Protein AF-A0A2U3CDK4-F1 (afdb_monomer)

Radius of gyration: 34.86 Å; Cα contacts (8 Å, |Δi|>4): 257; chains: 1; bounding box: 78×77×112 Å

Structure (mmCIF, N/CA/C/O backbone):
data_AF-A0A2U3CDK4-F1
#
_entry.id   AF-A0A2U3CDK4-F1
#
loop_
_atom_site.group_PDB
_atom_site.id
_atom_site.type_symbol
_atom_site.label_atom_id
_atom_site.label_alt_id
_atom_site.label_comp_id
_atom_site.label_asym_id
_atom_site.label_entity_id
_atom_site.label_seq_id
_atom_site.pdbx_PDB_ins_code
_atom_site.Cartn_x
_atom_site.Cartn_y
_atom_site.Cartn_z
_atom_site.occupancy
_atom_site.B_iso_or_equiv
_atom_site.auth_seq_id
_atom_site.auth_comp_id
_atom_site.auth_asym_id
_atom_site.auth_atom_id
_atom_site.pdbx_PDB_model_num
ATOM 1 N N . MET A 1 1 ? -1.915 15.946 -4.122 1.00 74.75 1 MET A N 1
ATOM 2 C CA . MET A 1 1 ? -2.437 15.180 -5.262 1.00 74.75 1 MET A CA 1
ATOM 3 C C . MET A 1 1 ? -2.079 15.939 -6.510 1.00 74.75 1 MET A C 1
ATOM 5 O O . MET A 1 1 ? -2.440 17.106 -6.627 1.00 74.75 1 MET A O 1
ATOM 9 N N . VAL A 1 2 ? -1.297 15.310 -7.376 1.00 84.56 2 VAL A N 1
ATOM 10 C CA . VAL A 1 2 ? -0.935 15.884 -8.671 1.00 84.56 2 VAL A CA 1
ATOM 11 C C . VA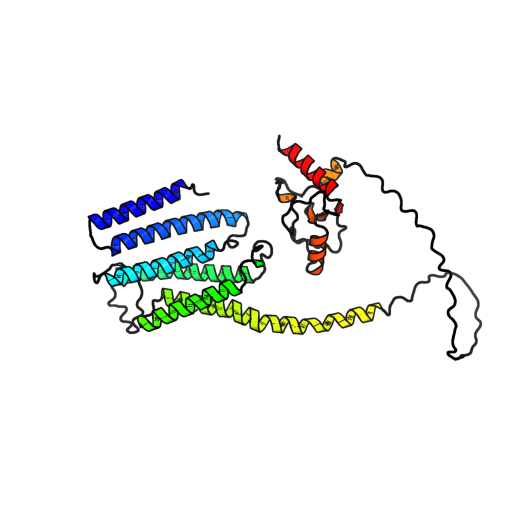L A 1 2 ? -2.186 15.866 -9.550 1.00 84.56 2 VAL A C 1
ATOM 13 O O . VAL A 1 2 ? -2.844 14.834 -9.678 1.00 84.56 2 VAL A O 1
ATOM 16 N N . GLY A 1 3 ? -2.560 17.017 -10.113 1.00 90.50 3 GLY A N 1
ATOM 17 C CA . GLY A 1 3 ? -3.742 17.116 -10.967 1.00 90.50 3 GLY A CA 1
ATOM 18 C C . GLY A 1 3 ? -3.599 16.251 -12.221 1.00 90.50 3 GLY A C 1
ATOM 19 O O . GLY A 1 3 ? -2.512 16.157 -12.789 1.00 90.50 3 GLY A O 1
ATOM 20 N N . ARG A 1 4 ? -4.706 15.659 -12.689 1.00 88.12 4 ARG A N 1
ATOM 21 C CA . ARG A 1 4 ? -4.753 14.833 -13.914 1.00 88.12 4 ARG A CA 1
ATOM 22 C C . ARG A 1 4 ? -4.106 15.531 -15.121 1.00 88.12 4 ARG A C 1
ATOM 24 O O . ARG A 1 4 ? -3.456 14.878 -15.929 1.00 88.12 4 ARG A O 1
ATOM 31 N N . ASN A 1 5 ? -4.222 16.856 -15.185 1.00 91.31 5 ASN A N 1
ATOM 32 C CA . ASN A 1 5 ? -3.676 17.691 -16.254 1.00 91.31 5 ASN A CA 1
ATOM 33 C C . ASN A 1 5 ? -2.143 17.629 -16.347 1.00 91.31 5 ASN A C 1
ATOM 35 O O . ASN A 1 5 ? -1.610 17.704 -17.446 1.00 91.31 5 ASN A O 1
ATOM 39 N N . VAL A 1 6 ? -1.432 17.438 -15.229 1.00 90.62 6 VAL A N 1
ATOM 40 C CA . VAL A 1 6 ? 0.040 17.344 -15.233 1.00 90.62 6 VAL A CA 1
ATOM 41 C C . VAL A 1 6 ? 0.495 16.075 -15.952 1.00 90.62 6 VAL A C 1
ATOM 43 O O . VAL A 1 6 ? 1.377 16.138 -16.799 1.00 90.62 6 VAL A O 1
ATOM 46 N N . TYR A 1 7 ? -0.148 14.936 -15.679 1.00 89.12 7 TYR A N 1
ATOM 47 C CA . TYR A 1 7 ? 0.165 13.670 -16.351 1.00 89.12 7 TYR A CA 1
ATOM 48 C C . TYR A 1 7 ? -0.100 13.744 -17.859 1.00 89.12 7 TYR A C 1
ATOM 50 O O . TYR A 1 7 ? 0.723 13.291 -18.649 1.00 89.12 7 TYR A O 1
ATOM 58 N N . ILE A 1 8 ? -1.226 14.353 -18.248 1.00 88.56 8 ILE A N 1
ATOM 59 C CA . ILE A 1 8 ? -1.586 14.556 -19.657 1.00 88.56 8 ILE A CA 1
ATOM 60 C C . ILE A 1 8 ? -0.567 15.472 -20.342 1.00 88.56 8 ILE A C 1
ATOM 62 O O . ILE A 1 8 ? -0.132 15.166 -21.446 1.00 88.56 8 ILE A O 1
ATOM 66 N N . SER A 1 9 ? -0.148 16.554 -19.680 1.00 92.19 9 SER A N 1
ATOM 67 C CA . SER A 1 9 ? 0.847 17.479 -20.225 1.00 92.19 9 SER A CA 1
ATOM 68 C C . SER A 1 9 ? 2.185 16.788 -20.470 1.00 92.19 9 SER A C 1
ATOM 70 O O . SER A 1 9 ? 2.708 16.889 -21.570 1.00 92.19 9 SER A O 1
ATOM 72 N N . VAL A 1 10 ? 2.718 16.054 -19.484 1.00 89.88 10 VAL A N 1
ATOM 73 C CA . VAL A 1 10 ? 3.998 15.336 -19.633 1.00 89.88 10 VAL A CA 1
ATOM 74 C C . VAL A 1 10 ? 3.918 14.317 -20.769 1.00 89.88 10 VAL A C 1
ATOM 76 O O . VAL A 1 10 ? 4.829 14.240 -21.587 1.00 89.88 10 VAL A O 1
ATOM 79 N N . PHE A 1 11 ? 2.808 13.580 -20.858 1.00 92.56 11 PHE A N 1
ATOM 80 C CA . PHE A 1 11 ? 2.589 12.599 -21.917 1.00 92.56 11 PHE A CA 1
ATOM 81 C C . PHE A 1 11 ? 2.544 13.232 -23.313 1.00 92.56 11 PHE A C 1
ATOM 83 O O . PHE A 1 11 ? 3.245 12.777 -24.213 1.00 92.56 11 PHE A O 1
ATOM 90 N N . LEU A 1 12 ? 1.756 14.299 -23.489 1.00 92.06 12 LEU A N 1
ATOM 91 C CA . LEU A 1 12 ? 1.644 15.004 -24.767 1.00 92.06 12 LEU A CA 1
ATOM 92 C C . LEU A 1 12 ? 2.977 15.623 -25.187 1.00 92.06 12 LEU A C 1
ATOM 94 O O . LEU A 1 12 ? 3.366 15.487 -26.341 1.00 92.06 12 LEU A O 1
ATOM 98 N N . THR A 1 13 ? 3.697 16.258 -24.258 1.00 92.25 13 THR A N 1
ATOM 99 C CA . THR A 1 13 ? 5.024 16.820 -24.530 1.00 92.25 13 THR A CA 1
ATOM 100 C C . THR A 1 13 ? 5.989 15.742 -25.019 1.00 92.25 13 THR A C 1
ATOM 102 O O . THR A 1 13 ? 6.647 15.929 -26.038 1.00 92.25 13 THR A O 1
ATOM 105 N N . GLY A 1 14 ? 6.030 14.592 -24.347 1.00 90.94 14 GLY A N 1
ATOM 106 C CA . GLY A 1 14 ? 6.869 13.470 -24.754 1.00 90.94 14 GLY A CA 1
ATOM 107 C C . GLY A 1 14 ? 6.523 12.886 -26.123 1.00 90.94 14 GLY A C 1
ATOM 108 O O . GLY A 1 14 ? 7.419 12.642 -26.926 1.00 90.94 14 GLY A O 1
ATOM 109 N N . LEU A 1 15 ? 5.228 12.726 -26.422 1.00 91.44 15 LEU A N 1
ATOM 110 C CA . LEU A 1 15 ? 4.767 12.282 -27.742 1.00 91.44 15 LEU A CA 1
ATOM 111 C C . LEU A 1 15 ? 5.144 13.266 -28.850 1.00 91.44 15 LEU A C 1
ATOM 113 O O . LEU A 1 15 ? 5.572 12.840 -29.918 1.00 91.44 15 LEU A O 1
ATOM 117 N N . VAL A 1 16 ? 5.006 14.571 -28.601 1.00 94.19 16 VAL A N 1
ATOM 118 C CA . VAL A 1 16 ? 5.399 15.605 -29.567 1.00 94.19 16 VAL A CA 1
ATOM 119 C C . VAL A 1 16 ? 6.900 15.535 -29.835 1.00 94.19 16 VAL A C 1
ATOM 121 O O . VAL A 1 16 ? 7.297 15.540 -30.995 1.00 94.19 16 VAL A O 1
ATOM 124 N N . PHE A 1 17 ? 7.737 15.401 -28.802 1.00 92.62 17 PHE A N 1
ATOM 125 C CA . PHE A 1 17 ? 9.183 15.255 -28.993 1.00 92.62 17 PHE A CA 1
ATOM 126 C C . PHE A 1 17 ? 9.557 13.981 -29.751 1.00 92.62 17 PHE A C 1
ATOM 128 O O . PHE A 1 17 ? 10.386 14.055 -30.651 1.00 92.62 17 PHE A O 1
ATOM 135 N N . ALA A 1 18 ? 8.928 12.847 -29.439 1.00 90.31 18 ALA A N 1
ATOM 136 C CA . ALA A 1 18 ? 9.154 11.593 -30.155 1.00 90.31 18 ALA A CA 1
ATOM 137 C C . ALA A 1 18 ? 8.700 11.656 -31.625 1.00 90.31 18 ALA A C 1
ATOM 139 O O . ALA A 1 18 ? 9.311 11.066 -32.508 1.00 90.31 18 ALA A O 1
ATOM 140 N N . PHE A 1 19 ? 7.626 12.388 -31.917 1.00 91.88 19 PHE A N 1
ATOM 141 C CA . PHE A 1 19 ? 7.187 12.596 -33.294 1.00 91.88 19 PHE A CA 1
ATOM 142 C C . PHE A 1 19 ? 8.135 13.530 -34.057 1.00 91.88 19 PHE A C 1
ATOM 144 O O . PHE A 1 19 ? 8.509 13.249 -35.193 1.00 91.88 19 PHE A O 1
ATOM 151 N N . LEU A 1 20 ? 8.566 14.625 -33.424 1.00 92.44 20 LEU A N 1
ATOM 152 C CA . LEU A 1 20 ? 9.527 15.556 -34.014 1.00 92.44 20 LEU A CA 1
ATOM 153 C C . LEU A 1 20 ? 10.889 14.898 -34.249 1.00 92.44 20 LEU A C 1
ATOM 155 O O . LEU A 1 20 ? 11.500 15.157 -35.284 1.00 92.44 20 LEU A O 1
ATOM 159 N N . SER A 1 21 ? 11.349 14.024 -33.345 1.00 89.06 21 SER A N 1
ATOM 160 C CA . SER A 1 21 ? 12.588 13.272 -33.561 1.00 89.06 21 SER A CA 1
ATOM 161 C C . SER A 1 21 ? 12.503 12.409 -34.808 1.00 89.06 21 SER A C 1
ATOM 163 O O . SER A 1 21 ? 13.449 12.425 -35.581 1.00 89.06 21 SER A O 1
ATOM 165 N N . GLN A 1 22 ? 11.357 11.766 -35.059 1.00 91.19 22 GLN A N 1
ATOM 166 C CA . GLN A 1 22 ? 11.139 10.950 -36.255 1.00 91.19 22 GLN A CA 1
ATOM 167 C C . GLN A 1 22 ? 11.191 11.763 -37.559 1.00 91.19 22 GLN A C 1
ATOM 169 O O . GLN A 1 22 ? 11.601 11.244 -38.593 1.00 91.19 22 GLN A O 1
ATOM 174 N N . ILE A 1 23 ? 10.763 13.030 -37.528 1.00 92.75 23 ILE A N 1
ATOM 175 C CA . ILE A 1 23 ? 10.828 13.926 -38.694 1.00 92.75 23 ILE A CA 1
ATOM 176 C C . ILE A 1 23 ? 12.271 14.361 -38.967 1.00 92.75 23 ILE A C 1
ATOM 178 O O . ILE A 1 23 ? 12.683 14.430 -40.121 1.00 92.75 23 ILE A O 1
ATOM 182 N N . VAL A 1 24 ? 13.024 14.688 -37.912 1.00 92.31 24 VAL A N 1
ATOM 183 C CA . VAL A 1 24 ? 14.399 15.201 -38.026 1.00 92.31 24 VAL A CA 1
ATOM 184 C C . VAL A 1 24 ? 15.388 14.083 -38.348 1.00 92.31 24 VAL A C 1
ATOM 186 O O . VAL A 1 24 ? 16.280 14.267 -39.171 1.00 92.31 24 VAL A O 1
ATOM 189 N N . ASN A 1 25 ? 15.232 12.931 -37.701 1.00 86.38 25 ASN A N 1
ATOM 190 C CA . ASN A 1 25 ? 16.040 11.744 -37.910 1.00 86.38 25 ASN A CA 1
ATOM 191 C C . ASN A 1 25 ? 15.098 10.527 -37.979 1.00 86.38 25 ASN A C 1
ATOM 193 O O . ASN A 1 25 ? 14.557 10.126 -36.949 1.00 86.38 25 ASN A O 1
ATOM 197 N N . PRO A 1 26 ? 14.891 9.920 -39.162 1.00 84.88 26 PRO A N 1
ATOM 198 C CA . PRO A 1 26 ? 13.925 8.834 -39.347 1.00 84.88 26 PRO A CA 1
ATOM 199 C C . PRO A 1 26 ? 14.290 7.526 -38.622 1.00 84.88 26 PRO A C 1
ATOM 201 O O . PRO A 1 26 ? 13.566 6.538 -38.752 1.00 84.88 26 PRO A O 1
ATOM 204 N N . GLN A 1 27 ? 15.371 7.503 -37.840 1.00 81.81 27 GLN A N 1
ATOM 205 C CA . GLN A 1 27 ? 15.712 6.400 -36.948 1.00 81.81 27 GLN A CA 1
ATOM 206 C C . GLN A 1 27 ? 14.644 6.216 -35.862 1.00 81.81 27 GLN A C 1
ATOM 208 O O . GLN A 1 27 ? 14.391 7.097 -35.036 1.00 81.81 27 GLN A O 1
ATOM 213 N N . SER A 1 28 ? 14.034 5.029 -35.850 1.00 79.56 28 SER A N 1
ATOM 214 C CA . SER A 1 28 ? 12.937 4.692 -34.940 1.00 79.56 28 SER A CA 1
ATOM 215 C C . SER A 1 28 ? 13.380 4.658 -33.469 1.00 79.56 28 SER A C 1
ATOM 217 O O . SER A 1 28 ? 12.603 4.974 -32.562 1.00 79.56 28 SER A O 1
ATOM 219 N N . SER A 1 29 ? 14.658 4.360 -33.232 1.00 78.19 29 SER A N 1
ATOM 220 C CA . SER A 1 29 ? 15.264 4.199 -31.911 1.00 78.19 29 SER A CA 1
ATOM 221 C C . SER A 1 29 ? 15.168 5.448 -31.033 1.00 78.19 29 SER A C 1
ATOM 223 O O . SER A 1 29 ? 14.757 5.356 -29.873 1.00 78.19 29 SER A O 1
ATOM 225 N N . LEU A 1 30 ? 15.486 6.635 -31.562 1.00 79.44 30 LEU A N 1
AT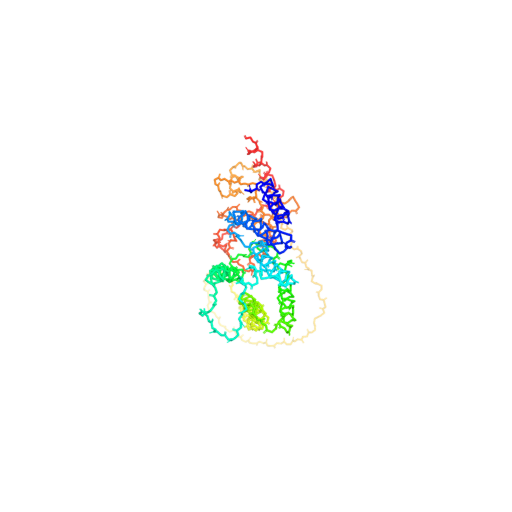OM 226 C CA . LEU A 1 30 ? 15.443 7.891 -30.806 1.00 79.44 30 LEU A CA 1
ATOM 227 C C . LEU A 1 30 ? 14.012 8.212 -30.352 1.00 79.44 30 LEU A C 1
ATOM 229 O O . LEU A 1 30 ? 13.780 8.578 -29.197 1.00 79.44 30 LEU A O 1
ATOM 233 N N . SER A 1 31 ? 13.044 8.005 -31.240 1.00 84.19 31 SER A N 1
ATOM 234 C CA . SER A 1 31 ? 11.623 8.219 -30.972 1.00 84.19 31 SER A CA 1
ATOM 235 C C . SER A 1 31 ? 11.106 7.263 -29.888 1.00 84.19 31 SER A C 1
ATOM 237 O O . SER A 1 31 ? 10.453 7.699 -28.937 1.00 84.19 31 SER A O 1
ATOM 239 N N . ILE A 1 32 ? 11.466 5.974 -29.958 1.00 78.50 32 ILE A N 1
ATOM 240 C CA . ILE A 1 32 ? 11.125 4.973 -28.930 1.00 78.50 32 ILE A CA 1
ATOM 241 C C . ILE A 1 32 ? 11.764 5.340 -27.580 1.00 78.50 32 ILE A C 1
ATOM 243 O O . ILE A 1 32 ? 11.101 5.286 -26.541 1.00 78.50 32 ILE A O 1
ATOM 247 N N . THR A 1 33 ? 13.016 5.803 -27.588 1.00 79.50 33 THR A N 1
ATOM 248 C CA . THR A 1 33 ? 13.741 6.252 -26.386 1.00 79.50 33 THR A CA 1
ATOM 249 C C . THR A 1 33 ? 13.026 7.408 -25.686 1.00 79.50 33 THR A C 1
ATOM 251 O O . THR A 1 33 ? 12.843 7.397 -24.466 1.00 79.50 33 THR A O 1
ATOM 254 N N . LEU A 1 34 ? 12.582 8.406 -26.453 1.00 84.69 34 LEU A N 1
ATOM 255 C CA . LEU A 1 34 ? 11.850 9.559 -25.928 1.00 84.69 34 LEU A CA 1
ATOM 256 C C . LEU A 1 34 ? 10.490 9.154 -25.346 1.00 84.69 34 LEU A C 1
ATOM 258 O O . LEU A 1 34 ? 10.108 9.641 -24.276 1.00 84.69 34 LEU A O 1
ATOM 262 N N . ILE A 1 35 ? 9.783 8.219 -25.988 1.00 82.50 35 ILE A N 1
ATOM 263 C CA . ILE A 1 35 ? 8.536 7.646 -25.456 1.00 82.50 35 ILE A CA 1
ATOM 264 C C . ILE A 1 35 ? 8.801 6.933 -24.126 1.00 82.50 35 ILE A C 1
ATOM 266 O O . ILE A 1 35 ? 8.071 7.152 -23.154 1.00 82.50 35 ILE A O 1
ATOM 270 N N . TYR A 1 36 ? 9.865 6.133 -24.047 1.00 83.50 36 TYR A N 1
ATOM 271 C CA . TYR A 1 36 ? 10.254 5.444 -22.821 1.00 83.50 36 TYR A CA 1
ATOM 272 C C . TYR A 1 36 ? 10.549 6.427 -21.680 1.00 83.50 36 TYR A C 1
ATOM 274 O O . TYR A 1 36 ? 9.931 6.327 -20.619 1.00 83.50 36 TYR A O 1
ATOM 282 N N . PHE A 1 37 ? 11.405 7.433 -21.889 1.00 84.12 37 PHE A N 1
ATOM 283 C CA . PHE A 1 37 ? 11.708 8.426 -20.849 1.00 84.12 37 PHE A CA 1
ATOM 284 C C . PHE A 1 37 ? 10.475 9.211 -20.399 1.00 84.12 37 PHE A C 1
ATOM 286 O O . PHE A 1 37 ? 10.321 9.504 -19.210 1.00 84.12 37 PHE A O 1
ATOM 293 N N . THR A 1 38 ? 9.557 9.494 -21.321 1.00 85.94 38 THR A N 1
ATOM 294 C CA . THR A 1 38 ? 8.267 10.114 -20.999 1.00 85.94 38 THR A CA 1
ATOM 295 C C . THR A 1 38 ? 7.451 9.227 -20.063 1.00 85.94 38 THR A C 1
ATOM 297 O O . THR A 1 38 ? 6.918 9.697 -19.053 1.00 85.94 38 THR A O 1
ATOM 300 N N . PHE A 1 39 ? 7.384 7.927 -20.354 1.00 82.44 39 PHE A N 1
ATOM 301 C CA . PHE A 1 39 ? 6.697 6.960 -19.507 1.00 82.44 39 PHE A CA 1
ATOM 302 C C . PHE A 1 39 ? 7.356 6.846 -18.126 1.00 82.44 39 PHE A C 1
ATOM 304 O O . PHE A 1 39 ? 6.662 6.896 -17.109 1.00 82.44 39 PHE A O 1
ATOM 311 N N . VAL A 1 40 ? 8.691 6.798 -18.065 1.00 82.38 40 VAL A N 1
ATOM 312 C CA . VAL A 1 40 ? 9.456 6.807 -16.807 1.00 82.38 40 VAL A CA 1
ATOM 313 C C . VAL A 1 40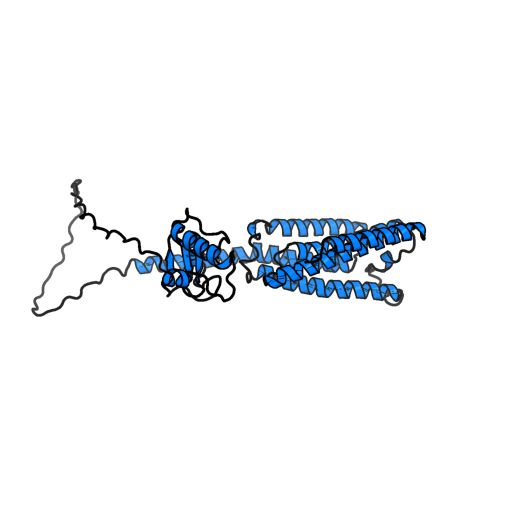 ? 9.145 8.054 -15.979 1.00 82.38 40 VAL A C 1
ATOM 315 O O . VAL A 1 40 ? 8.868 7.939 -14.785 1.00 82.38 40 VAL A O 1
ATOM 318 N N . ALA A 1 41 ? 9.117 9.240 -16.591 1.00 84.19 41 ALA A N 1
ATOM 319 C CA . ALA A 1 41 ? 8.792 10.484 -15.897 1.00 84.19 41 ALA A CA 1
ATOM 320 C C . ALA A 1 41 ? 7.376 10.452 -15.292 1.00 84.19 41 ALA A C 1
ATOM 322 O O . ALA A 1 41 ? 7.191 10.785 -14.119 1.00 84.19 41 ALA A O 1
ATOM 323 N N . ILE A 1 42 ? 6.381 9.986 -16.053 1.00 85.94 42 ILE A N 1
ATOM 324 C CA . ILE A 1 42 ? 4.996 9.813 -15.582 1.00 85.94 42 ILE A CA 1
ATOM 325 C C . ILE A 1 42 ? 4.936 8.849 -14.394 1.00 85.94 42 ILE A C 1
ATOM 327 O O . ILE A 1 42 ? 4.295 9.142 -13.377 1.00 85.94 42 ILE A O 1
ATOM 331 N N . LEU A 1 43 ? 5.622 7.712 -14.504 1.00 81.94 43 LEU A N 1
ATOM 332 C CA . LEU A 1 43 ? 5.689 6.703 -13.456 1.00 81.94 43 LEU A CA 1
ATOM 333 C C . LEU A 1 43 ? 6.367 7.232 -12.184 1.00 81.94 43 LEU A C 1
ATOM 335 O O . LEU A 1 43 ? 5.872 6.984 -11.084 1.00 81.94 43 LEU A O 1
ATOM 339 N N . LEU A 1 44 ? 7.440 8.015 -12.309 1.00 81.69 44 LEU A N 1
ATOM 340 C CA . LEU A 1 44 ? 8.109 8.658 -11.176 1.00 81.69 44 LEU A CA 1
ATOM 341 C C . LEU A 1 44 ? 7.214 9.700 -10.496 1.00 81.69 44 LEU A C 1
ATOM 343 O O . LEU A 1 44 ? 7.116 9.710 -9.268 1.00 81.69 44 LEU A O 1
ATOM 347 N N . ILE A 1 45 ? 6.500 10.532 -11.262 1.00 85.38 45 ILE A N 1
ATOM 348 C CA . ILE A 1 45 ? 5.520 11.481 -10.707 1.00 85.38 45 ILE A CA 1
ATOM 349 C C . ILE A 1 45 ? 4.442 10.721 -9.924 1.00 85.38 45 ILE A C 1
ATOM 351 O O . ILE A 1 45 ? 4.114 11.097 -8.794 1.00 85.38 45 ILE A O 1
ATOM 355 N N . LYS A 1 46 ? 3.928 9.619 -10.487 1.00 83.00 46 LYS A N 1
ATOM 356 C CA . LYS A 1 46 ? 2.925 8.776 -9.828 1.00 83.00 46 LYS A CA 1
ATOM 357 C C . LYS A 1 46 ? 3.467 8.145 -8.544 1.00 83.00 46 LYS A C 1
ATOM 359 O O . LYS A 1 46 ? 2.769 8.147 -7.530 1.00 83.00 46 LYS A O 1
ATOM 364 N N . LEU A 1 47 ? 4.706 7.657 -8.567 1.00 80.31 47 LEU A N 1
ATOM 365 C CA . LEU A 1 47 ? 5.396 7.100 -7.403 1.00 80.31 47 LEU A CA 1
ATOM 366 C C . LEU A 1 47 ? 5.532 8.140 -6.282 1.00 80.31 47 LEU A C 1
ATOM 368 O O . LEU A 1 47 ? 5.261 7.835 -5.121 1.00 80.31 47 LEU A O 1
ATOM 372 N N . VAL A 1 48 ? 5.901 9.380 -6.618 1.00 83.69 48 VAL A N 1
ATOM 373 C CA . VAL A 1 48 ? 6.020 10.483 -5.653 1.00 83.69 48 VAL A CA 1
ATOM 374 C C . VAL A 1 48 ? 4.660 10.874 -5.068 1.00 83.69 48 VAL A C 1
ATOM 376 O O . VAL A 1 48 ? 4.569 11.110 -3.8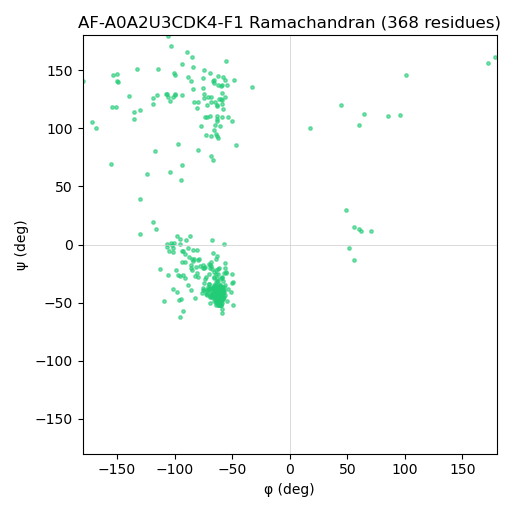61 1.00 83.69 48 VAL A O 1
ATOM 379 N N . ASP A 1 49 ? 3.596 10.936 -5.874 1.00 82.75 49 ASP A N 1
ATOM 380 C CA . ASP A 1 49 ? 2.253 11.284 -5.382 1.00 82.75 49 ASP A CA 1
ATOM 381 C C . ASP A 1 49 ? 1.697 10.193 -4.453 1.00 82.75 49 ASP A C 1
ATOM 383 O O . ASP A 1 49 ? 1.209 10.496 -3.362 1.00 82.75 49 ASP A O 1
ATOM 387 N N . GLU A 1 50 ? 1.867 8.918 -4.819 1.00 78.69 50 GLU A N 1
ATOM 388 C CA . GLU A 1 50 ? 1.537 7.784 -3.946 1.00 78.69 50 GLU A CA 1
ATOM 389 C C . GLU A 1 50 ? 2.379 7.804 -2.667 1.00 78.69 50 GLU A C 1
ATOM 391 O O . GLU A 1 50 ? 1.857 7.584 -1.572 1.00 78.69 50 GLU A O 1
ATOM 396 N N . TRP A 1 51 ? 3.677 8.120 -2.756 1.00 77.62 51 TRP A N 1
ATOM 397 C CA . TRP A 1 51 ? 4.531 8.221 -1.572 1.00 77.62 51 TRP A CA 1
ATOM 398 C C . TRP A 1 51 ? 4.017 9.299 -0.626 1.00 77.62 51 TRP A C 1
ATOM 400 O O . TRP A 1 51 ? 3.862 9.045 0.569 1.00 77.62 51 TRP A O 1
ATOM 410 N N . ARG A 1 52 ? 3.691 10.485 -1.145 1.00 82.56 52 ARG A N 1
ATOM 411 C CA . ARG A 1 52 ? 3.110 11.574 -0.349 1.00 82.56 52 ARG A CA 1
ATOM 412 C C . ARG A 1 52 ? 1.794 11.152 0.298 1.00 82.56 52 ARG A C 1
ATOM 414 O O . ARG A 1 52 ? 1.621 11.385 1.495 1.00 82.56 52 ARG A O 1
ATOM 421 N N . TYR A 1 53 ? 0.910 10.500 -0.458 1.00 76.81 53 TYR A N 1
ATOM 422 C CA . TYR A 1 53 ? -0.365 9.999 0.049 1.00 76.81 53 TYR A CA 1
ATOM 423 C C . TYR A 1 53 ? -0.151 9.022 1.208 1.00 76.81 53 TYR A C 1
ATOM 425 O O . TYR A 1 53 ? -0.612 9.259 2.324 1.00 76.81 53 TYR A O 1
ATOM 433 N N . TYR A 1 54 ? 0.634 7.969 0.999 1.00 72.19 54 TYR A N 1
ATOM 434 C CA . TYR A 1 54 ? 0.813 6.918 1.993 1.00 72.19 54 TYR A CA 1
ATOM 435 C C . TYR A 1 54 ? 1.758 7.274 3.149 1.00 72.19 54 TYR A C 1
ATOM 437 O O . TYR A 1 54 ? 1.682 6.658 4.218 1.00 72.19 54 TYR A O 1
ATOM 445 N N . ARG A 1 55 ? 2.614 8.292 2.991 1.00 72.06 55 ARG A N 1
ATOM 446 C CA . ARG A 1 55 ? 3.415 8.852 4.090 1.00 72.06 55 ARG A CA 1
ATOM 447 C C . ARG A 1 55 ? 2.520 9.371 5.214 1.00 72.06 55 ARG A C 1
ATOM 449 O O . ARG A 1 55 ? 2.855 9.165 6.376 1.00 72.06 55 ARG A O 1
ATOM 456 N N . SER A 1 56 ? 1.367 9.958 4.887 1.00 68.19 56 SER A N 1
ATOM 457 C CA . SER A 1 56 ? 0.402 10.444 5.888 1.00 68.19 56 SER A CA 1
ATOM 458 C C . SER A 1 56 ? -0.199 9.324 6.752 1.00 68.19 56 SER A C 1
ATOM 460 O O . SER A 1 56 ? -0.553 9.544 7.907 1.00 68.19 56 SER A O 1
ATOM 462 N N . TYR A 1 57 ? -0.227 8.097 6.230 1.00 60.03 57 TYR A N 1
ATOM 463 C CA . TYR A 1 57 ? -0.752 6.920 6.918 1.00 60.03 57 TYR A CA 1
ATOM 464 C C . TYR A 1 57 ? 0.334 6.103 7.640 1.00 60.03 57 TYR A C 1
ATOM 466 O O . TYR A 1 57 ? 0.036 5.025 8.154 1.00 60.03 57 TYR A O 1
ATOM 474 N N . ASN A 1 58 ? 1.596 6.570 7.665 1.00 60.50 58 ASN A N 1
ATOM 475 C CA . ASN A 1 58 ? 2.767 5.765 8.058 1.00 60.50 58 ASN A CA 1
ATOM 476 C C . ASN A 1 58 ? 2.802 4.400 7.346 1.00 60.50 58 ASN A C 1
ATOM 478 O O . ASN A 1 58 ? 3.302 3.403 7.869 1.00 60.50 58 ASN A O 1
ATOM 482 N N . ALA A 1 59 ? 2.248 4.376 6.136 1.00 59.06 59 ALA A N 1
ATOM 483 C CA . ALA A 1 59 ? 1.971 3.190 5.356 1.00 59.06 59 ALA A CA 1
ATOM 484 C C . ALA A 1 59 ? 2.508 3.301 3.921 1.00 59.06 59 ALA A C 1
ATOM 486 O O . ALA A 1 59 ? 1.811 2.820 3.027 1.00 59.06 59 ALA A O 1
ATOM 487 N N . PRO A 1 60 ? 3.703 3.891 3.658 1.00 51.06 60 PRO A N 1
ATOM 488 C CA . PRO A 1 60 ? 4.220 4.167 2.306 1.00 51.06 60 PRO A CA 1
ATOM 489 C C . PRO A 1 60 ? 4.340 2.935 1.397 1.00 51.06 60 PRO A C 1
ATOM 491 O O . PRO A 1 60 ? 4.799 3.056 0.279 1.00 51.06 60 PRO A O 1
ATOM 494 N N . LEU A 1 61 ? 3.964 1.749 1.876 1.00 55.12 61 LEU A N 1
ATOM 495 C CA . LEU A 1 61 ? 4.188 0.447 1.264 1.00 55.12 61 LEU A CA 1
ATOM 496 C C . LEU A 1 61 ? 2.933 -0.413 1.184 1.00 55.12 61 LEU A C 1
ATOM 498 O O . LEU A 1 61 ? 3.031 -1.590 0.864 1.00 55.12 61 LEU A O 1
ATOM 502 N N . ALA A 1 62 ? 1.760 0.145 1.486 1.00 53.94 62 ALA A N 1
ATOM 503 C CA . ALA A 1 62 ? 0.501 -0.586 1.368 1.00 53.94 62 ALA A CA 1
ATOM 504 C C . ALA A 1 62 ? 0.140 -0.915 -0.091 1.00 53.94 62 ALA A C 1
ATOM 506 O O . ALA A 1 62 ? -0.656 -1.819 -0.340 1.00 53.94 62 ALA A O 1
ATOM 507 N N . SER A 1 63 ? 0.708 -0.171 -1.044 1.00 62.97 63 SER A N 1
ATOM 508 C CA . SER A 1 63 ? 0.356 -0.257 -2.454 1.00 62.97 63 SER A CA 1
ATOM 509 C C . SER A 1 63 ? 1.357 -1.096 -3.240 1.00 62.97 63 SER A C 1
ATOM 511 O O . SER A 1 63 ? 2.560 -0.834 -3.209 1.00 62.97 63 SER A O 1
ATOM 513 N N . ALA A 1 64 ? 0.844 -2.057 -4.012 1.00 60.34 64 ALA A N 1
ATOM 514 C CA . ALA A 1 64 ? 1.621 -2.831 -4.982 1.00 60.34 64 ALA A CA 1
ATOM 515 C C . ALA A 1 64 ? 2.347 -1.934 -6.007 1.00 60.34 64 ALA A C 1
ATOM 517 O O . ALA A 1 64 ? 3.359 -2.343 -6.568 1.00 60.34 64 ALA A O 1
ATOM 518 N N . ILE A 1 65 ? 1.880 -0.690 -6.173 1.00 64.75 65 ILE A N 1
ATOM 519 C CA . ILE A 1 65 ? 2.444 0.329 -7.064 1.00 64.75 65 ILE A CA 1
ATOM 520 C C . ILE A 1 65 ? 3.927 0.611 -6.762 1.00 64.75 65 ILE A C 1
ATOM 522 O O . ILE A 1 65 ? 4.704 0.808 -7.690 1.00 64.75 65 ILE A O 1
ATOM 526 N N . PHE A 1 66 ? 4.355 0.565 -5.494 1.00 64.69 66 PHE A N 1
ATOM 527 C CA . PHE A 1 66 ? 5.764 0.800 -5.131 1.00 64.69 66 PHE A CA 1
ATOM 528 C C . PHE A 1 66 ? 6.714 -0.307 -5.590 1.00 64.69 66 PHE A C 1
ATOM 530 O O . PHE A 1 66 ? 7.917 -0.078 -5.671 1.00 64.69 66 PHE A O 1
ATOM 537 N 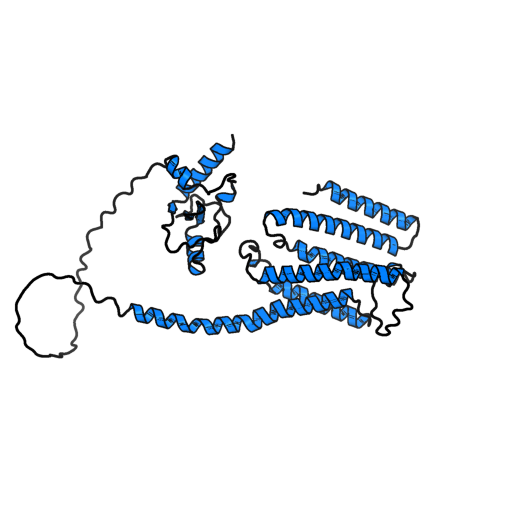N . ILE A 1 67 ? 6.183 -1.498 -5.868 1.00 64.94 67 ILE A N 1
ATOM 538 C CA . ILE A 1 67 ? 6.950 -2.643 -6.367 1.00 64.94 67 ILE A CA 1
ATOM 539 C C . ILE A 1 67 ? 6.810 -2.732 -7.889 1.00 64.94 67 ILE A C 1
ATOM 541 O O . ILE A 1 67 ? 7.794 -2.977 -8.581 1.00 64.94 67 ILE A O 1
ATOM 545 N N . SER A 1 68 ? 5.606 -2.503 -8.422 1.00 65.62 68 SER A N 1
ATOM 546 C CA . SER A 1 68 ? 5.338 -2.663 -9.851 1.00 65.62 68 SER A CA 1
ATOM 547 C C . SER A 1 68 ? 5.900 -1.532 -10.709 1.00 65.62 68 SER A C 1
ATOM 549 O O . SER A 1 68 ? 6.381 -1.813 -11.798 1.00 65.62 68 SER A O 1
ATOM 551 N N . ILE A 1 69 ? 5.879 -0.274 -10.247 1.00 72.44 69 ILE A N 1
ATOM 552 C CA . ILE A 1 69 ? 6.386 0.859 -11.040 1.00 72.44 69 ILE A CA 1
ATOM 553 C C . ILE A 1 69 ? 7.872 0.694 -11.400 1.00 72.44 69 ILE A C 1
ATOM 555 O O . ILE A 1 69 ? 8.202 0.778 -12.579 1.00 72.44 69 ILE A O 1
ATOM 559 N N . PRO A 1 70 ? 8.776 0.432 -10.445 1.00 67.25 70 PRO A N 1
ATOM 560 C CA . PRO A 1 70 ? 10.189 0.260 -10.763 1.00 67.25 70 PRO A CA 1
ATOM 561 C C . PRO A 1 70 ? 10.461 -0.958 -11.648 1.00 67.25 70 PRO A C 1
ATOM 563 O O . PRO A 1 70 ? 11.307 -0.889 -12.531 1.00 67.25 70 PRO A O 1
ATOM 566 N N . ALA A 1 71 ? 9.718 -2.052 -11.450 1.00 65.94 71 ALA A N 1
ATOM 567 C CA . ALA A 1 71 ? 9.806 -3.220 -12.320 1.00 65.94 71 ALA A CA 1
ATOM 568 C C . ALA A 1 71 ? 9.375 -2.882 -13.757 1.00 65.94 71 ALA A C 1
ATOM 570 O O . ALA A 1 71 ? 10.048 -3.277 -14.700 1.00 65.94 71 ALA A O 1
ATOM 571 N N . LEU A 1 72 ? 8.303 -2.099 -13.932 1.00 69.50 72 LEU A N 1
ATOM 572 C CA . LEU A 1 72 ? 7.870 -1.609 -15.245 1.00 69.50 72 LEU A CA 1
ATOM 573 C C . LEU A 1 72 ? 8.905 -0.682 -15.894 1.00 69.50 72 LEU A C 1
ATOM 575 O O . LEU A 1 72 ? 9.097 -0.766 -17.101 1.00 69.50 72 LEU A O 1
ATOM 579 N N . ILE A 1 73 ? 9.580 0.168 -15.111 1.00 74.31 73 ILE A N 1
ATOM 580 C CA . ILE A 1 73 ? 10.689 1.002 -15.603 1.00 74.31 73 ILE A CA 1
ATOM 581 C C . ILE A 1 73 ? 11.827 0.105 -16.099 1.00 74.31 73 ILE A C 1
ATOM 583 O O . ILE A 1 73 ? 12.265 0.266 -17.229 1.00 74.31 73 ILE A O 1
ATOM 587 N N . ALA A 1 74 ? 12.254 -0.878 -15.302 1.00 68.44 74 ALA A N 1
ATOM 588 C CA . ALA A 1 74 ? 13.330 -1.791 -15.684 1.00 68.44 74 ALA A CA 1
ATOM 589 C C . ALA A 1 74 ? 12.991 -2.600 -16.950 1.00 68.44 74 ALA A C 1
ATOM 591 O O . ALA A 1 74 ? 13.767 -2.598 -17.899 1.00 68.44 74 ALA A O 1
ATOM 592 N N . ILE A 1 75 ? 11.804 -3.220 -16.998 1.00 66.50 75 ILE A N 1
ATOM 593 C CA . ILE A 1 75 ? 11.330 -3.995 -18.158 1.00 66.50 75 ILE A CA 1
ATOM 594 C C . ILE A 1 75 ? 11.221 -3.107 -19.400 1.00 66.50 75 ILE A C 1
ATOM 596 O O . ILE A 1 75 ? 11.657 -3.501 -20.478 1.00 66.50 75 ILE A O 1
ATOM 600 N N . GLY A 1 76 ? 10.653 -1.905 -19.254 1.00 69.75 76 GLY A N 1
ATOM 601 C CA . GLY A 1 76 ? 10.547 -0.940 -20.345 1.00 69.75 76 GLY A CA 1
ATOM 602 C C . GLY A 1 76 ? 11.916 -0.506 -20.862 1.00 69.75 76 GLY A C 1
ATOM 603 O O . GLY A 1 76 ? 12.089 -0.389 -22.070 1.00 69.75 76 GLY A O 1
ATOM 604 N N . GLY A 1 77 ? 12.892 -0.334 -19.967 1.00 70.06 77 GLY A N 1
ATOM 605 C CA . GLY A 1 77 ? 14.272 -0.013 -20.317 1.00 70.06 77 GLY A CA 1
ATOM 606 C C . GLY A 1 77 ? 14.909 -1.110 -21.161 1.00 70.06 77 GLY A C 1
ATOM 607 O O . GLY A 1 77 ? 15.394 -0.815 -22.246 1.00 70.06 77 GLY A O 1
ATOM 608 N N . SER A 1 78 ? 14.819 -2.369 -20.724 1.00 62.81 78 SER A N 1
ATOM 609 C CA . SER A 1 78 ? 15.358 -3.516 -21.470 1.00 62.81 78 SER A CA 1
ATOM 610 C C . SER A 1 78 ? 14.661 -3.732 -22.822 1.00 62.81 78 SER A C 1
ATOM 612 O O . SER A 1 78 ? 15.323 -3.997 -23.818 1.00 62.81 78 SER A O 1
ATOM 614 N N . LEU A 1 79 ? 13.335 -3.560 -22.910 1.00 63.06 79 LEU A N 1
ATOM 615 C CA . LEU A 1 79 ? 12.606 -3.614 -24.191 1.00 63.06 79 LEU A CA 1
ATOM 616 C C . LEU A 1 79 ? 13.025 -2.489 -25.145 1.00 63.06 79 LEU A C 1
ATOM 618 O O . LEU A 1 79 ? 13.158 -2.699 -26.349 1.00 63.06 79 LEU A O 1
ATOM 622 N N . THR A 1 80 ? 13.239 -1.292 -24.605 1.00 67.50 80 THR A N 1
ATOM 623 C CA . THR A 1 80 ? 13.703 -0.137 -25.382 1.00 67.50 80 THR A CA 1
ATOM 624 C C . THR A 1 80 ? 15.135 -0.353 -25.878 1.00 67.50 80 THR A C 1
ATOM 626 O O . THR A 1 80 ? 15.442 -0.017 -27.016 1.00 67.50 80 THR A O 1
ATOM 629 N N . ALA A 1 81 ? 15.988 -0.987 -25.071 1.00 63.31 81 ALA A N 1
ATOM 630 C CA . ALA A 1 81 ? 17.324 -1.417 -25.476 1.00 63.31 81 ALA A CA 1
ATOM 631 C C . ALA A 1 81 ? 17.267 -2.419 -26.632 1.00 63.31 81 ALA A C 1
ATOM 633 O O . ALA A 1 81 ? 17.868 -2.192 -27.674 1.00 63.31 81 ALA A O 1
ATOM 634 N N . PHE A 1 82 ? 16.476 -3.483 -26.466 1.00 62.16 82 PHE A N 1
ATOM 635 C CA . PHE A 1 82 ? 16.313 -4.546 -27.453 1.00 62.16 82 PHE A CA 1
ATOM 636 C C . PHE A 1 82 ? 15.765 -4.028 -28.787 1.00 62.16 82 PHE A C 1
ATOM 638 O O . PHE A 1 82 ? 16.251 -4.373 -29.854 1.00 62.16 82 PHE A O 1
ATOM 645 N N . THR A 1 83 ? 14.761 -3.153 -28.754 1.00 63.44 83 THR A N 1
ATOM 646 C CA . THR A 1 83 ? 14.230 -2.555 -29.992 1.00 63.44 83 THR A CA 1
ATOM 647 C C . THR A 1 83 ? 15.248 -1.661 -30.693 1.00 63.44 83 THR A C 1
ATOM 649 O O . THR A 1 83 ? 15.227 -1.576 -31.916 1.00 63.44 83 THR A O 1
ATOM 652 N N . ALA A 1 84 ? 16.173 -1.051 -29.949 1.00 63.06 84 ALA A N 1
ATOM 653 C CA . ALA A 1 84 ? 17.262 -0.275 -30.524 1.00 63.06 84 ALA A CA 1
ATOM 654 C C . ALA A 1 84 ? 18.369 -1.142 -31.155 1.00 63.06 84 ALA A C 1
ATOM 656 O O . ALA A 1 84 ? 19.117 -0.618 -31.981 1.00 63.06 84 ALA A O 1
ATOM 657 N N . THR A 1 85 ? 18.486 -2.432 -30.805 1.00 59.00 85 THR A N 1
ATOM 658 C CA . THR A 1 85 ? 19.489 -3.340 -31.397 1.00 59.00 85 THR A CA 1
ATOM 659 C C . THR A 1 85 ? 19.076 -3.861 -32.773 1.00 59.00 85 THR A C 1
ATOM 661 O O . THR A 1 85 ? 19.931 -4.124 -33.608 1.00 59.00 85 THR A O 1
ATOM 664 N N . LEU A 1 86 ? 17.770 -3.952 -33.041 1.00 66.38 86 LEU A N 1
ATOM 665 C CA . LEU A 1 86 ? 17.227 -4.441 -34.314 1.00 66.38 86 LEU A CA 1
ATOM 666 C C . LEU A 1 86 ? 17.484 -3.508 -35.507 1.00 66.38 86 LEU A C 1
ATOM 668 O O . LEU A 1 86 ? 17.362 -3.951 -36.644 1.00 66.38 86 LEU A O 1
ATOM 672 N N . ASP A 1 87 ? 17.805 -2.236 -35.261 1.00 63.78 87 ASP A N 1
ATOM 673 C CA . ASP A 1 87 ? 17.927 -1.217 -36.314 1.00 63.78 87 ASP A CA 1
ATOM 674 C C . ASP A 1 87 ? 19.352 -1.105 -36.909 1.00 63.78 87 ASP A C 1
ATOM 676 O O . ASP A 1 87 ? 19.570 -0.228 -37.739 1.00 63.78 87 ASP A O 1
ATOM 680 N N . ASP A 1 88 ? 20.319 -1.956 -36.512 1.00 60.91 88 ASP A N 1
ATOM 681 C CA . ASP A 1 88 ? 21.733 -2.038 -36.985 1.00 60.91 88 ASP A CA 1
ATOM 682 C C . ASP A 1 88 ? 22.553 -0.723 -36.984 1.00 60.91 88 ASP A C 1
ATOM 684 O O . ASP A 1 88 ? 23.748 -0.699 -37.280 1.00 60.91 88 ASP A O 1
ATOM 688 N N . THR A 1 89 ? 21.946 0.401 -36.617 1.00 57.06 89 THR A N 1
ATOM 689 C CA . THR A 1 89 ? 22.602 1.694 -36.447 1.00 57.06 89 THR A CA 1
ATOM 690 C C . THR A 1 89 ? 23.215 1.764 -35.058 1.00 57.06 89 THR A C 1
ATOM 692 O O . THR A 1 89 ? 22.522 1.438 -34.094 1.00 57.06 89 THR A O 1
ATOM 695 N N . GLU A 1 90 ? 24.468 2.227 -34.957 1.00 57.72 90 GLU A N 1
ATOM 696 C CA . GLU A 1 90 ? 25.201 2.531 -33.717 1.00 57.72 90 GLU A CA 1
ATOM 697 C C . GLU A 1 90 ? 24.334 3.344 -32.744 1.00 57.72 90 GLU A C 1
ATOM 699 O O . GLU A 1 90 ? 24.305 4.576 -32.743 1.00 57.72 90 GLU A O 1
ATOM 704 N N . ASN A 1 91 ? 23.540 2.640 -31.943 1.00 52.34 91 ASN A N 1
ATOM 705 C CA . ASN A 1 91 ? 22.492 3.260 -31.163 1.00 52.34 91 ASN A CA 1
ATOM 706 C C . ASN A 1 91 ? 23.025 3.583 -29.778 1.00 52.34 91 ASN A C 1
ATOM 708 O O . ASN A 1 91 ? 23.515 2.723 -29.047 1.00 52.34 91 ASN A O 1
ATOM 712 N N . ILE A 1 92 ? 22.825 4.841 -29.395 1.00 51.31 92 ILE A N 1
ATOM 713 C CA . ILE A 1 92 ? 23.205 5.439 -28.113 1.00 51.31 92 ILE A CA 1
ATOM 714 C C . ILE A 1 92 ? 22.754 4.574 -26.922 1.00 51.31 92 ILE A C 1
ATOM 716 O O . ILE A 1 92 ? 23.454 4.521 -25.916 1.00 51.31 92 ILE A O 1
ATOM 720 N N . LEU A 1 93 ? 21.628 3.859 -27.046 1.00 43.78 93 LEU A N 1
ATOM 721 C CA . LEU A 1 93 ? 21.108 2.943 -26.029 1.00 43.78 93 LEU A CA 1
ATOM 722 C C . LEU A 1 93 ? 21.878 1.627 -25.912 1.00 43.78 93 LEU A C 1
ATOM 724 O O . LEU A 1 93 ? 22.087 1.195 -24.784 1.00 43.78 93 LEU A O 1
ATOM 728 N N . HIS A 1 94 ? 22.334 1.009 -27.006 1.00 47.12 94 HIS A N 1
ATOM 729 C CA . HIS A 1 94 ? 23.058 -0.273 -26.944 1.00 47.12 94 HIS A CA 1
ATOM 730 C C . HIS A 1 94 ? 24.321 -0.158 -26.084 1.00 47.12 94 HIS A C 1
ATOM 732 O O . HIS A 1 94 ? 24.729 -1.096 -25.408 1.00 47.12 94 HIS A O 1
ATOM 738 N N . ALA A 1 95 ? 24.892 1.040 -26.042 1.00 48.78 95 ALA A N 1
ATOM 739 C CA . ALA A 1 95 ? 26.072 1.335 -25.262 1.00 48.78 95 ALA A CA 1
ATOM 740 C C . ALA A 1 95 ? 25.769 1.938 -23.865 1.00 48.78 95 ALA A C 1
ATOM 742 O O . ALA A 1 95 ? 26.674 2.160 -23.063 1.00 48.78 95 ALA A O 1
ATOM 743 N N . THR A 1 96 ? 24.489 2.128 -23.508 1.00 44.97 96 THR A N 1
ATOM 744 C CA . THR A 1 96 ? 24.054 2.367 -22.112 1.00 44.97 96 THR A CA 1
ATOM 745 C C . THR A 1 96 ? 23.774 1.100 -21.310 1.00 44.97 96 THR A C 1
ATOM 747 O O . THR A 1 96 ? 23.580 1.190 -20.096 1.00 44.97 96 THR A O 1
ATOM 750 N N . PHE A 1 97 ? 23.721 -0.065 -21.960 1.00 44.88 97 PHE A N 1
ATOM 751 C CA . PHE A 1 97 ? 23.537 -1.339 -21.280 1.00 44.88 97 PHE A CA 1
ATOM 752 C C . PHE A 1 97 ? 24.888 -2.033 -21.168 1.00 44.88 97 PHE A C 1
ATOM 754 O O . PHE A 1 97 ? 25.632 -2.167 -22.135 1.00 44.88 97 PHE A O 1
ATOM 761 N N . ILE A 1 98 ? 25.231 -2.420 -19.941 1.00 45.38 98 ILE A N 1
ATOM 762 C CA . ILE A 1 98 ? 26.439 -3.185 -19.653 1.00 45.38 98 ILE A CA 1
ATOM 763 C C . ILE A 1 98 ? 26.234 -4.563 -20.265 1.00 45.38 98 ILE A C 1
ATOM 765 O O . ILE A 1 98 ? 25.692 -5.431 -19.590 1.00 45.38 98 ILE A O 1
ATOM 769 N N . GLU A 1 99 ? 26.682 -4.802 -21.491 1.00 44.72 99 GLU A N 1
ATOM 770 C CA . GLU A 1 99 ? 27.127 -6.151 -21.805 1.00 44.72 99 GLU A CA 1
ATOM 771 C C . GLU A 1 99 ? 28.328 -6.414 -20.899 1.00 44.72 99 GLU A C 1
ATOM 773 O O . GLU A 1 99 ? 29.393 -5.812 -21.040 1.00 44.72 99 GLU A O 1
ATOM 778 N N . LEU A 1 100 ? 28.145 -7.274 -19.896 1.00 43.62 100 LEU A N 1
ATOM 779 C CA . LEU A 1 100 ? 29.274 -7.948 -19.271 1.00 43.62 100 LEU A CA 1
ATOM 780 C C . LEU A 1 100 ? 29.820 -8.913 -20.320 1.00 43.62 100 LEU A C 1
ATOM 782 O O . LEU A 1 100 ? 29.573 -10.117 -20.263 1.00 43.62 100 LEU A O 1
ATOM 786 N N . ASP A 1 101 ? 30.541 -8.373 -21.298 1.00 42.66 101 ASP A N 1
ATOM 787 C CA . ASP A 1 101 ? 31.526 -9.180 -21.978 1.00 42.66 101 ASP A CA 1
ATOM 788 C C . ASP A 1 101 ? 32.558 -9.554 -20.907 1.00 42.66 101 ASP A C 1
ATOM 790 O O . ASP A 1 101 ? 33.133 -8.701 -20.223 1.00 42.66 101 ASP A O 1
ATOM 794 N N . LEU A 1 102 ? 32.731 -10.854 -20.671 1.00 46.81 102 LEU A N 1
ATOM 795 C CA . LEU A 1 102 ? 33.659 -11.368 -19.659 1.00 46.81 102 LEU A CA 1
ATOM 796 C C . LEU A 1 102 ? 35.118 -10.986 -19.983 1.00 46.81 102 LEU A C 1
ATOM 798 O O . LEU A 1 102 ? 35.991 -11.112 -19.122 1.00 46.81 102 LEU A O 1
ATOM 802 N N . ASN A 1 103 ? 35.372 -10.456 -21.184 1.00 41.78 103 ASN A N 1
ATOM 803 C CA . ASN A 1 103 ? 36.586 -9.736 -21.546 1.00 41.78 103 ASN A CA 1
ATOM 804 C C . ASN A 1 103 ? 36.554 -8.281 -21.042 1.00 41.78 103 ASN A C 1
ATOM 806 O O . ASN A 1 103 ? 36.287 -7.330 -21.772 1.00 41.78 103 ASN A O 1
ATOM 810 N N . LEU A 1 104 ? 36.884 -8.104 -19.762 1.00 44.59 104 LEU A N 1
ATOM 811 C CA . LEU A 1 104 ? 37.017 -6.813 -19.077 1.00 44.59 104 LEU A CA 1
ATOM 812 C C . LEU A 1 104 ? 38.197 -5.966 -19.603 1.00 44.59 104 LEU A C 1
ATOM 814 O O . LEU A 1 104 ? 39.180 -5.758 -18.896 1.00 44.59 104 LEU A O 1
ATOM 818 N N . ASN A 1 105 ? 38.089 -5.393 -20.801 1.00 47.41 105 ASN A N 1
ATOM 819 C CA . ASN A 1 105 ? 38.909 -4.244 -21.207 1.00 47.41 105 ASN A CA 1
ATOM 820 C C . ASN A 1 105 ? 38.157 -2.934 -20.923 1.00 47.41 105 ASN A C 1
ATOM 822 O O . ASN A 1 105 ? 37.772 -2.183 -21.815 1.00 47.41 105 ASN A O 1
ATOM 826 N N . LEU A 1 106 ? 37.984 -2.640 -19.630 1.00 50.28 106 LEU A N 1
ATOM 827 C CA . LEU A 1 106 ? 37.304 -1.448 -19.094 1.00 50.28 106 LEU A CA 1
ATOM 828 C C . LEU A 1 106 ? 37.870 -0.098 -19.583 1.00 50.28 106 LEU A C 1
ATOM 830 O O . LEU A 1 106 ? 37.207 0.923 -19.433 1.00 50.28 106 LEU A O 1
ATOM 834 N N . PHE A 1 107 ? 39.075 -0.076 -20.156 1.00 48.84 107 PHE A N 1
ATOM 835 C CA . PHE A 1 107 ? 39.758 1.148 -20.590 1.00 48.84 107 PHE A CA 1
ATOM 836 C C . PHE A 1 107 ? 39.476 1.568 -22.040 1.00 48.84 107 PHE A C 1
ATOM 838 O O . PHE A 1 107 ? 39.890 2.656 -22.426 1.00 48.84 107 PHE A O 1
ATOM 845 N N . GLN A 1 108 ? 38.790 0.744 -22.839 1.00 51.56 108 GLN A N 1
ATOM 846 C CA . GLN A 1 108 ? 38.405 1.099 -24.216 1.00 51.56 108 GLN A CA 1
ATOM 847 C C . GLN A 1 108 ? 36.941 1.537 -24.348 1.00 51.56 108 GLN A C 1
ATOM 849 O O . GLN A 1 108 ? 36.511 1.919 -25.432 1.00 51.56 108 GLN A O 1
ATOM 854 N N . LEU A 1 109 ? 36.176 1.502 -23.256 1.00 52.56 109 LEU A N 1
ATOM 855 C CA . LEU A 1 109 ? 34.795 1.964 -23.250 1.00 52.56 109 LEU A CA 1
ATOM 856 C C . LEU A 1 109 ? 34.737 3.489 -23.275 1.00 52.56 109 LEU A C 1
ATOM 858 O O . LEU A 1 109 ? 35.366 4.169 -22.462 1.00 52.56 109 LEU A O 1
ATOM 862 N N . ASP A 1 110 ? 33.936 4.011 -24.197 1.00 52.50 110 ASP A N 1
ATOM 863 C CA . ASP A 1 110 ? 33.732 5.441 -24.356 1.00 52.50 110 ASP A CA 1
ATOM 864 C C . ASP A 1 110 ? 33.188 6.073 -23.062 1.00 52.50 110 ASP A C 1
ATOM 866 O O . ASP A 1 110 ? 32.314 5.529 -22.375 1.00 52.50 110 ASP A O 1
ATOM 870 N N . SER A 1 111 ? 33.719 7.242 -22.705 1.00 46.38 111 SER A N 1
ATOM 871 C CA . SER A 1 111 ? 33.481 7.897 -21.404 1.00 46.38 111 SER A CA 1
ATOM 872 C C . SER A 1 111 ? 31.999 8.191 -21.117 1.00 46.38 111 SER A C 1
ATOM 874 O O . SER A 1 111 ? 31.557 8.177 -19.963 1.00 46.38 111 SER A O 1
ATOM 876 N N . PHE A 1 112 ? 31.210 8.385 -22.173 1.00 44.62 112 PHE A N 1
ATOM 877 C CA . PHE A 1 112 ? 29.764 8.574 -22.118 1.00 44.62 112 PHE A CA 1
ATOM 878 C C . PHE A 1 112 ? 29.018 7.316 -21.636 1.00 44.62 112 PHE A C 1
ATOM 880 O O . PHE A 1 112 ? 28.082 7.402 -20.836 1.00 44.62 112 PHE A O 1
ATOM 887 N N . TYR A 1 113 ? 29.482 6.137 -22.044 1.00 49.28 113 TYR A N 1
ATOM 888 C CA . TYR A 1 113 ? 28.902 4.847 -21.670 1.00 49.28 113 TYR A CA 1
ATOM 889 C C . TYR A 1 113 ? 29.192 4.506 -20.218 1.00 49.28 113 TYR A C 1
ATOM 891 O O . TYR A 1 113 ? 28.304 4.075 -19.483 1.00 49.28 113 TYR A O 1
ATOM 899 N N . LEU A 1 114 ? 30.403 4.812 -19.753 1.00 50.59 114 LEU A N 1
ATOM 900 C CA . LEU A 1 114 ? 30.756 4.670 -18.346 1.00 50.59 114 LEU A CA 1
ATOM 901 C C . LEU A 1 114 ? 29.850 5.534 -17.451 1.00 50.59 114 LEU A C 1
ATOM 903 O O . LEU A 1 114 ? 29.431 5.076 -16.390 1.00 50.59 114 LEU A O 1
ATOM 907 N N . PHE A 1 115 ? 29.477 6.740 -17.899 1.00 48.00 115 PHE A N 1
ATOM 908 C CA . PHE A 1 115 ? 28.595 7.645 -17.158 1.00 48.00 115 PHE A CA 1
ATOM 909 C C . PHE A 1 115 ? 27.150 7.134 -17.064 1.00 48.00 115 PHE A C 1
ATOM 911 O O . PHE A 1 115 ? 26.562 7.158 -15.983 1.00 48.00 115 PHE A O 1
ATOM 918 N N . LEU A 1 116 ? 26.580 6.625 -18.161 1.00 49.81 116 LEU A N 1
ATOM 919 C CA . LEU A 1 116 ? 25.218 6.068 -18.178 1.00 49.81 116 LEU A CA 1
ATOM 920 C C . LEU A 1 116 ? 25.125 4.743 -17.412 1.00 49.81 116 LEU A C 1
ATOM 922 O O . LEU A 1 116 ? 24.149 4.508 -16.695 1.00 49.81 116 LEU A O 1
ATOM 926 N N . ASN A 1 117 ? 26.191 3.947 -17.450 1.00 51.53 117 ASN A N 1
ATOM 927 C CA . ASN A 1 117 ? 26.340 2.745 -16.638 1.00 51.53 117 ASN A CA 1
ATOM 928 C C . ASN A 1 117 ? 26.419 3.076 -15.148 1.00 51.53 117 ASN A C 1
ATOM 930 O O . ASN A 1 117 ? 25.692 2.488 -14.344 1.00 51.53 117 ASN A O 1
ATOM 934 N N . LEU A 1 118 ? 27.235 4.067 -14.773 1.00 52.91 118 LEU A N 1
ATOM 935 C CA . LEU A 1 118 ? 27.300 4.552 -13.397 1.00 52.91 118 LEU A CA 1
ATOM 936 C C . LEU A 1 118 ? 25.946 5.107 -12.955 1.00 52.91 118 LEU A C 1
ATOM 938 O O . LEU A 1 118 ? 25.523 4.845 -11.837 1.00 52.91 118 LEU A O 1
ATOM 942 N N . PHE A 1 119 ? 25.244 5.823 -13.835 1.00 50.66 119 PHE A N 1
ATOM 943 C CA . PHE A 1 119 ? 23.916 6.362 -13.571 1.00 50.66 119 PHE A CA 1
ATOM 944 C C . PHE A 1 119 ? 22.910 5.235 -13.294 1.00 50.66 119 PHE A C 1
ATOM 946 O O . PHE A 1 119 ? 22.286 5.224 -12.236 1.00 50.66 119 PHE A O 1
ATOM 953 N N . SER A 1 120 ? 22.808 4.225 -14.163 1.00 54.59 120 SER A N 1
ATOM 954 C CA . SER A 1 120 ? 21.932 3.065 -13.944 1.00 54.59 120 SER A CA 1
ATOM 955 C C . SER A 1 120 ? 22.237 2.357 -12.618 1.00 54.59 120 SER A C 1
ATOM 957 O O . SER A 1 120 ? 21.325 2.074 -11.841 1.00 54.59 120 SER A O 1
ATOM 959 N N . LEU A 1 121 ? 23.518 2.164 -12.289 1.00 56.50 121 LEU A N 1
ATOM 960 C CA . LEU A 1 121 ? 23.962 1.542 -11.038 1.00 56.50 121 LEU A CA 1
ATOM 961 C C . LEU A 1 121 ? 23.649 2.413 -9.808 1.00 56.50 121 LEU A C 1
ATOM 963 O O . LEU A 1 121 ? 23.132 1.906 -8.811 1.00 56.50 121 LEU A O 1
ATOM 967 N N . ILE A 1 122 ? 23.894 3.725 -9.895 1.00 59.28 122 ILE A N 1
ATOM 968 C CA . ILE A 1 122 ? 23.603 4.722 -8.853 1.00 59.28 122 ILE A CA 1
ATOM 969 C C . ILE A 1 122 ? 22.103 4.818 -8.587 1.00 59.28 122 ILE A C 1
ATOM 971 O O . ILE A 1 122 ? 21.723 5.075 -7.451 1.00 59.28 122 ILE A O 1
ATOM 975 N N . PHE A 1 123 ? 21.240 4.593 -9.578 1.00 55.44 123 PHE A N 1
ATOM 976 C CA . PHE A 1 123 ? 19.791 4.594 -9.370 1.00 55.44 123 PHE A CA 1
ATOM 977 C C . PHE A 1 123 ? 19.249 3.213 -8.968 1.00 55.44 123 PHE A C 1
ATOM 979 O O . PHE A 1 123 ? 18.364 3.134 -8.112 1.00 55.44 123 PHE A O 1
ATOM 986 N N . CYS A 1 124 ? 19.816 2.121 -9.488 1.00 60.72 124 CYS A N 1
ATOM 987 C CA . CYS A 1 124 ? 19.404 0.756 -9.159 1.00 60.72 124 CYS A CA 1
ATOM 988 C C . CYS A 1 124 ? 19.813 0.337 -7.740 1.00 60.72 124 CYS A C 1
ATOM 990 O O . CYS A 1 124 ? 19.012 -0.278 -7.039 1.00 60.72 124 CYS A O 1
ATOM 992 N N . LEU A 1 125 ? 21.020 0.667 -7.266 1.00 60.03 125 LEU A N 1
ATOM 993 C CA . LEU A 1 125 ? 21.494 0.228 -5.944 1.00 60.03 125 LEU A CA 1
ATOM 994 C C . LEU A 1 125 ? 20.670 0.793 -4.777 1.00 60.03 125 LEU A C 1
ATOM 996 O O . LEU A 1 125 ? 20.191 0.002 -3.959 1.00 60.03 125 LEU A O 1
ATOM 1000 N N . PRO A 1 126 ? 20.441 2.118 -4.672 1.00 62.91 126 PRO A N 1
ATOM 1001 C CA . PRO A 1 126 ? 19.563 2.682 -3.655 1.00 62.91 126 PRO A CA 1
ATOM 1002 C C . PRO A 1 126 ? 18.150 2.140 -3.798 1.00 62.91 126 PRO A C 1
ATOM 1004 O O . PRO A 1 126 ? 17.495 1.899 -2.790 1.00 62.91 126 PRO A O 1
ATOM 1007 N N . PHE A 1 127 ? 17.696 1.892 -5.029 1.00 64.88 127 PHE A N 1
ATOM 1008 C CA . PHE A 1 127 ? 16.396 1.294 -5.277 1.00 64.88 127 PHE A CA 1
ATOM 1009 C C . PHE A 1 127 ? 16.287 -0.120 -4.687 1.00 64.88 127 PHE A C 1
ATOM 1011 O O . PHE A 1 127 ? 15.379 -0.369 -3.894 1.00 64.88 127 PHE A O 1
ATOM 1018 N N . PHE A 1 128 ? 17.223 -1.025 -4.982 1.00 63.59 128 PHE A N 1
ATOM 1019 C CA . PHE A 1 128 ? 17.240 -2.379 -4.420 1.00 63.59 128 PHE A CA 1
ATOM 1020 C C . PHE A 1 128 ? 17.476 -2.381 -2.907 1.00 63.59 128 PHE A C 1
ATOM 1022 O O . PHE A 1 128 ? 16.858 -3.171 -2.192 1.00 63.59 128 PHE A O 1
ATOM 1029 N N . ALA A 1 129 ? 18.313 -1.476 -2.391 1.00 66.75 129 ALA A N 1
ATOM 1030 C CA . ALA A 1 129 ? 18.531 -1.312 -0.956 1.00 66.75 129 ALA A CA 1
ATOM 1031 C C . ALA A 1 129 ? 17.247 -0.860 -0.247 1.00 66.75 129 ALA A C 1
ATOM 1033 O O . ALA A 1 129 ? 16.856 -1.443 0.769 1.00 66.75 129 ALA A O 1
ATOM 1034 N N . ILE A 1 130 ? 16.550 0.131 -0.814 1.00 62.44 130 ILE A N 1
ATOM 1035 C CA . ILE A 1 130 ? 15.235 0.566 -0.354 1.00 62.44 130 ILE A CA 1
ATOM 1036 C C . ILE A 1 130 ? 14.290 -0.633 -0.430 1.00 62.44 130 ILE A C 1
ATOM 1038 O O . ILE A 1 130 ? 13.832 -1.078 0.614 1.00 62.44 130 ILE A O 1
ATOM 1042 N N . LEU A 1 131 ? 14.085 -1.248 -1.595 1.00 63.62 131 LEU A N 1
ATOM 1043 C CA . LEU A 1 131 ? 13.199 -2.398 -1.788 1.00 63.62 131 LEU A CA 1
ATOM 1044 C C . LEU A 1 131 ? 13.472 -3.542 -0.791 1.00 63.62 131 LEU A C 1
ATOM 1046 O O . LEU A 1 131 ? 12.529 -4.074 -0.208 1.00 63.62 131 LEU A O 1
ATOM 1050 N N . GLY A 1 132 ? 14.736 -3.856 -0.499 1.00 65.62 132 GLY A N 1
ATOM 1051 C CA . GLY A 1 132 ? 15.137 -4.821 0.527 1.00 65.62 132 GLY A CA 1
ATOM 1052 C C . GLY A 1 132 ? 14.730 -4.409 1.949 1.00 65.62 132 GLY A C 1
ATOM 1053 O O . GLY A 1 132 ? 14.153 -5.213 2.688 1.00 65.62 132 GLY A O 1
ATOM 1054 N N . ILE A 1 133 ? 14.946 -3.145 2.335 1.00 64.62 133 ILE A N 1
ATOM 1055 C CA . ILE A 1 133 ? 14.453 -2.584 3.609 1.00 64.62 133 ILE A CA 1
ATOM 1056 C C . ILE A 1 133 ? 12.918 -2.657 3.670 1.00 64.62 133 ILE A C 1
ATOM 1058 O O . ILE A 1 133 ? 12.349 -2.988 4.717 1.00 64.62 133 ILE A O 1
ATOM 1062 N N . LEU A 1 134 ? 12.241 -2.369 2.556 1.00 60.16 134 LEU A N 1
ATOM 1063 C CA . LEU A 1 134 ? 10.782 -2.354 2.458 1.00 60.16 134 LEU A CA 1
ATOM 1064 C C . LEU A 1 134 ? 10.192 -3.765 2.574 1.00 60.16 134 LEU A C 1
ATOM 1066 O O . LEU A 1 134 ? 9.269 -3.972 3.361 1.00 60.16 134 LEU A O 1
ATOM 1070 N N . ILE A 1 135 ? 10.763 -4.750 1.878 1.00 62.22 135 ILE A N 1
ATOM 1071 C CA . ILE A 1 135 ? 10.401 -6.169 1.988 1.00 62.22 135 ILE A CA 1
ATOM 1072 C C . ILE A 1 135 ? 10.628 -6.660 3.416 1.00 62.22 135 ILE A C 1
ATOM 1074 O O . ILE A 1 135 ? 9.727 -7.244 4.023 1.00 62.22 135 ILE A O 1
ATOM 1078 N N . ARG A 1 136 ? 11.776 -6.340 4.021 1.00 64.31 136 ARG A N 1
ATOM 1079 C CA . ARG A 1 136 ? 12.056 -6.689 5.419 1.00 64.31 136 ARG A CA 1
ATOM 1080 C C . ARG A 1 136 ? 10.995 -6.128 6.373 1.00 64.31 136 ARG A C 1
ATOM 1082 O O . ARG A 1 136 ? 10.553 -6.848 7.266 1.00 64.31 136 ARG A O 1
ATOM 1089 N N . ARG A 1 137 ? 10.536 -4.886 6.167 1.00 59.84 137 ARG A N 1
ATOM 1090 C CA . ARG A 1 137 ? 9.437 -4.269 6.942 1.00 59.84 137 ARG A CA 1
ATOM 1091 C C . ARG A 1 137 ? 8.059 -4.875 6.643 1.00 59.84 137 ARG A C 1
ATOM 1093 O O . ARG A 1 137 ? 7.230 -4.973 7.547 1.00 59.84 137 ARG A O 1
ATOM 1100 N N . TYR A 1 138 ? 7.798 -5.301 5.407 1.00 59.31 138 TYR A N 1
ATOM 1101 C CA . TYR A 1 138 ? 6.569 -6.015 5.040 1.00 59.31 138 TYR A CA 1
ATOM 1102 C C . TYR A 1 138 ? 6.474 -7.366 5.767 1.00 59.31 138 TYR A C 1
ATOM 1104 O O . TYR A 1 138 ? 5.418 -7.747 6.290 1.00 59.31 138 TYR A O 1
ATOM 1112 N N . TYR A 1 139 ? 7.589 -8.097 5.836 1.00 58.72 139 TYR A N 1
ATOM 1113 C CA . TYR A 1 139 ? 7.651 -9.420 6.455 1.00 58.72 139 TYR A CA 1
ATOM 1114 C C . TYR A 1 139 ? 7.856 -9.393 7.972 1.00 58.72 139 TYR A C 1
ATOM 1116 O O . TYR A 1 139 ? 7.426 -10.337 8.634 1.00 58.72 139 TYR A O 1
ATOM 1124 N N . SER A 1 140 ? 8.390 -8.311 8.551 1.00 61.81 140 SER A N 1
ATOM 1125 C CA . SER A 1 140 ? 8.576 -8.178 10.006 1.00 61.81 140 SER A CA 1
ATOM 1126 C C . SER A 1 140 ? 7.267 -8.176 10.805 1.00 61.81 140 SER A C 1
ATOM 1128 O O . SER A 1 140 ? 7.294 -8.305 12.026 1.00 61.81 140 SER A O 1
ATOM 1130 N N . GLY A 1 141 ? 6.111 -8.028 10.146 1.00 56.47 141 GLY A N 1
ATOM 1131 C CA . GLY A 1 141 ? 4.804 -8.050 10.810 1.00 56.47 141 GLY A CA 1
ATOM 1132 C C . GLY A 1 141 ? 4.536 -6.817 11.674 1.00 56.47 141 GLY A C 1
ATOM 1133 O O . GLY A 1 141 ? 3.559 -6.800 12.413 1.00 56.47 141 GLY A O 1
ATOM 1134 N N . THR A 1 142 ? 5.370 -5.780 11.557 1.00 55.03 142 THR A N 1
ATOM 1135 C CA . THR A 1 142 ? 5.268 -4.523 12.315 1.00 55.03 142 THR A CA 1
ATOM 1136 C C . THR A 1 142 ? 4.047 -3.689 11.901 1.00 55.03 142 THR A C 1
ATOM 1138 O O . THR A 1 142 ? 3.591 -2.845 12.665 1.00 55.03 142 THR A O 1
ATOM 1141 N N . TYR A 1 143 ? 3.463 -3.967 10.728 1.00 55.22 143 TYR A N 1
ATOM 1142 C CA . TYR A 1 143 ? 2.297 -3.262 10.182 1.00 55.22 143 TYR A CA 1
ATOM 1143 C C . TYR A 1 143 ? 1.134 -4.218 9.852 1.00 55.22 143 TYR A C 1
ATOM 1145 O O . TYR A 1 143 ? 0.721 -4.310 8.695 1.00 55.22 143 TYR A O 1
ATOM 1153 N N . PRO A 1 144 ? 0.575 -4.949 10.835 1.00 54.66 144 PRO A N 1
ATOM 1154 C CA . PRO A 1 144 ? -0.470 -5.946 10.577 1.00 54.66 144 PRO A CA 1
ATOM 1155 C C . PRO A 1 144 ? -1.769 -5.326 10.027 1.00 54.66 144 PRO A C 1
ATOM 1157 O O . PRO A 1 144 ? -2.535 -6.006 9.355 1.00 54.66 144 PRO A O 1
ATOM 1160 N N . ASN A 1 145 ? -1.975 -4.028 10.267 1.00 47.72 145 ASN A N 1
ATOM 1161 C CA . ASN A 1 145 ? -3.226 -3.308 10.028 1.00 47.72 145 ASN A CA 1
ATOM 1162 C C . ASN A 1 145 ? -3.319 -2.610 8.659 1.00 47.72 145 ASN A C 1
ATOM 1164 O O . ASN A 1 145 ? -4.399 -2.207 8.246 1.00 47.72 145 ASN A O 1
ATOM 1168 N N . ILE A 1 146 ? -2.198 -2.443 7.956 1.00 47.66 146 ILE A N 1
ATOM 1169 C CA . ILE A 1 146 ? -2.138 -1.729 6.667 1.00 47.66 146 ILE A CA 1
ATOM 1170 C C . ILE A 1 146 ? -2.304 -2.697 5.488 1.00 47.66 146 ILE A C 1
ATOM 1172 O O . ILE A 1 146 ? -2.821 -2.339 4.433 1.00 47.66 146 ILE A O 1
ATOM 1176 N N . PHE A 1 147 ? -1.941 -3.962 5.680 1.00 49.91 147 PHE A N 1
ATOM 1177 C CA . PHE A 1 147 ? -2.051 -4.995 4.658 1.00 49.91 147 PHE A CA 1
ATOM 1178 C C . PHE A 1 147 ? -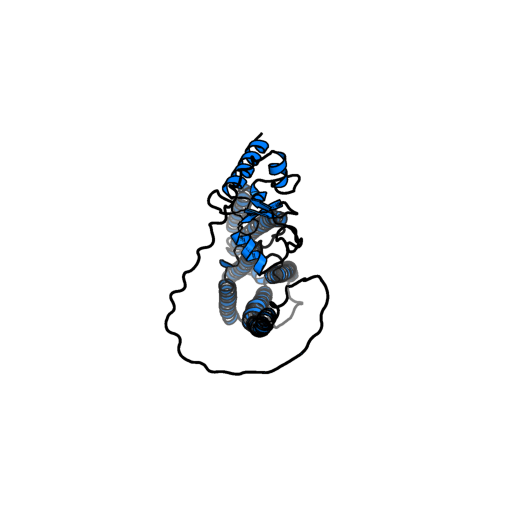3.358 -5.774 4.799 1.00 49.91 147 PHE A C 1
ATOM 1180 O O . PHE A 1 147 ? -3.349 -6.995 4.887 1.00 49.91 147 PHE A O 1
ATOM 1187 N N . ILE A 1 148 ? -4.503 -5.087 4.783 1.00 44.66 148 ILE A N 1
ATOM 1188 C CA . ILE A 1 148 ? -5.831 -5.735 4.728 1.00 44.66 148 ILE A CA 1
ATOM 1189 C C . ILE A 1 148 ? -5.937 -6.641 3.478 1.00 44.66 148 ILE A C 1
ATOM 1191 O O . ILE A 1 148 ? -6.614 -7.667 3.485 1.00 44.66 148 ILE A O 1
ATOM 1195 N N . PHE A 1 149 ? -5.143 -6.353 2.440 1.00 41.06 149 PHE A N 1
ATOM 1196 C CA . PHE A 1 149 ? -4.984 -7.182 1.245 1.00 41.06 149 PHE A CA 1
ATOM 1197 C C . PHE A 1 149 ? -3.918 -8.294 1.339 1.00 41.06 149 PHE A C 1
ATOM 1199 O O . PHE A 1 149 ? -3.718 -8.995 0.350 1.00 41.06 149 PHE A O 1
ATOM 1206 N N . ARG A 1 150 ? -3.292 -8.564 2.503 1.00 46.97 150 ARG A N 1
ATOM 1207 C CA . ARG A 1 150 ? -2.413 -9.752 2.686 1.00 46.97 150 ARG A CA 1
ATOM 1208 C C . ARG A 1 150 ? -3.120 -11.064 2.342 1.00 46.97 150 ARG A C 1
ATOM 1210 O O . ARG A 1 150 ? -2.463 -12.058 2.068 1.00 46.97 150 ARG A O 1
ATOM 1217 N N . ARG A 1 151 ? -4.455 -11.066 2.408 1.00 46.78 151 ARG A N 1
ATOM 1218 C CA . ARG A 1 151 ? -5.308 -12.208 2.073 1.00 46.78 151 ARG A CA 1
ATOM 1219 C C . ARG A 1 151 ? -5.644 -12.305 0.580 1.00 46.78 151 ARG A C 1
ATOM 1221 O O . ARG A 1 151 ? -6.088 -13.359 0.152 1.00 46.78 151 ARG A O 1
ATOM 1228 N N . ARG A 1 152 ? -5.472 -11.219 -0.185 1.00 42.56 152 ARG A N 1
ATOM 1229 C CA . ARG A 1 152 ? -5.860 -11.115 -1.606 1.00 42.56 152 ARG A CA 1
ATOM 1230 C C . ARG A 1 152 ? -4.682 -11.163 -2.573 1.00 42.56 152 ARG A C 1
ATOM 1232 O O . ARG A 1 152 ? -4.881 -11.587 -3.699 1.00 42.56 152 ARG A O 1
ATOM 1239 N N . PHE A 1 153 ? -3.488 -10.761 -2.141 1.00 45.53 153 PHE A N 1
ATOM 1240 C CA . PHE A 1 153 ? -2.243 -11.139 -2.808 1.00 45.53 153 PHE A CA 1
ATOM 1241 C C . PHE A 1 153 ? -1.677 -12.344 -2.055 1.00 45.53 153 PHE A C 1
ATOM 1243 O O . PHE A 1 153 ? -0.932 -12.150 -1.087 1.00 45.53 153 PHE A O 1
ATOM 1250 N N . PRO A 1 154 ? -2.090 -13.579 -2.398 1.00 54.84 154 PRO A N 1
ATOM 1251 C CA . PRO A 1 154 ? -1.495 -14.752 -1.786 1.00 54.84 154 PRO A CA 1
ATOM 1252 C C . PRO A 1 154 ? 0.010 -14.703 -2.059 1.00 54.84 154 PRO A C 1
ATOM 1254 O O . PRO A 1 154 ? 0.454 -14.264 -3.121 1.00 54.84 154 PRO A O 1
ATOM 1257 N N . SER A 1 155 ? 0.817 -15.150 -1.097 1.00 58.22 155 SER A N 1
ATOM 1258 C CA . SER A 1 155 ? 2.262 -15.325 -1.301 1.00 58.22 155 SER A CA 1
ATOM 1259 C C . SER A 1 155 ? 2.574 -16.118 -2.574 1.00 58.22 155 SER A C 1
ATOM 1261 O O . SER A 1 155 ? 3.622 -15.920 -3.173 1.00 58.22 155 SER A O 1
ATOM 1263 N N . GLU A 1 156 ? 1.631 -16.953 -3.006 1.00 58.69 156 GLU A N 1
ATOM 1264 C CA . GLU A 1 156 ? 1.634 -17.701 -4.259 1.00 58.69 156 GLU A CA 1
ATOM 1265 C C . GLU A 1 156 ? 1.746 -16.796 -5.492 1.00 58.69 156 GLU A C 1
ATOM 1267 O O . GLU A 1 156 ? 2.546 -17.097 -6.364 1.00 58.69 156 GLU A O 1
ATOM 1272 N N . SER A 1 157 ? 1.067 -15.645 -5.556 1.00 56.09 157 SER A N 1
ATOM 1273 C CA . SER A 1 157 ? 1.180 -14.727 -6.702 1.00 56.09 157 SER A CA 1
ATOM 1274 C C . SER A 1 157 ? 2.574 -14.108 -6.816 1.00 56.09 157 SER A C 1
ATOM 1276 O O . SER A 1 157 ? 3.079 -13.933 -7.918 1.00 56.09 157 SER A O 1
ATOM 1278 N N . ILE A 1 158 ? 3.220 -13.803 -5.685 1.00 61.28 158 ILE A N 1
ATOM 1279 C CA . ILE A 1 158 ? 4.605 -13.303 -5.666 1.00 61.28 158 ILE A CA 1
ATOM 1280 C C . ILE A 1 158 ? 5.572 -14.415 -6.086 1.00 61.28 158 ILE A C 1
ATOM 1282 O O . ILE A 1 158 ? 6.545 -14.145 -6.783 1.00 61.28 158 ILE A O 1
ATOM 1286 N N . ILE A 1 159 ? 5.309 -15.660 -5.682 1.00 62.59 159 ILE A N 1
ATOM 1287 C CA . ILE A 1 159 ? 6.104 -16.826 -6.088 1.00 62.59 159 ILE A CA 1
ATOM 1288 C C . ILE A 1 159 ? 5.963 -17.066 -7.592 1.00 62.59 159 ILE A C 1
ATOM 1290 O O . ILE A 1 159 ? 6.977 -17.172 -8.269 1.00 62.59 159 ILE A O 1
ATOM 1294 N N . VAL A 1 160 ? 4.735 -17.083 -8.117 1.00 64.94 160 VAL A N 1
ATOM 1295 C CA . VAL A 1 160 ? 4.459 -17.254 -9.549 1.00 64.94 160 VAL A CA 1
ATOM 1296 C C . VAL A 1 160 ? 5.097 -16.129 -10.356 1.00 64.94 160 VAL A C 1
ATOM 1298 O O . VAL A 1 160 ? 5.748 -16.417 -11.350 1.00 64.94 160 VAL A O 1
ATOM 1301 N N . LEU A 1 161 ? 5.003 -14.874 -9.900 1.00 63.41 161 LEU A N 1
ATOM 1302 C CA . LEU A 1 161 ? 5.639 -13.740 -10.570 1.00 63.41 161 LEU A CA 1
ATOM 1303 C C . LEU A 1 161 ? 7.166 -13.902 -10.623 1.00 63.41 161 LEU A C 1
ATOM 1305 O O . LEU A 1 161 ? 7.740 -13.838 -11.705 1.00 63.41 161 LEU A O 1
ATOM 1309 N N . ASN A 1 162 ? 7.820 -14.175 -9.488 1.00 63.84 162 ASN A N 1
ATOM 1310 C CA . ASN A 1 162 ? 9.275 -14.380 -9.454 1.00 63.84 162 ASN A CA 1
ATOM 1311 C C . ASN A 1 162 ? 9.709 -15.602 -10.279 1.00 63.84 162 ASN A C 1
ATOM 1313 O O . ASN A 1 162 ? 10.725 -15.541 -10.963 1.00 63.84 162 ASN A O 1
ATOM 1317 N N . ALA A 1 163 ? 8.938 -16.693 -10.253 1.00 67.00 163 ALA A N 1
ATOM 1318 C CA . ALA A 1 163 ? 9.211 -17.891 -11.041 1.00 67.00 163 ALA A CA 1
ATOM 1319 C C . ALA A 1 163 ? 9.050 -17.631 -12.546 1.00 67.00 163 ALA A C 1
ATOM 1321 O O . ALA A 1 163 ? 9.931 -17.993 -13.318 1.00 67.00 163 ALA A O 1
ATOM 1322 N N . SER A 1 164 ? 7.978 -16.948 -12.963 1.00 64.31 164 SER A N 1
ATOM 1323 C CA . SER A 1 164 ? 7.795 -16.541 -14.361 1.00 64.31 164 SER A CA 1
ATOM 1324 C C . SER A 1 164 ? 8.922 -15.627 -14.828 1.00 64.31 164 SER A C 1
ATOM 1326 O O . SER A 1 164 ? 9.406 -15.781 -15.942 1.00 64.31 164 SER A O 1
ATOM 1328 N N . PHE A 1 165 ? 9.401 -14.741 -13.952 1.00 63.22 165 PHE A N 1
ATOM 1329 C CA . PHE A 1 165 ? 10.511 -13.855 -14.266 1.00 63.22 165 PHE A CA 1
ATOM 1330 C C . PHE A 1 165 ? 11.819 -14.622 -14.428 1.00 63.22 165 PHE A C 1
ATOM 1332 O O . PHE A 1 165 ? 12.522 -14.401 -15.403 1.00 63.22 165 PHE A O 1
ATOM 1339 N N . LEU A 1 166 ? 12.117 -15.562 -13.524 1.00 68.81 166 LEU A N 1
ATOM 1340 C CA . LEU A 1 166 ? 13.270 -16.453 -13.653 1.00 68.81 166 LEU A CA 1
ATOM 1341 C C . LEU A 1 166 ? 13.220 -17.236 -14.966 1.00 68.81 166 LEU A C 1
ATOM 1343 O O . LEU A 1 166 ? 14.225 -17.293 -15.662 1.00 68.81 166 LEU A O 1
ATOM 1347 N N . VAL A 1 167 ? 12.065 -17.789 -15.344 1.00 68.94 167 VAL A N 1
ATOM 1348 C CA . VAL A 1 167 ? 11.915 -18.533 -16.605 1.00 68.94 167 VAL A CA 1
ATOM 1349 C C . VAL A 1 167 ? 12.143 -17.628 -17.816 1.00 68.94 167 VAL A C 1
ATOM 1351 O O . VAL A 1 167 ? 12.968 -17.965 -18.659 1.00 68.94 167 VAL A O 1
ATOM 1354 N N . ILE A 1 168 ? 11.480 -16.467 -17.880 1.00 63.66 168 ILE A N 1
ATOM 1355 C CA . ILE A 1 168 ? 11.655 -15.492 -18.972 1.00 63.66 168 ILE A CA 1
ATOM 1356 C C . ILE A 1 168 ? 13.121 -15.062 -19.068 1.00 63.66 168 ILE A C 1
ATOM 1358 O O . ILE A 1 168 ? 13.697 -15.071 -20.151 1.00 63.66 168 ILE A O 1
ATOM 1362 N N . PHE A 1 169 ? 13.741 -14.759 -17.930 1.00 66.94 169 PHE A N 1
ATOM 1363 C CA . PHE A 1 169 ? 15.147 -14.391 -17.852 1.00 66.94 169 PHE A CA 1
ATOM 1364 C C . PHE A 1 169 ? 16.067 -15.497 -18.367 1.00 66.94 169 PHE A C 1
ATOM 1366 O O . PHE A 1 169 ? 16.997 -15.225 -19.114 1.00 66.94 169 PHE A O 1
ATOM 1373 N N . THR A 1 170 ? 15.811 -16.750 -17.983 1.00 67.50 170 THR A N 1
ATOM 1374 C CA . THR A 1 170 ? 16.638 -17.891 -18.400 1.00 67.50 170 THR A CA 1
ATOM 1375 C C . THR A 1 170 ? 16.528 -18.117 -19.907 1.00 67.50 170 THR A C 1
ATOM 1377 O O . THR A 1 170 ? 17.531 -18.401 -20.550 1.00 67.50 170 THR A O 1
ATOM 1380 N N . ILE A 1 171 ? 15.330 -17.946 -20.479 1.00 66.50 171 ILE A N 1
ATOM 1381 C CA . ILE A 1 171 ? 15.102 -18.044 -21.927 1.00 66.50 171 ILE A CA 1
ATOM 1382 C C . ILE A 1 171 ? 15.867 -16.940 -22.667 1.00 66.50 171 ILE A C 1
ATOM 1384 O O . ILE A 1 171 ? 16.603 -17.245 -23.598 1.00 66.50 171 ILE A O 1
ATOM 1388 N N . PHE A 1 172 ? 15.750 -15.684 -22.222 1.00 60.25 172 PHE A N 1
ATOM 1389 C CA . PHE A 1 172 ? 16.481 -14.557 -22.816 1.00 60.25 172 PHE A CA 1
ATOM 1390 C C . PHE A 1 172 ? 18.003 -14.709 -22.689 1.00 60.25 172 PHE A C 1
ATOM 1392 O O . PHE A 1 172 ? 18.737 -14.418 -23.629 1.00 60.25 172 PHE A O 1
ATOM 1399 N N . TRP A 1 173 ? 18.485 -15.205 -21.547 1.00 67.62 173 TRP A N 1
ATOM 1400 C CA . TRP A 1 173 ? 19.910 -15.438 -21.323 1.00 67.62 173 TRP A CA 1
ATOM 1401 C C . TRP A 1 173 ? 20.470 -16.524 -22.251 1.00 67.62 173 TRP A C 1
ATOM 1403 O O . TRP A 1 173 ? 21.531 -16.338 -22.848 1.00 67.62 173 TRP A O 1
ATOM 1413 N N . LEU A 1 174 ? 19.761 -17.647 -22.402 1.00 67.56 174 LEU A N 1
ATOM 1414 C CA . LEU A 1 174 ? 20.203 -18.740 -23.274 1.00 67.56 174 LEU A CA 1
ATOM 1415 C C . LEU A 1 174 ? 20.370 -18.301 -24.735 1.00 67.56 174 LEU A C 1
ATOM 1417 O O . LEU A 1 174 ? 21.210 -18.867 -25.433 1.00 67.56 174 LEU A O 1
ATOM 1421 N N . ASP A 1 175 ? 19.605 -17.300 -25.168 1.00 62.25 175 ASP A N 1
ATOM 1422 C CA . ASP A 1 175 ? 19.637 -16.770 -26.530 1.00 62.25 175 ASP A CA 1
ATOM 1423 C C . ASP A 1 175 ? 20.777 -15.754 -26.742 1.00 62.25 175 ASP A C 1
ATOM 1425 O O . ASP A 1 175 ? 21.546 -15.865 -27.693 1.00 62.25 175 ASP A O 1
ATOM 1429 N N . GLN A 1 176 ? 20.953 -14.804 -25.817 1.00 62.72 176 GLN A N 1
ATOM 1430 C CA . GLN A 1 176 ? 21.862 -13.660 -26.002 1.00 62.72 176 GLN A CA 1
ATOM 1431 C C . GLN A 1 176 ? 23.325 -13.939 -25.610 1.00 62.72 176 GLN A C 1
ATOM 1433 O O . GLN A 1 176 ? 24.220 -13.226 -26.052 1.00 62.72 176 GLN A O 1
ATOM 1438 N N . LYS A 1 177 ? 23.607 -14.964 -24.788 1.00 65.88 177 LYS A N 1
ATOM 1439 C CA . LYS A 1 177 ? 24.938 -15.284 -24.203 1.00 65.88 177 LYS A CA 1
ATOM 1440 C C . LYS A 1 177 ? 25.625 -14.164 -23.398 1.00 65.88 177 LYS A C 1
ATOM 1442 O O . LYS A 1 177 ? 26.557 -14.474 -22.657 1.00 65.88 177 LYS A O 1
ATOM 1447 N N . THR A 1 178 ? 25.166 -12.919 -23.464 1.00 57.72 178 THR A N 1
ATOM 1448 C CA . THR A 1 178 ? 25.576 -11.799 -22.614 1.00 57.72 178 THR A CA 1
ATOM 1449 C C . THR A 1 178 ? 24.531 -11.577 -21.514 1.00 57.72 178 THR A C 1
ATOM 1451 O O . THR A 1 178 ? 23.346 -11.880 -21.674 1.00 57.72 178 THR A O 1
ATOM 1454 N N . ILE A 1 179 ? 24.971 -11.129 -20.333 1.00 60.31 179 ILE A N 1
ATOM 1455 C CA . ILE A 1 179 ? 24.075 -10.811 -19.210 1.00 60.31 179 ILE A CA 1
ATOM 1456 C C . ILE A 1 179 ? 24.244 -9.340 -18.872 1.00 60.31 179 ILE A C 1
ATOM 1458 O O . ILE A 1 179 ? 25.328 -8.918 -18.468 1.00 60.31 179 ILE A O 1
ATOM 1462 N N . GLU A 1 180 ? 23.159 -8.573 -18.950 1.00 60.19 180 GLU A N 1
ATOM 1463 C CA . GLU A 1 180 ? 23.191 -7.197 -18.466 1.00 60.19 180 GLU A CA 1
ATOM 1464 C C . GLU A 1 180 ? 23.380 -7.147 -16.941 1.00 60.19 180 GLU A C 1
ATOM 1466 O O . GLU A 1 180 ? 22.777 -7.917 -16.188 1.00 60.19 180 GLU A O 1
ATOM 1471 N N . LEU A 1 181 ? 24.176 -6.206 -16.431 1.00 56.12 181 LEU A N 1
ATOM 1472 C CA . LEU A 1 181 ? 24.396 -6.085 -14.982 1.00 56.12 181 LEU A CA 1
ATOM 1473 C C . LEU A 1 181 ? 23.095 -5.771 -14.208 1.00 56.12 181 LEU A C 1
ATOM 1475 O O . LEU A 1 181 ? 22.885 -6.275 -13.104 1.00 56.12 181 LEU A O 1
ATOM 1479 N N . SER A 1 182 ? 22.202 -4.962 -14.786 1.00 56.62 182 SER A N 1
ATOM 1480 C CA . SER A 1 182 ? 20.853 -4.682 -14.260 1.00 56.62 182 SER A CA 1
ATOM 1481 C C . SER A 1 182 ? 20.037 -5.969 -14.123 1.00 56.62 182 SER A C 1
ATOM 1483 O O . SER A 1 182 ? 19.462 -6.245 -13.067 1.00 56.62 182 SER A O 1
ATOM 1485 N N . SER A 1 183 ? 20.063 -6.779 -15.177 1.00 64.00 183 SER A N 1
ATOM 1486 C CA . SER A 1 183 ? 19.476 -8.108 -15.275 1.00 64.00 183 SER A CA 1
ATOM 1487 C C . SER A 1 183 ? 20.051 -9.050 -14.209 1.00 64.00 183 SER A C 1
ATOM 1489 O O . SER A 1 183 ? 19.293 -9.714 -13.500 1.00 64.00 183 SER A O 1
ATOM 1491 N N . LEU A 1 184 ? 21.365 -9.021 -13.978 1.00 66.88 184 LEU A N 1
ATOM 1492 C CA . LEU A 1 184 ? 22.027 -9.790 -12.924 1.00 66.88 184 LEU A CA 1
ATOM 1493 C C . LEU A 1 184 ? 21.605 -9.349 -11.514 1.00 66.88 184 LEU A C 1
ATOM 1495 O O . LEU A 1 184 ? 21.275 -10.196 -10.684 1.00 66.88 184 LEU A O 1
ATOM 1499 N N . PHE A 1 185 ? 21.549 -8.046 -11.224 1.00 62.16 185 PHE A N 1
ATOM 1500 C CA . PHE A 1 185 ? 21.048 -7.552 -9.935 1.00 62.16 185 PHE A CA 1
ATOM 1501 C C . PHE A 1 185 ? 19.580 -7.918 -9.710 1.00 62.16 185 PHE A C 1
ATOM 1503 O O . PHE A 1 185 ? 19.200 -8.282 -8.595 1.00 62.16 185 PHE A O 1
ATOM 1510 N N . PHE A 1 186 ? 18.761 -7.867 -10.760 1.00 64.81 186 PHE A N 1
ATOM 1511 C CA . PHE A 1 186 ? 17.353 -8.239 -10.692 1.00 64.81 186 PHE A CA 1
ATOM 1512 C C . PHE A 1 186 ? 17.169 -9.745 -10.476 1.00 64.81 186 PHE A C 1
ATOM 1514 O O . PHE A 1 186 ? 16.341 -10.151 -9.658 1.00 64.81 186 PHE A O 1
ATOM 1521 N N . LEU A 1 187 ? 17.982 -10.576 -11.134 1.00 71.06 187 LEU A N 1
ATOM 1522 C CA . LEU A 1 187 ? 18.058 -12.017 -10.900 1.00 71.06 187 LEU A CA 1
ATOM 1523 C C . LEU A 1 187 ? 18.441 -12.302 -9.445 1.00 71.06 187 LEU A C 1
ATOM 1525 O O . LEU A 1 187 ? 17.752 -13.047 -8.754 1.00 71.06 187 LEU A O 1
ATOM 1529 N N . LEU A 1 188 ? 19.503 -11.666 -8.951 1.00 68.75 188 LEU A N 1
ATOM 1530 C CA . LEU A 1 188 ? 20.020 -11.863 -7.597 1.00 68.75 188 LEU A CA 1
ATOM 1531 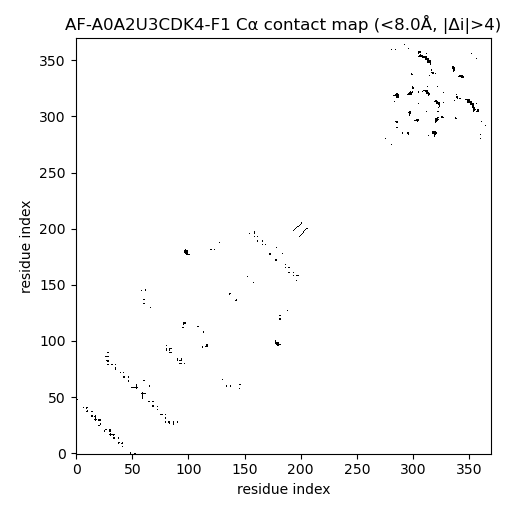C C . LEU A 1 188 ? 18.989 -11.418 -6.549 1.00 68.75 188 LEU A C 1
ATOM 1533 O O . LEU A 1 188 ? 18.742 -12.119 -5.567 1.00 68.75 188 LEU A O 1
ATOM 1537 N N . PHE A 1 189 ? 18.298 -10.307 -6.801 1.00 68.25 189 PHE A N 1
ATOM 1538 C CA . PHE A 1 189 ? 17.169 -9.852 -5.999 1.00 68.25 189 PHE A CA 1
ATOM 1539 C C . PHE A 1 189 ? 15.983 -10.833 -6.039 1.00 68.25 189 PHE A C 1
ATOM 1541 O O . PHE A 1 189 ? 15.402 -11.131 -4.991 1.00 68.25 189 PHE A O 1
ATOM 1548 N N . SER A 1 190 ? 15.642 -11.370 -7.213 1.00 69.25 190 SER A N 1
ATOM 1549 C CA . SER A 1 190 ? 14.571 -12.363 -7.395 1.00 69.25 190 SER A CA 1
ATOM 1550 C C . SER A 1 190 ? 14.896 -13.669 -6.666 1.00 69.25 190 SER A C 1
ATOM 1552 O O . SER A 1 190 ? 14.046 -14.216 -5.966 1.00 69.25 190 SER A O 1
ATOM 1554 N N . ILE A 1 191 ? 16.151 -14.126 -6.721 1.00 70.44 191 ILE A N 1
ATOM 1555 C CA . ILE A 1 191 ? 16.649 -15.288 -5.972 1.00 70.44 191 ILE A CA 1
ATOM 1556 C C . ILE A 1 191 ? 16.580 -15.023 -4.464 1.00 70.44 191 ILE A C 1
ATOM 1558 O O . ILE A 1 191 ? 16.053 -15.849 -3.720 1.00 70.44 191 ILE A O 1
ATOM 1562 N N . LEU A 1 192 ? 17.062 -13.869 -3.990 1.00 68.06 192 LEU A N 1
ATOM 1563 C CA . LEU A 1 192 ? 17.034 -13.519 -2.566 1.00 68.06 192 LEU A CA 1
ATOM 1564 C C . LEU A 1 192 ? 15.604 -13.417 -2.032 1.00 68.06 192 LEU A C 1
ATOM 1566 O O . LEU A 1 192 ? 15.310 -13.921 -0.946 1.00 68.06 192 LEU A O 1
ATOM 1570 N N . THR A 1 193 ? 14.700 -12.792 -2.784 1.00 65.56 193 THR A N 1
ATOM 1571 C CA . THR A 1 193 ? 13.289 -12.688 -2.399 1.00 65.56 193 THR A CA 1
ATOM 1572 C C . THR A 1 193 ? 12.578 -14.031 -2.476 1.00 65.56 193 THR A C 1
ATOM 1574 O O . THR A 1 193 ? 11.800 -14.339 -1.571 1.00 65.56 193 THR A O 1
ATOM 1577 N N . PHE A 1 194 ? 12.875 -14.869 -3.471 1.00 68.31 194 PHE A N 1
ATOM 1578 C CA . PHE A 1 194 ? 12.400 -16.249 -3.519 1.00 68.31 194 PHE A CA 1
ATOM 1579 C C . PHE A 1 194 ? 12.880 -17.032 -2.291 1.00 68.31 194 PHE A C 1
ATOM 1581 O O . PHE A 1 194 ? 12.064 -17.604 -1.575 1.00 68.31 194 PHE A O 1
ATOM 1588 N N . PHE A 1 195 ? 14.169 -16.979 -1.953 1.00 66.31 195 PHE A N 1
ATOM 1589 C CA . PHE A 1 195 ? 14.736 -17.680 -0.798 1.00 66.31 195 PHE A CA 1
ATOM 1590 C C . PHE A 1 195 ? 14.122 -17.200 0.532 1.00 66.31 195 PHE A C 1
ATOM 1592 O O . PHE A 1 195 ? 13.711 -18.008 1.370 1.00 66.31 195 PHE A O 1
ATOM 1599 N N . GLN A 1 196 ? 13.988 -15.883 0.718 1.00 63.03 196 GLN A N 1
ATOM 1600 C CA . GLN A 1 196 ? 13.376 -15.289 1.913 1.00 63.03 196 GLN A CA 1
ATOM 1601 C C . GLN A 1 196 ? 11.882 -15.616 2.049 1.00 63.03 196 GLN A C 1
ATOM 1603 O O . GLN A 1 196 ? 11.392 -15.825 3.162 1.00 63.03 196 GLN A O 1
ATOM 1608 N N . ASN A 1 197 ? 11.144 -15.667 0.941 1.00 63.22 197 ASN A N 1
ATOM 1609 C CA . ASN A 1 197 ? 9.693 -15.851 0.972 1.00 63.22 197 ASN A CA 1
ATOM 1610 C C . ASN A 1 197 ? 9.272 -17.317 0.902 1.00 63.22 197 ASN A C 1
ATOM 1612 O O . ASN A 1 197 ? 8.230 -17.669 1.453 1.00 63.22 197 ASN A O 1
ATOM 1616 N N . TYR A 1 198 ? 10.073 -18.161 0.256 1.00 67.38 198 TYR A N 1
ATOM 1617 C CA . TYR A 1 198 ? 9.804 -19.578 0.073 1.00 67.38 198 TYR A CA 1
ATOM 1618 C C . TYR A 1 198 ? 10.501 -20.409 1.149 1.00 67.38 198 TYR A C 1
ATOM 1620 O O . TYR A 1 198 ? 9.831 -20.992 1.993 1.00 67.38 198 TYR A O 1
ATOM 1628 N N . ILE A 1 199 ? 11.833 -20.400 1.232 1.00 63.97 199 ILE A N 1
ATOM 1629 C CA . ILE A 1 199 ? 12.555 -21.297 2.152 1.00 63.97 199 ILE A CA 1
ATOM 1630 C C . ILE A 1 199 ? 12.315 -20.897 3.606 1.00 63.97 199 ILE A C 1
ATOM 1632 O O . ILE A 1 199 ? 11.874 -21.695 4.434 1.00 63.97 199 ILE A O 1
ATOM 1636 N N . LEU A 1 200 ? 12.500 -19.621 3.925 1.00 59.31 200 LEU A N 1
ATOM 1637 C CA . LEU A 1 200 ? 12.312 -19.131 5.289 1.00 59.31 200 LEU A CA 1
ATOM 1638 C C . LEU A 1 200 ? 10.865 -19.274 5.780 1.00 59.31 200 LEU A C 1
ATOM 1640 O O . LEU A 1 200 ? 10.644 -19.454 6.974 1.00 59.31 200 LEU A O 1
ATOM 1644 N N . LYS A 1 201 ? 9.877 -19.225 4.883 1.00 58.09 201 LYS A N 1
ATOM 1645 C CA . LYS A 1 201 ? 8.454 -19.182 5.245 1.00 58.09 201 LYS A CA 1
ATOM 1646 C C . LYS A 1 201 ? 7.736 -20.526 5.110 1.00 58.09 201 LYS A C 1
ATOM 1648 O O . LYS A 1 201 ? 6.912 -20.837 5.963 1.00 58.09 201 LYS A O 1
ATOM 1653 N N . PHE A 1 202 ? 8.054 -21.317 4.089 1.00 59.19 202 PHE A N 1
ATOM 1654 C CA . PHE A 1 202 ? 7.482 -22.646 3.861 1.00 59.19 202 PHE A CA 1
ATOM 1655 C C . PHE A 1 202 ? 8.340 -23.782 4.413 1.00 59.19 202 PHE A C 1
ATOM 1657 O O . PHE A 1 202 ? 7.771 -24.799 4.777 1.00 59.19 202 PHE A O 1
ATOM 1664 N N . VAL A 1 203 ? 9.663 -23.634 4.540 1.00 59.78 203 VAL A N 1
ATOM 1665 C CA . VAL A 1 203 ? 10.512 -24.702 5.106 1.00 59.78 203 VAL A CA 1
ATOM 1666 C C . VAL A 1 203 ? 10.720 -24.491 6.608 1.00 59.78 203 VAL A C 1
ATOM 1668 O O . VAL A 1 203 ? 10.496 -25.402 7.399 1.00 59.78 203 VAL A O 1
ATOM 1671 N N . ILE A 1 204 ? 11.061 -23.273 7.048 1.00 55.09 204 ILE A N 1
ATOM 1672 C CA . ILE A 1 204 ? 11.458 -23.032 8.453 1.00 55.09 204 ILE A CA 1
ATOM 1673 C C . ILE A 1 204 ? 10.261 -22.778 9.396 1.00 55.09 204 ILE A C 1
ATOM 1675 O O . ILE A 1 204 ? 10.250 -23.242 10.540 1.00 55.09 204 ILE A O 1
ATOM 1679 N N . ILE A 1 205 ? 9.227 -22.043 8.965 1.00 50.56 205 ILE A N 1
ATOM 1680 C CA . ILE A 1 205 ? 8.083 -21.705 9.841 1.00 50.56 205 ILE A CA 1
ATOM 1681 C C . ILE A 1 205 ? 7.175 -22.901 10.191 1.00 50.56 205 ILE A C 1
ATOM 1683 O O . ILE A 1 205 ? 6.745 -22.937 11.352 1.00 50.56 205 ILE A O 1
ATOM 1687 N N . PRO A 1 206 ? 6.870 -23.881 9.310 1.00 47.78 206 PRO A N 1
ATOM 1688 C CA . PRO A 1 206 ? 6.094 -25.042 9.749 1.00 47.78 206 PRO A CA 1
ATOM 1689 C C . PRO A 1 206 ? 6.824 -25.849 10.828 1.00 47.78 206 PRO A C 1
ATOM 1691 O O . PRO A 1 206 ? 6.184 -26.246 11.801 1.00 47.78 206 PRO A O 1
ATOM 1694 N N . PHE A 1 207 ? 8.158 -25.952 10.772 1.00 49.53 207 PHE A N 1
ATOM 1695 C CA . PHE A 1 207 ? 8.946 -26.594 11.832 1.00 49.53 207 PHE A CA 1
ATOM 1696 C C . PHE A 1 207 ? 8.796 -25.901 13.198 1.00 49.53 207 PHE A C 1
ATOM 1698 O O . PHE A 1 207 ? 8.683 -26.567 14.224 1.00 49.53 207 PHE A O 1
ATOM 1705 N N . ARG A 1 208 ? 8.684 -24.565 13.243 1.00 42.94 208 ARG A N 1
ATOM 1706 C CA . ARG A 1 208 ? 8.467 -23.831 14.508 1.00 42.94 208 ARG A CA 1
ATOM 1707 C C . ARG A 1 208 ? 7.046 -23.920 15.068 1.00 42.94 208 ARG A C 1
ATOM 1709 O O . ARG A 1 208 ? 6.861 -23.644 16.256 1.00 42.94 208 ARG A O 1
ATOM 1716 N N . ARG A 1 209 ? 6.035 -24.259 14.258 1.00 42.78 209 ARG A N 1
ATOM 1717 C CA . ARG A 1 209 ? 4.654 -24.424 14.751 1.00 42.78 209 ARG A CA 1
ATOM 1718 C C . ARG A 1 209 ? 4.409 -25.795 15.372 1.00 42.78 209 ARG A C 1
ATOM 1720 O O . ARG A 1 209 ? 3.602 -25.868 16.291 1.00 42.78 209 ARG A O 1
ATOM 1727 N N . VAL A 1 210 ? 5.139 -26.829 14.958 1.00 47.97 210 VAL A N 1
ATOM 1728 C CA . VAL A 1 210 ? 4.991 -28.178 15.530 1.00 47.97 210 VAL A CA 1
ATOM 1729 C C . VAL A 1 210 ? 5.597 -28.274 16.941 1.00 47.97 210 VAL A C 1
ATOM 1731 O O . VAL A 1 210 ? 5.049 -28.963 17.794 1.00 47.97 210 VAL A O 1
ATOM 1734 N N . SER A 1 211 ? 6.631 -27.491 17.272 1.00 44.25 211 SER A N 1
ATOM 1735 C CA . SER A 1 211 ? 7.252 -27.536 18.612 1.00 44.25 211 SER A CA 1
ATOM 1736 C C . SER A 1 211 ? 6.521 -26.747 19.712 1.00 44.25 211 SER A C 1
ATOM 1738 O O . SER A 1 211 ? 6.939 -26.790 20.867 1.00 44.25 211 SER A O 1
ATOM 1740 N N . ARG A 1 212 ? 5.444 -26.005 19.406 1.00 43.38 212 ARG A N 1
ATOM 1741 C CA . ARG A 1 212 ? 4.681 -25.225 20.411 1.00 43.38 212 ARG A CA 1
ATOM 1742 C C . ARG A 1 212 ? 3.357 -25.855 20.837 1.00 43.38 212 ARG A C 1
ATOM 1744 O O . ARG A 1 212 ? 2.672 -25.294 21.690 1.00 43.38 212 ARG A O 1
ATOM 1751 N N . THR A 1 213 ? 3.015 -27.026 20.312 1.00 44.34 213 THR A N 1
ATOM 1752 C CA . THR A 1 213 ? 1.771 -27.725 20.667 1.00 44.34 213 THR A CA 1
ATOM 1753 C C . THR A 1 213 ? 1.890 -28.573 21.942 1.00 44.34 213 THR A C 1
ATOM 1755 O O . THR A 1 213 ? 0.882 -29.058 22.431 1.00 44.34 213 THR A O 1
ATOM 1758 N N . SER A 1 214 ? 3.076 -28.700 22.550 1.00 46.22 214 SER A N 1
ATOM 1759 C CA . SER A 1 214 ? 3.302 -29.628 23.676 1.00 46.22 214 SER A CA 1
ATOM 1760 C C . SER A 1 214 ? 3.116 -29.046 25.091 1.00 46.22 214 SER A C 1
ATOM 1762 O O . SER A 1 214 ? 3.196 -29.797 26.058 1.00 46.22 214 SER A O 1
ATOM 1764 N N . THR A 1 215 ? 2.874 -27.743 25.279 1.00 48.31 215 THR A N 1
ATOM 1765 C CA . THR A 1 215 ? 2.756 -27.154 26.639 1.00 48.31 215 THR A CA 1
ATOM 1766 C C . THR A 1 215 ? 1.338 -26.775 27.062 1.00 48.31 215 THR A C 1
ATOM 1768 O O . THR A 1 215 ? 1.140 -26.355 28.203 1.00 48.31 215 THR A O 1
ATOM 1771 N N . ARG A 1 216 ? 0.327 -26.950 26.198 1.00 47.19 216 ARG A N 1
ATOM 1772 C CA . ARG A 1 216 ? -1.067 -26.611 26.538 1.00 47.19 216 ARG A CA 1
ATOM 1773 C C . ARG A 1 216 ? -1.783 -27.687 27.367 1.00 47.19 216 ARG A C 1
ATOM 1775 O O . ARG A 1 216 ? -2.716 -27.339 28.086 1.00 47.19 216 ARG A O 1
ATOM 1782 N N . ASP A 1 217 ? -1.284 -28.923 27.376 1.00 47.16 217 ASP A N 1
ATOM 1783 C CA . ASP A 1 217 ? -1.911 -30.024 28.126 1.00 47.16 217 ASP A CA 1
ATOM 1784 C C . ASP A 1 217 ? -1.494 -30.113 29.603 1.00 47.16 217 ASP A C 1
ATOM 1786 O O . ASP A 1 217 ? -2.191 -30.727 30.404 1.00 47.16 217 ASP A O 1
ATOM 1790 N N . PHE A 1 218 ? -0.449 -29.400 30.038 1.00 49.53 218 PHE A N 1
ATOM 1791 C CA . PHE A 1 218 ? -0.049 -29.411 31.455 1.00 49.53 218 PHE A CA 1
ATOM 1792 C C . PHE A 1 218 ? -0.819 -28.424 32.353 1.00 49.53 218 PHE A C 1
ATOM 1794 O O . PHE A 1 218 ? -0.769 -28.544 33.580 1.00 49.53 218 PHE A O 1
ATOM 1801 N N . GLN A 1 219 ? -1.554 -27.450 31.797 1.00 49.56 219 GLN A N 1
ATOM 1802 C CA . GLN A 1 219 ? -2.302 -26.470 32.607 1.00 49.56 219 GLN A CA 1
ATOM 1803 C C . GLN A 1 219 ? -3.794 -26.780 32.777 1.00 49.56 219 GLN A C 1
ATOM 1805 O O . GLN A 1 219 ? -4.381 -26.329 33.765 1.00 49.56 219 GLN A O 1
ATOM 1810 N N . SER A 1 220 ? -4.411 -27.572 31.897 1.00 47.50 220 SER A N 1
ATOM 1811 C CA . SER A 1 220 ? -5.804 -28.011 32.080 1.00 47.50 220 SER A CA 1
ATOM 1812 C C . SER A 1 220 ? -5.935 -29.063 33.189 1.00 47.50 220 SER A C 1
ATOM 1814 O O . SER A 1 220 ? -6.944 -29.077 33.892 1.00 47.50 220 SER A O 1
ATOM 1816 N N . GLN A 1 221 ? -4.890 -29.855 33.454 1.00 46.62 221 GLN A N 1
ATOM 1817 C CA . GLN A 1 221 ? -4.929 -30.889 34.493 1.00 46.62 221 GLN A CA 1
ATOM 1818 C C . GLN A 1 221 ? -4.696 -30.352 35.920 1.00 46.62 221 GLN A C 1
ATOM 1820 O O . GLN A 1 221 ? -5.206 -30.914 36.886 1.00 46.62 221 GLN A O 1
ATOM 1825 N N . ARG A 1 222 ? -4.013 -29.207 36.093 1.00 46.12 222 ARG A N 1
ATOM 1826 C CA . ARG A 1 222 ? -3.803 -28.604 37.430 1.00 46.12 222 ARG A CA 1
ATOM 1827 C C . ARG A 1 222 ? -5.000 -27.823 37.975 1.00 46.12 222 ARG A C 1
ATOM 1829 O O . ARG A 1 222 ? -5.019 -27.517 39.167 1.00 46.12 222 ARG A O 1
ATOM 1836 N N . ARG A 1 223 ? -6.003 -27.499 37.150 1.00 46.59 223 ARG A N 1
ATOM 1837 C CA . ARG A 1 223 ? -7.192 -26.754 37.610 1.00 46.59 223 ARG A CA 1
ATOM 1838 C C . ARG A 1 223 ? -8.343 -27.641 38.081 1.00 46.59 223 ARG A C 1
ATOM 1840 O O . ARG A 1 223 ? -9.199 -27.140 38.801 1.00 46.59 223 ARG A O 1
ATOM 1847 N N . ALA A 1 224 ? -8.318 -28.936 37.770 1.00 49.09 224 ALA A N 1
ATOM 1848 C CA . ALA A 1 224 ? -9.308 -29.896 38.261 1.00 49.09 224 ALA A CA 1
ATOM 1849 C C . ALA A 1 224 ? -9.059 -30.360 39.713 1.00 49.09 224 ALA A C 1
ATOM 1851 O O . ALA A 1 224 ? -9.947 -30.937 40.323 1.00 49.09 224 ALA A O 1
ATOM 1852 N N . VAL A 1 225 ? -7.887 -30.076 40.300 1.00 51.69 225 VAL A N 1
ATOM 1853 C CA . VAL A 1 225 ? -7.509 -30.588 41.639 1.00 51.69 225 VAL A CA 1
ATOM 1854 C C . VAL A 1 225 ? -7.647 -29.534 42.753 1.00 51.69 225 VAL A C 1
ATOM 1856 O O . VAL A 1 225 ? -7.393 -29.820 43.917 1.00 51.69 225 VAL A O 1
ATOM 1859 N N . ARG A 1 226 ? -8.069 -28.294 42.452 1.00 46.84 226 ARG A N 1
ATOM 1860 C CA . ARG A 1 226 ? -8.084 -27.201 43.452 1.00 46.84 226 ARG A CA 1
ATOM 1861 C C . ARG A 1 226 ? -9.453 -26.588 43.760 1.00 46.84 226 ARG A C 1
ATOM 1863 O O . ARG A 1 226 ? -9.497 -25.502 44.331 1.00 46.84 226 ARG A O 1
ATOM 1870 N N . SER A 1 227 ? -10.555 -27.278 43.452 1.00 47.09 227 SER A N 1
ATOM 1871 C CA . SER A 1 227 ? -11.901 -26.919 43.935 1.00 47.09 227 SER A CA 1
ATOM 1872 C C . SER A 1 227 ? -12.361 -27.839 45.071 1.00 47.09 227 SER A C 1
ATOM 1874 O O . SER A 1 227 ? -13.348 -28.558 44.962 1.00 47.09 227 SER A O 1
ATOM 1876 N N . SER A 1 228 ? -11.633 -27.823 46.181 1.00 52.66 228 SER A N 1
ATOM 1877 C CA . SER A 1 228 ? -12.100 -28.411 47.439 1.00 52.66 228 SER A CA 1
ATOM 1878 C C . SER A 1 228 ? -11.401 -27.729 48.609 1.00 52.66 228 SER A C 1
ATOM 1880 O O . SER A 1 228 ? -10.528 -28.308 49.250 1.00 52.66 228 SER A O 1
ATOM 1882 N N . ARG A 1 229 ? -11.739 -26.458 48.857 1.00 43.19 229 ARG A N 1
ATOM 1883 C CA . ARG A 1 229 ? -11.685 -25.879 50.208 1.00 43.19 229 ARG A CA 1
ATOM 1884 C C . ARG A 1 229 ? -12.394 -24.531 50.257 1.00 43.19 229 ARG A C 1
ATOM 1886 O O . ARG A 1 229 ? -11.850 -23.493 49.893 1.00 43.19 229 ARG A O 1
ATOM 1893 N N . THR A 1 230 ? -13.619 -24.572 50.753 1.00 49.50 230 THR A N 1
ATOM 1894 C CA . THR A 1 230 ? -14.296 -23.439 51.373 1.00 49.50 230 THR A CA 1
ATOM 1895 C C . THR A 1 230 ? -14.950 -23.990 52.627 1.00 49.50 230 THR A C 1
ATOM 1897 O O . THR A 1 230 ? -15.821 -24.840 52.512 1.00 49.50 230 THR A O 1
ATOM 1900 N N . SER A 1 231 ? -14.500 -23.543 53.796 1.00 48.78 231 SER A N 1
ATOM 1901 C CA . SER A 1 231 ? -15.356 -23.350 54.972 1.00 48.78 231 SER A CA 1
ATOM 1902 C C . SER A 1 231 ? -14.540 -22.644 56.051 1.00 48.78 231 SER A C 1
ATOM 1904 O O . SER A 1 231 ? -13.644 -23.215 56.672 1.00 48.78 231 SER A O 1
ATOM 1906 N N . VAL A 1 232 ? -14.848 -21.362 56.211 1.00 52.12 232 VAL A N 1
ATOM 1907 C CA . VAL A 1 232 ? -14.711 -20.639 57.470 1.00 52.12 232 VAL A CA 1
ATOM 1908 C C . VAL A 1 232 ? -15.767 -21.230 58.400 1.00 52.12 232 VAL A C 1
ATOM 1910 O O . VAL A 1 232 ? -16.936 -21.203 58.041 1.00 52.12 232 VAL A O 1
ATOM 1913 N N . GLU A 1 233 ? -15.370 -21.746 59.558 1.00 46.97 233 GLU A N 1
ATOM 1914 C CA . GLU A 1 233 ? -16.294 -22.023 60.659 1.00 46.97 233 GLU A CA 1
ATOM 1915 C C . GLU A 1 233 ? -15.602 -21.627 61.964 1.00 46.97 233 GLU A C 1
ATOM 1917 O O . GLU A 1 233 ? -14.453 -21.982 62.237 1.00 46.97 233 GLU A O 1
ATOM 1922 N N . THR A 1 234 ? -16.310 -20.821 62.738 1.00 49.53 234 THR A N 1
ATOM 1923 C CA . THR A 1 234 ? -15.905 -20.270 64.027 1.00 49.53 234 THR A CA 1
ATOM 1924 C C . THR A 1 234 ? -16.549 -21.106 65.132 1.00 49.53 234 THR A C 1
ATOM 1926 O O . THR A 1 234 ? -17.717 -21.448 65.013 1.00 49.53 234 THR A O 1
ATOM 1929 N N . ARG A 1 235 ? -15.825 -21.262 66.251 1.00 48.84 235 ARG A N 1
ATOM 1930 C CA . ARG A 1 235 ? -16.253 -21.664 67.617 1.00 48.84 235 ARG A CA 1
ATOM 1931 C C . ARG A 1 235 ? -16.135 -23.143 68.047 1.00 48.84 235 ARG A C 1
ATOM 1933 O O . ARG A 1 235 ? -16.928 -23.996 67.695 1.00 48.84 235 ARG A O 1
ATOM 1940 N N . ARG A 1 236 ? -15.197 -23.303 68.995 1.00 48.56 236 ARG A N 1
ATOM 1941 C CA . ARG A 1 236 ? -15.326 -23.828 70.376 1.00 48.56 236 ARG A CA 1
ATOM 1942 C C . ARG A 1 236 ? -15.739 -25.301 70.605 1.00 48.56 236 ARG A C 1
ATOM 1944 O O . ARG A 1 236 ? -16.898 -25.665 70.503 1.00 48.56 236 ARG A O 1
ATOM 1951 N N . SER A 1 237 ? -14.745 -26.034 71.130 1.00 49.38 237 SER A N 1
ATOM 1952 C CA . SER A 1 237 ? -14.785 -27.058 72.198 1.00 49.38 237 SER A CA 1
ATOM 1953 C C . SER A 1 237 ? -15.635 -28.321 72.021 1.00 49.38 237 SER A C 1
ATOM 1955 O O . SER A 1 237 ? -16.815 -28.309 72.347 1.00 49.38 237 SER A O 1
ATOM 1957 N N . THR A 1 238 ? -14.982 -29.449 71.712 1.00 44.56 238 THR A N 1
ATOM 1958 C CA . THR A 1 238 ? -14.858 -30.656 72.575 1.00 44.56 238 THR A CA 1
ATOM 1959 C C . THR A 1 238 ? -14.017 -31.727 71.855 1.00 44.56 238 THR A C 1
ATOM 1961 O O . THR A 1 238 ? -14.151 -31.864 70.640 1.00 44.56 238 THR A O 1
ATOM 1964 N N . PRO A 1 239 ? -13.132 -32.477 72.541 1.00 57.66 239 PRO A N 1
ATOM 1965 C CA . PRO A 1 239 ? -12.403 -33.585 71.934 1.00 57.66 239 PRO A CA 1
ATOM 1966 C C . PRO A 1 239 ? -13.054 -34.931 72.283 1.00 57.66 239 PRO A C 1
ATOM 1968 O O . PRO A 1 239 ? -13.216 -35.244 73.459 1.00 57.66 239 PRO A O 1
ATOM 1971 N N . GLN A 1 240 ? -13.342 -35.766 71.281 1.00 45.66 240 GLN A N 1
ATOM 1972 C CA . GLN A 1 240 ? -13.409 -37.217 71.484 1.00 45.66 240 GLN A CA 1
ATOM 1973 C C . GLN A 1 240 ? -13.096 -37.997 70.191 1.00 45.66 240 GLN A C 1
ATOM 1975 O O . GLN A 1 240 ? -13.407 -37.508 69.103 1.00 45.66 240 GLN A O 1
ATOM 1980 N N . PRO A 1 241 ? -12.445 -39.176 70.289 1.00 65.00 241 PRO A N 1
ATOM 1981 C CA . PRO A 1 241 ? -11.912 -39.916 69.151 1.00 65.00 241 PRO A CA 1
ATOM 1982 C C . PRO A 1 241 ? -12.757 -41.157 68.803 1.00 65.00 241 PRO A C 1
ATOM 1984 O O . PRO A 1 241 ? -13.675 -41.517 69.539 1.00 65.00 241 PRO A O 1
ATOM 1987 N N . SER A 1 242 ? -12.305 -41.863 67.753 1.00 43.53 242 SER A N 1
ATOM 1988 C CA . SER A 1 242 ? -12.691 -43.216 67.288 1.00 43.53 242 SER A CA 1
ATOM 1989 C C . SER A 1 242 ? -13.666 -43.232 66.100 1.00 43.53 242 SER A C 1
ATOM 1991 O O . SER A 1 242 ? -14.570 -42.416 66.040 1.00 43.53 242 SER A O 1
ATOM 1993 N N . ARG A 1 243 ? -13.639 -44.162 65.138 1.00 46.88 243 ARG A N 1
ATOM 1994 C CA . ARG A 1 243 ? -12.720 -45.213 64.650 1.00 46.88 243 ARG A CA 1
ATOM 1995 C C . ARG A 1 243 ? -13.496 -45.883 63.484 1.00 46.88 243 ARG A C 1
ATOM 1997 O O . ARG A 1 243 ? -14.718 -45.835 63.466 1.00 46.88 243 ARG A O 1
ATOM 2004 N N . VAL A 1 244 ? -12.780 -46.602 62.621 1.00 43.38 244 VAL A N 1
ATOM 2005 C CA . VAL A 1 244 ? -13.241 -47.727 61.771 1.00 43.38 244 VAL A CA 1
ATOM 2006 C C . VAL A 1 244 ? -13.884 -47.433 60.402 1.00 43.38 244 VAL A C 1
ATOM 2008 O O . VAL A 1 244 ? -15.016 -46.993 60.249 1.00 43.38 244 VAL A O 1
ATOM 2011 N N . THR A 1 245 ? -13.084 -47.822 59.413 1.00 55.03 245 THR A N 1
ATOM 2012 C CA . THR A 1 245 ? -13.319 -48.328 58.058 1.00 55.03 245 THR A CA 1
ATOM 2013 C C . THR A 1 245 ? -14.581 -49.178 57.860 1.00 55.03 245 THR A C 1
ATOM 2015 O O . THR A 1 245 ? -14.753 -50.171 58.557 1.00 55.03 245 THR A O 1
ATOM 2018 N N . GLN A 1 246 ? -15.345 -48.951 56.785 1.00 43.06 246 GLN A N 1
ATOM 2019 C CA . GLN A 1 246 ? -16.002 -50.075 56.108 1.00 43.06 246 GLN A CA 1
ATOM 2020 C C . GLN A 1 246 ? -16.206 -49.820 54.611 1.00 43.06 246 GLN A C 1
ATOM 2022 O O . GLN A 1 246 ? -16.873 -48.884 54.179 1.00 43.06 246 GLN A O 1
ATOM 2027 N N . VAL A 1 247 ? -15.559 -50.685 53.837 1.00 58.44 247 VAL A N 1
ATOM 2028 C CA . VAL A 1 247 ? -15.774 -50.941 52.416 1.00 58.44 247 VAL A CA 1
ATOM 2029 C C . VAL A 1 247 ? -17.066 -51.745 52.303 1.00 58.44 247 VAL A C 1
ATOM 2031 O O . VAL A 1 247 ? -17.140 -52.802 52.924 1.00 58.44 247 VAL A O 1
ATOM 2034 N N . GLN A 1 248 ? -18.047 -51.306 51.506 1.00 45.91 248 GLN A N 1
ATOM 2035 C CA . GLN A 1 248 ? -19.058 -52.240 51.009 1.00 45.91 248 GLN A CA 1
ATOM 2036 C C . GLN A 1 248 ? -19.723 -51.835 49.683 1.00 45.91 248 GLN A C 1
ATOM 2038 O O . GLN A 1 248 ? -20.338 -50.783 49.540 1.00 45.91 248 GLN A O 1
ATOM 2043 N N . GLU A 1 249 ? -19.492 -52.733 48.727 1.00 43.28 249 GLU A N 1
ATOM 2044 C CA . GLU A 1 249 ? -20.347 -53.297 47.681 1.00 43.28 249 GLU A CA 1
ATOM 2045 C C . GLU A 1 249 ? -21.283 -52.430 46.829 1.00 43.28 249 GLU A C 1
ATOM 2047 O O . GLU A 1 249 ? -22.275 -51.827 47.229 1.00 43.28 249 GLU A O 1
ATOM 2052 N N . ARG A 1 250 ? -20.964 -52.535 45.541 1.00 54.72 250 ARG A N 1
ATOM 2053 C CA . ARG A 1 250 ? -21.682 -52.097 44.359 1.00 54.72 250 ARG A CA 1
ATOM 2054 C C . ARG A 1 250 ? -22.824 -53.082 44.083 1.00 54.72 250 ARG A C 1
ATOM 2056 O O . ARG A 1 250 ? -22.585 -54.132 43.501 1.00 54.72 250 ARG A O 1
ATOM 2063 N N . ALA A 1 251 ? -24.054 -52.720 44.440 1.00 49.97 251 ALA A N 1
ATOM 2064 C CA . ALA A 1 251 ? -25.253 -53.430 43.996 1.00 49.97 251 ALA A CA 1
ATOM 2065 C C . ALA A 1 251 ? -26.290 -52.451 43.420 1.00 49.97 251 ALA A C 1
ATOM 2067 O O . ALA A 1 251 ? -26.781 -51.548 44.096 1.00 49.97 251 ALA A O 1
ATOM 2068 N N . SER A 1 252 ? -26.537 -52.631 42.120 1.00 54.88 252 SER A N 1
ATOM 2069 C CA . SER A 1 252 ? -27.787 -52.402 41.379 1.00 54.88 252 SER A CA 1
ATOM 2070 C C . SER A 1 252 ? -28.853 -51.518 42.045 1.00 54.88 252 SER A C 1
ATOM 2072 O O . SER A 1 252 ? -29.665 -51.992 42.837 1.00 54.88 252 SER A O 1
ATOM 2074 N N . ARG A 1 253 ? -28.919 -50.245 41.625 1.00 45.28 253 ARG A N 1
ATOM 2075 C CA . ARG A 1 253 ? -30.080 -49.369 41.847 1.00 45.28 253 ARG A CA 1
ATOM 2076 C C . ARG A 1 253 ? -30.868 -49.170 40.555 1.00 45.28 253 ARG A C 1
ATOM 2078 O O . ARG A 1 253 ? -30.322 -48.781 39.526 1.00 45.28 253 ARG A O 1
ATOM 2085 N N . SER A 1 254 ? -32.162 -49.439 40.671 1.00 53.06 254 SER A N 1
ATOM 2086 C CA . SER A 1 254 ? -33.247 -49.097 39.756 1.00 53.06 254 SER A CA 1
ATOM 2087 C C . SER A 1 254 ? -33.306 -47.586 39.456 1.00 53.06 254 SER A C 1
ATOM 2089 O O . SER A 1 254 ? -32.794 -46.779 40.239 1.00 53.06 254 SER A O 1
ATOM 2091 N N . PRO A 1 255 ? -33.924 -47.169 38.332 1.00 54.03 255 PRO A N 1
ATOM 2092 C CA . PRO A 1 255 ? -33.986 -45.767 37.934 1.00 54.03 255 PRO A CA 1
ATOM 2093 C C . PRO A 1 255 ? -34.955 -45.006 38.846 1.00 54.03 255 PRO A C 1
ATOM 2095 O O . PRO A 1 255 ? -36.165 -44.964 38.631 1.00 54.03 255 PRO A O 1
ATOM 2098 N N . GLN A 1 256 ? -34.409 -44.399 39.893 1.00 46.44 256 GLN A N 1
ATOM 2099 C CA . GLN A 1 256 ? -35.137 -43.500 40.773 1.00 46.44 256 GLN A CA 1
ATOM 2100 C C . GLN A 1 256 ? -35.360 -42.177 40.024 1.00 46.44 256 GLN A C 1
ATOM 2102 O O . GLN A 1 256 ? -34.412 -41.435 39.767 1.00 46.44 256 GLN A O 1
ATOM 2107 N N . ARG A 1 257 ? -36.615 -41.902 39.637 1.00 50.50 257 ARG A N 1
ATOM 2108 C CA . ARG A 1 257 ? -37.067 -40.602 39.110 1.00 50.50 257 ARG A CA 1
ATOM 2109 C C . ARG A 1 257 ? -36.613 -39.498 40.065 1.00 50.50 257 ARG A C 1
ATOM 2111 O O . ARG A 1 257 ? -37.171 -39.339 41.149 1.00 50.50 257 ARG A O 1
ATOM 2118 N N . SER A 1 258 ? -35.602 -38.738 39.663 1.00 48.28 258 SER A N 1
ATOM 2119 C CA . SER A 1 258 ? -35.208 -37.520 40.351 1.00 48.28 258 SER A CA 1
ATOM 2120 C C . SER A 1 258 ? -36.271 -36.456 40.089 1.00 48.28 258 SER A C 1
ATOM 2122 O O . SER A 1 258 ? -36.419 -35.949 38.978 1.00 48.28 258 SER A O 1
ATOM 2124 N N . ASN A 1 259 ? -37.030 -36.112 41.130 1.00 50.81 259 ASN A N 1
ATOM 2125 C CA . ASN A 1 259 ? -37.755 -34.848 41.183 1.00 50.81 259 ASN A CA 1
ATOM 2126 C C . ASN A 1 259 ? -36.711 -33.727 41.165 1.00 50.81 259 ASN A C 1
ATOM 2128 O O . ASN A 1 259 ? -36.152 -33.357 42.197 1.00 50.81 259 ASN A O 1
ATOM 2132 N N . VAL A 1 260 ? -36.408 -33.225 39.969 1.00 53.09 260 VAL A N 1
ATOM 2133 C CA . VAL A 1 260 ? -35.627 -32.006 39.782 1.00 53.09 260 VAL A CA 1
ATOM 2134 C C . VAL A 1 260 ? -36.469 -30.862 40.340 1.00 53.09 260 VAL A C 1
ATOM 2136 O O . VAL A 1 260 ? -37.393 -30.382 39.688 1.00 53.09 260 VAL A O 1
ATOM 2139 N N . GLN A 1 261 ? -36.177 -30.446 41.574 1.00 53.31 261 GLN A N 1
ATOM 2140 C CA . GLN A 1 261 ? -36.655 -29.174 42.104 1.00 53.31 261 GLN A CA 1
ATOM 2141 C C . GLN A 1 261 ? -36.090 -28.062 41.217 1.00 53.31 261 GLN A C 1
ATOM 2143 O O . GLN A 1 261 ? -34.912 -27.713 41.284 1.00 53.31 261 GLN A O 1
ATOM 2148 N N . VAL A 1 262 ? -36.945 -27.545 40.337 1.00 59.16 262 VAL A N 1
ATOM 2149 C CA . VAL A 1 262 ? -36.676 -26.362 39.525 1.00 59.16 262 VAL A CA 1
ATOM 2150 C C . VAL A 1 262 ? -36.505 -25.192 40.490 1.00 59.16 262 VAL A C 1
ATOM 2152 O O . VAL A 1 262 ? -37.453 -24.790 41.163 1.00 59.16 262 VAL A O 1
ATOM 2155 N N . ALA A 1 263 ? -35.277 -24.681 40.597 1.00 62.78 263 ALA A N 1
ATOM 2156 C CA . ALA A 1 263 ? -34.988 -23.493 41.387 1.00 62.78 263 ALA A CA 1
ATOM 2157 C C . ALA A 1 263 ? -35.896 -22.333 40.927 1.00 62.78 263 ALA A C 1
ATOM 2159 O O . ALA A 1 263 ? -36.084 -22.157 39.717 1.00 62.78 263 ALA A O 1
ATOM 2160 N N . PRO A 1 264 ? -36.467 -21.546 41.857 1.00 64.31 264 PRO A N 1
ATOM 2161 C CA . PRO A 1 264 ? -37.368 -20.457 41.510 1.00 64.31 264 PRO A CA 1
ATOM 2162 C C . PRO A 1 264 ? -36.677 -19.474 40.551 1.00 64.31 264 PRO A C 1
ATOM 2164 O O . PRO A 1 264 ? -35.477 -19.212 40.700 1.00 64.31 264 PRO A O 1
ATOM 2167 N N . PRO A 1 265 ? -37.399 -18.932 39.553 1.00 54.81 265 PRO A N 1
ATOM 2168 C CA . PRO A 1 265 ? -36.819 -18.040 38.562 1.00 54.81 265 PRO A CA 1
ATOM 2169 C C . PRO A 1 265 ? -36.194 -16.834 39.264 1.00 54.81 265 PRO A C 1
ATOM 2171 O O . PRO A 1 265 ? -36.878 -16.046 39.915 1.00 54.81 265 PRO A O 1
ATOM 2174 N N . ILE A 1 266 ? -34.872 -16.698 39.135 1.00 58.03 266 ILE A N 1
ATOM 2175 C CA . ILE A 1 266 ? -34.126 -15.547 39.640 1.00 58.03 266 ILE A CA 1
ATOM 2176 C C . ILE A 1 266 ? -34.710 -14.309 38.959 1.00 58.03 266 ILE A C 1
ATOM 2178 O O . ILE A 1 266 ? -34.544 -14.113 37.752 1.00 58.03 266 ILE A O 1
ATOM 2182 N N . HIS A 1 267 ? -35.414 -13.486 39.737 1.00 48.81 267 HIS A N 1
ATOM 2183 C CA . HIS A 1 267 ? -36.013 -12.236 39.289 1.00 48.81 267 HIS A CA 1
ATOM 2184 C C . HIS A 1 267 ? -34.887 -11.294 38.836 1.00 48.81 267 HIS A C 1
ATOM 2186 O O . HIS A 1 267 ? -34.291 -10.569 39.632 1.00 48.81 267 HIS A O 1
ATOM 2192 N N . MET A 1 268 ? -34.536 -11.333 37.546 1.00 48.53 268 MET A N 1
ATOM 2193 C CA . MET A 1 268 ? -33.546 -10.414 36.997 1.00 48.53 268 MET A CA 1
ATOM 2194 C C . MET A 1 268 ? -34.115 -8.993 37.086 1.00 48.53 268 MET A C 1
ATOM 2196 O O . MET A 1 268 ? -35.198 -8.741 36.546 1.00 48.53 268 MET A O 1
ATOM 2200 N N . PRO A 1 269 ? -33.426 -8.051 37.756 1.00 61.00 269 PRO A N 1
ATOM 2201 C CA . PRO A 1 269 ? -33.920 -6.690 37.883 1.00 61.00 269 PRO A CA 1
ATOM 2202 C C . PRO A 1 269 ? -34.109 -6.097 36.485 1.00 61.00 269 PRO A C 1
ATOM 2204 O O . PRO A 1 269 ? -33.179 -6.085 35.671 1.00 61.00 269 PRO A O 1
ATOM 2207 N N . LYS A 1 270 ? -35.327 -5.616 36.193 1.00 64.06 270 LYS A N 1
ATOM 2208 C CA . LYS A 1 270 ? -35.648 -4.922 34.939 1.00 64.06 270 LYS A CA 1
ATOM 2209 C C . LYS A 1 270 ? -34.653 -3.777 34.762 1.00 64.06 270 LYS A C 1
ATOM 2211 O O . LYS A 1 270 ? -34.670 -2.794 35.499 1.00 64.06 270 LYS A O 1
ATOM 2216 N N . ARG A 1 271 ? -33.753 -3.928 33.789 1.00 65.50 271 ARG A N 1
ATOM 2217 C CA . ARG A 1 271 ? -32.669 -2.983 33.511 1.00 65.50 271 ARG A CA 1
ATOM 2218 C C . ARG A 1 271 ? -33.287 -1.657 33.065 1.00 65.50 271 ARG A C 1
ATOM 2220 O O . ARG A 1 271 ? -33.750 -1.533 31.933 1.00 65.50 271 ARG A O 1
ATOM 2227 N N . THR A 1 272 ? -33.328 -0.673 33.958 1.00 70.50 272 THR A N 1
ATOM 2228 C CA . THR A 1 272 ? -33.829 0.667 33.645 1.00 70.50 272 THR A CA 1
ATOM 2229 C C . THR A 1 272 ? -32.983 1.268 32.524 1.00 70.50 272 THR A C 1
ATOM 2231 O O . THR A 1 272 ? -31.751 1.316 32.594 1.00 70.50 272 THR A O 1
ATOM 2234 N N . LYS A 1 273 ? -33.646 1.686 31.440 1.00 75.88 273 LYS A N 1
ATOM 2235 C CA . LYS A 1 273 ? -33.005 2.346 30.298 1.00 75.88 273 LYS A CA 1
ATOM 2236 C C . LYS A 1 273 ? -32.426 3.680 30.783 1.00 75.88 273 LYS A C 1
ATOM 2238 O O . LYS A 1 273 ? -33.144 4.674 30.859 1.00 75.88 273 LYS A O 1
ATOM 2243 N N . ARG A 1 274 ? -31.139 3.712 31.147 1.00 78.25 274 ARG A N 1
ATOM 2244 C CA . ARG A 1 274 ? -30.437 4.966 31.462 1.00 78.25 274 ARG A CA 1
ATOM 2245 C C . ARG A 1 274 ? -30.491 5.874 30.232 1.00 78.25 274 ARG A C 1
ATOM 2247 O O . ARG A 1 274 ? -30.019 5.486 29.164 1.00 78.25 274 ARG A O 1
ATOM 2254 N N . LYS A 1 275 ? -31.071 7.068 30.381 1.00 86.06 275 LYS A N 1
ATOM 2255 C CA . LYS A 1 275 ? -31.024 8.113 29.348 1.00 86.06 275 LYS A CA 1
ATOM 2256 C C . LYS A 1 275 ? -29.555 8.475 29.084 1.00 86.06 275 LYS A C 1
ATOM 2258 O O . LYS A 1 275 ? -28.779 8.598 30.032 1.00 86.06 275 LYS A O 1
ATOM 2263 N N . LEU A 1 276 ? -29.165 8.621 27.814 1.00 86.69 276 LEU A N 1
ATOM 2264 C CA . LEU A 1 276 ? -27.826 9.100 27.463 1.00 86.69 276 LEU A CA 1
ATOM 2265 C C . LEU A 1 276 ? -27.713 10.575 27.859 1.00 86.69 276 LEU A C 1
ATOM 2267 O O . LEU A 1 276 ? -28.356 11.429 27.255 1.00 86.69 276 LEU A O 1
ATOM 2271 N N . THR A 1 277 ? -26.908 10.870 28.877 1.00 89.69 277 THR A N 1
ATOM 2272 C CA . THR A 1 277 ? -26.579 12.247 29.258 1.00 89.69 277 THR A CA 1
ATOM 2273 C C . THR A 1 277 ? -25.424 12.780 28.394 1.00 89.69 277 THR A C 1
ATOM 2275 O O . THR A 1 277 ? -24.582 11.989 27.958 1.00 89.69 277 THR A O 1
ATOM 2278 N N . PRO A 1 278 ? -25.318 14.104 28.163 1.00 87.75 278 PRO A N 1
ATOM 2279 C CA . PRO A 1 278 ? -24.201 14.700 27.417 1.00 87.75 278 PRO A CA 1
ATOM 2280 C C . PRO A 1 278 ? -22.817 14.322 27.966 1.00 87.75 278 PRO A C 1
ATOM 2282 O O . PRO A 1 278 ? -21.905 14.025 27.197 1.00 87.75 278 PRO A O 1
ATOM 2285 N N . ALA A 1 279 ? -22.675 14.240 29.293 1.00 89.25 279 ALA A N 1
ATOM 2286 C CA . ALA A 1 279 ? -21.442 13.799 29.946 1.00 89.25 279 ALA A CA 1
ATOM 2287 C C . ALA A 1 279 ? -21.090 12.337 29.611 1.00 89.25 279 ALA A C 1
ATOM 2289 O O . ALA A 1 279 ? -19.932 12.011 29.346 1.00 89.25 279 ALA A O 1
ATOM 2290 N N . LEU A 1 280 ? -22.096 11.454 29.561 1.00 89.56 280 LEU A N 1
ATOM 2291 C CA . LEU A 1 280 ? -21.893 10.065 29.156 1.00 89.56 280 LEU A CA 1
ATOM 2292 C C . LEU A 1 280 ? -21.468 9.987 27.685 1.00 89.56 280 LEU A C 1
ATOM 2294 O O . LEU A 1 280 ? -20.542 9.248 27.368 1.00 89.56 280 LEU A O 1
ATOM 2298 N N . ILE A 1 281 ? -22.088 10.778 26.807 1.00 90.25 281 ILE A N 1
ATOM 2299 C CA . ILE A 1 281 ? -21.718 10.855 25.386 1.00 90.25 281 ILE A CA 1
ATOM 2300 C C . ILE A 1 281 ? -20.252 11.280 25.236 1.00 90.25 281 ILE A C 1
ATOM 2302 O O . ILE A 1 281 ? -19.491 10.597 24.548 1.00 90.25 281 ILE A O 1
ATOM 2306 N N . ALA A 1 282 ? -19.823 12.331 25.942 1.00 89.94 282 ALA A N 1
ATOM 2307 C CA . ALA A 1 282 ? -18.430 12.776 25.930 1.00 89.94 282 ALA A CA 1
ATOM 2308 C C . ALA A 1 282 ? -17.466 11.661 26.382 1.00 89.94 282 ALA A C 1
ATOM 2310 O O . ALA A 1 282 ? -16.426 11.453 25.765 1.00 89.94 282 ALA A O 1
ATOM 2311 N N . SER A 1 283 ? -17.845 10.865 27.389 1.00 91.88 283 SER A N 1
ATOM 2312 C CA . SER A 1 283 ? -17.021 9.750 27.887 1.00 91.88 283 SER A CA 1
ATOM 2313 C C . SER A 1 283 ? -16.890 8.549 26.931 1.00 91.88 283 SER A C 1
ATOM 2315 O O . SER A 1 283 ? -16.003 7.707 27.123 1.00 91.88 283 SER A O 1
ATOM 2317 N N . LEU A 1 284 ? -17.780 8.459 25.935 1.00 94.31 284 LEU A N 1
ATOM 2318 C CA . LEU A 1 284 ? -17.875 7.379 24.942 1.00 94.31 284 LEU A CA 1
ATOM 2319 C C . LEU A 1 284 ? -17.338 7.786 23.561 1.00 94.31 284 LEU A C 1
ATOM 2321 O O . LEU A 1 284 ? -17.281 6.952 22.658 1.00 94.31 284 LEU A O 1
ATOM 2325 N N . THR A 1 285 ? -16.970 9.055 23.396 1.00 94.50 285 THR A N 1
ATOM 2326 C CA . THR A 1 285 ? -16.436 9.601 22.145 1.00 94.50 285 THR A CA 1
ATOM 2327 C C . THR A 1 285 ? -14.916 9.362 22.085 1.00 94.50 285 THR A C 1
ATOM 2329 O O . THR A 1 285 ? -14.270 9.467 23.134 1.00 94.50 285 THR A O 1
ATOM 2332 N N . PRO A 1 286 ? -14.327 9.021 20.916 1.00 94.00 286 PRO A N 1
ATOM 2333 C CA . PRO A 1 286 ? -12.879 8.862 20.753 1.00 94.00 286 PRO A CA 1
ATOM 2334 C C . PRO A 1 286 ? -12.083 10.040 21.329 1.00 94.00 286 PRO A C 1
ATOM 2336 O O . PRO A 1 286 ? -12.503 11.189 21.223 1.00 94.00 286 PRO A O 1
ATOM 2339 N N . ALA A 1 287 ? -10.935 9.766 21.951 1.00 91.00 287 ALA A N 1
ATOM 2340 C CA . ALA A 1 287 ? -10.097 10.819 22.513 1.00 91.00 287 ALA A CA 1
ATOM 2341 C C . ALA A 1 287 ? -9.260 11.478 21.400 1.00 91.00 287 ALA A C 1
ATOM 2343 O O . ALA A 1 287 ? -8.483 10.792 20.738 1.00 91.00 287 ALA A O 1
ATOM 2344 N N . GLY A 1 288 ? -9.385 12.795 21.215 1.00 87.62 288 GLY A N 1
ATOM 2345 C CA . GLY A 1 288 ? -8.597 13.573 20.252 1.00 87.62 288 GLY A CA 1
ATOM 2346 C C . GLY A 1 288 ? -9.085 15.020 20.134 1.00 87.62 288 GLY A C 1
ATOM 2347 O O . GLY A 1 288 ? -10.235 15.303 20.454 1.00 87.62 288 GLY A O 1
ATOM 2348 N N . GLN A 1 289 ? -8.215 15.939 19.693 1.00 84.88 289 GLN A N 1
ATOM 2349 C CA . GLN A 1 289 ? -8.599 17.337 19.420 1.00 84.88 289 GLN A CA 1
ATOM 2350 C C . GLN A 1 289 ? -9.390 17.463 18.108 1.00 84.88 289 GLN A C 1
ATOM 2352 O O . GLN A 1 289 ? -10.386 18.176 18.057 1.00 84.88 289 GLN A O 1
ATOM 2357 N N . ASN A 1 290 ? -9.000 16.702 17.080 1.00 89.50 290 ASN A N 1
ATOM 2358 C CA . ASN A 1 290 ? -9.615 16.718 15.752 1.00 89.50 290 ASN A CA 1
ATOM 2359 C C . ASN A 1 290 ? -10.228 15.348 15.449 1.00 89.50 290 ASN A C 1
ATOM 2361 O O . ASN A 1 290 ? -9.604 14.509 14.804 1.00 89.50 290 ASN A O 1
ATOM 2365 N N . ILE A 1 291 ? -11.428 15.105 15.978 1.00 91.62 291 ILE A N 1
ATOM 2366 C CA . ILE A 1 291 ? -12.131 13.831 15.801 1.00 91.62 291 ILE A CA 1
ATOM 2367 C C . ILE A 1 291 ? -12.808 13.834 14.430 1.00 91.62 291 ILE A C 1
ATOM 2369 O O . ILE A 1 291 ? -13.692 14.644 14.152 1.00 91.62 291 ILE A O 1
ATOM 2373 N N . SER A 1 292 ? -12.395 12.909 13.574 1.00 93.69 292 SER A N 1
ATOM 2374 C CA . SER A 1 292 ? -12.979 12.677 12.259 1.00 93.69 292 SER A CA 1
ATOM 2375 C C . SER A 1 292 ? -14.120 11.658 12.332 1.00 93.69 292 SER A C 1
ATOM 2377 O O . SER A 1 292 ? -14.265 10.903 13.297 1.00 93.69 292 SER A O 1
ATOM 2379 N N . LYS A 1 293 ? -14.932 11.575 11.270 1.00 93.31 293 LYS A N 1
ATOM 2380 C CA . LYS A 1 293 ? -15.956 10.523 11.149 1.00 93.31 293 LYS A CA 1
ATOM 2381 C C . LYS A 1 293 ? -15.335 9.118 11.206 1.00 93.31 293 LYS A C 1
ATOM 2383 O O . LYS A 1 293 ? -15.972 8.196 11.707 1.00 93.31 293 LYS A O 1
ATOM 2388 N N . ASP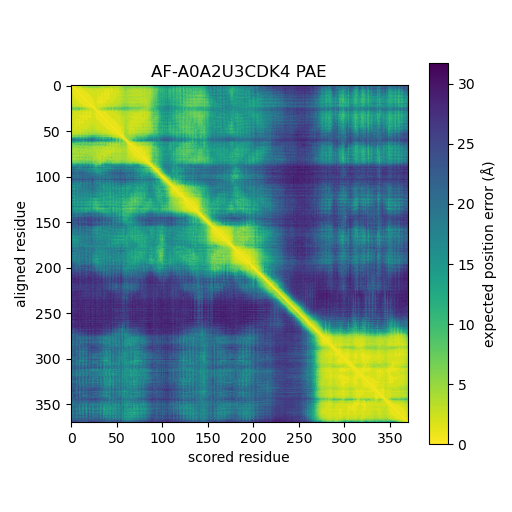 A 1 294 ? -14.103 8.959 10.731 1.00 92.69 294 ASP A N 1
ATOM 2389 C CA . ASP A 1 294 ? -13.430 7.662 10.663 1.00 92.69 294 ASP A CA 1
ATOM 2390 C C . ASP A 1 294 ? -12.977 7.143 12.031 1.00 92.69 294 ASP A C 1
ATOM 2392 O O . ASP A 1 294 ? -12.843 5.933 12.207 1.00 92.69 294 ASP A O 1
ATOM 2396 N N . ASP A 1 295 ? -12.855 8.012 13.037 1.00 95.19 295 ASP A N 1
ATOM 2397 C CA . ASP A 1 295 ? -12.478 7.611 14.398 1.00 95.19 295 ASP A CA 1
ATOM 2398 C C . ASP A 1 295 ? -13.560 6.780 15.113 1.00 95.19 295 ASP A C 1
ATOM 2400 O O . ASP A 1 295 ? -13.269 6.102 16.105 1.00 95.19 295 ASP A O 1
ATOM 2404 N N . PHE A 1 296 ? -14.791 6.785 14.587 1.00 96.81 296 PHE A N 1
ATOM 2405 C CA . PHE A 1 296 ? -15.924 5.987 15.069 1.00 96.81 296 PHE A CA 1
ATOM 2406 C C . PHE A 1 296 ? -16.020 4.593 14.435 1.00 96.81 296 PHE A C 1
ATOM 2408 O O . PHE A 1 296 ? -16.909 3.817 14.796 1.00 96.81 296 PHE A O 1
ATOM 2415 N N . ARG A 1 297 ? -15.139 4.258 13.487 1.00 96.94 297 ARG A N 1
ATOM 2416 C CA . ARG A 1 297 ? -15.081 2.918 12.895 1.00 96.94 297 ARG A CA 1
ATOM 2417 C C . ARG A 1 297 ? -14.460 1.930 13.878 1.00 96.94 297 ARG A C 1
ATOM 2419 O O . ARG A 1 297 ? -13.606 2.284 14.691 1.00 96.94 297 ARG A O 1
ATOM 2426 N N . CYS A 1 298 ? -14.870 0.670 13.783 1.00 96.81 298 CYS A N 1
ATOM 2427 C CA . CYS A 1 298 ? -14.262 -0.428 14.520 1.00 96.81 298 CYS A CA 1
ATOM 2428 C C . CYS A 1 298 ? -12.752 -0.495 14.230 1.00 96.81 298 CYS A C 1
ATOM 2430 O O . CYS A 1 298 ? -12.347 -0.607 13.076 1.00 96.81 298 CYS A O 1
ATOM 2432 N N . ILE A 1 299 ? -11.914 -0.501 15.272 1.00 95.62 299 ILE A N 1
ATOM 2433 C CA . ILE A 1 299 ? -10.441 -0.536 15.131 1.00 95.62 299 ILE A CA 1
ATOM 2434 C C . ILE A 1 299 ? -9.875 -1.830 14.529 1.00 95.62 299 ILE A C 1
ATOM 2436 O O . ILE A 1 299 ? -8.669 -1.901 14.301 1.00 95.62 299 ILE A O 1
ATOM 2440 N N . TYR A 1 300 ? -10.707 -2.855 14.333 1.00 93.50 300 TYR A N 1
ATOM 2441 C CA . TYR A 1 300 ? -10.286 -4.156 13.804 1.00 93.50 300 TYR A CA 1
ATOM 2442 C C . TYR A 1 300 ? -10.789 -4.401 12.380 1.00 93.50 300 TYR A C 1
ATOM 2444 O O . TYR A 1 300 ? -9.994 -4.774 11.524 1.00 93.50 300 TYR A O 1
ATOM 2452 N N . CYS A 1 301 ? -12.081 -4.177 12.110 1.00 93.44 301 CYS A N 1
ATOM 2453 C CA . CYS A 1 301 ? -12.662 -4.404 10.781 1.00 93.44 301 CYS A CA 1
ATOM 2454 C C . CYS A 1 301 ? -12.863 -3.126 9.951 1.00 93.44 301 CYS A C 1
ATOM 2456 O O . CYS A 1 301 ? -13.217 -3.229 8.785 1.00 93.44 301 CYS A O 1
ATOM 2458 N N . TYR A 1 302 ? -12.635 -1.933 10.515 1.00 94.44 302 TYR A N 1
ATOM 2459 C CA . TYR A 1 302 ? -12.773 -0.631 9.836 1.00 94.44 302 TYR A CA 1
ATOM 2460 C C . TYR A 1 302 ? -14.181 -0.280 9.330 1.00 94.44 302 TYR A C 1
ATOM 2462 O O . TYR A 1 302 ? -14.365 0.715 8.621 1.00 94.44 302 TYR A O 1
ATOM 2470 N N . GLU A 1 303 ? -15.184 -1.042 9.746 1.00 95.06 303 GLU A N 1
ATOM 2471 C CA . GLU A 1 303 ? -16.593 -0.768 9.482 1.00 95.06 303 GLU A CA 1
ATOM 2472 C C . GLU A 1 303 ? -17.221 0.018 10.637 1.00 95.06 303 GLU A C 1
ATOM 2474 O O . GLU A 1 303 ? -16.738 -0.005 11.775 1.00 95.06 303 GLU A O 1
ATOM 2479 N N . PHE A 1 304 ? -18.294 0.750 10.342 1.00 96.25 304 PHE A N 1
ATOM 2480 C CA . PHE A 1 304 ? -19.065 1.446 11.367 1.00 96.25 304 PHE A CA 1
ATOM 2481 C C . PHE A 1 304 ? -19.930 0.450 12.136 1.00 96.25 304 PHE A C 1
ATOM 2483 O O . PHE A 1 304 ? -20.632 -0.327 11.491 1.00 96.25 304 PHE A O 1
ATOM 2490 N N . PRO A 1 305 ? -19.966 0.527 13.477 1.00 96.56 305 PRO A N 1
ATOM 2491 C CA . PRO A 1 305 ? -20.968 -0.198 14.234 1.00 96.56 305 PRO A CA 1
ATOM 2492 C C . PRO A 1 305 ? -22.381 0.206 13.816 1.00 96.56 305 PRO A C 1
ATOM 2494 O O . PRO A 1 305 ? -22.715 1.393 13.752 1.00 96.56 305 PRO A O 1
ATOM 2497 N N . THR A 1 306 ? -23.193 -0.801 13.544 1.00 95.38 306 THR A N 1
ATOM 2498 C CA . THR A 1 306 ? -24.572 -0.721 13.076 1.00 95.38 306 THR A CA 1
ATOM 2499 C C . THR A 1 306 ? -25.563 -1.011 14.205 1.00 95.38 306 THR A C 1
ATOM 2501 O O . THR A 1 306 ? -25.216 -1.470 15.295 1.00 95.38 306 THR A O 1
ATOM 2504 N N . GLU A 1 307 ? -26.844 -0.778 13.937 1.00 93.50 307 GLU A N 1
ATOM 2505 C CA . GLU A 1 307 ? -27.947 -1.162 14.820 1.00 93.50 307 GLU A CA 1
ATOM 2506 C C . GLU A 1 307 ? -28.062 -2.679 15.024 1.00 93.50 307 GLU A C 1
ATOM 2508 O O . GLU A 1 307 ? -28.558 -3.117 16.063 1.00 93.50 307 GLU A O 1
ATOM 2513 N N . SER A 1 308 ? -27.577 -3.480 14.070 1.00 92.81 308 SER A N 1
ATOM 2514 C CA . SER A 1 308 ? -27.601 -4.944 14.158 1.00 92.81 308 SER A CA 1
ATOM 2515 C C . SER A 1 308 ? -26.552 -5.509 15.124 1.00 92.81 308 SER A C 1
ATOM 2517 O O . SER A 1 308 ? -26.684 -6.636 15.610 1.00 92.81 308 SER A O 1
ATOM 2519 N N . ASP A 1 309 ? -25.537 -4.712 15.471 1.00 92.69 309 ASP A N 1
ATOM 2520 C CA . ASP A 1 309 ? -24.464 -5.142 16.353 1.00 92.69 309 ASP A CA 1
ATOM 2521 C C . ASP A 1 309 ? -24.943 -5.278 17.799 1.00 92.69 309 ASP A C 1
ATOM 2523 O O . ASP A 1 309 ? -25.347 -4.314 18.463 1.00 92.69 309 ASP A O 1
ATOM 2527 N N . LYS A 1 310 ? -24.820 -6.497 18.335 1.00 91.69 310 LYS A N 1
ATOM 2528 C CA . LYS A 1 310 ? -25.219 -6.814 19.715 1.00 91.69 310 LYS A CA 1
ATOM 2529 C C . LYS A 1 310 ? -24.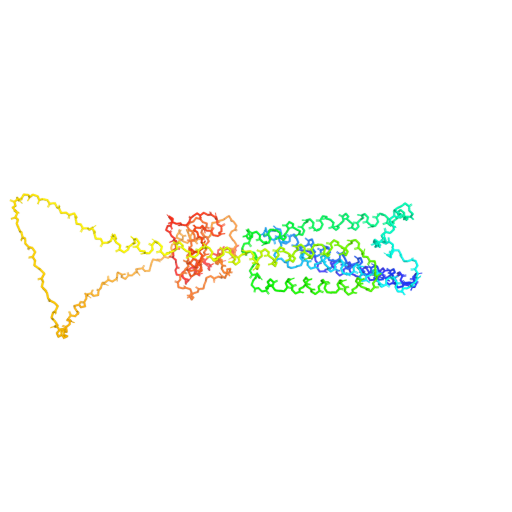543 -5.880 20.716 1.00 91.69 310 LYS A C 1
ATOM 2531 O O . LYS A 1 310 ? -25.197 -5.346 21.617 1.00 91.69 310 LYS A O 1
ATOM 2536 N N . GLN A 1 311 ? -23.226 -5.708 20.587 1.00 96.81 311 GLN A N 1
ATOM 2537 C CA . GLN A 1 311 ? -22.414 -4.903 21.494 1.00 96.81 311 GLN A CA 1
ATOM 2538 C C . GLN A 1 311 ? -21.215 -4.272 20.782 1.00 96.81 311 GLN A C 1
ATOM 2540 O O . GLN A 1 311 ? -20.507 -4.915 20.009 1.00 96.81 311 GLN A O 1
ATOM 2545 N N . VAL A 1 312 ? -20.945 -3.025 21.146 1.00 97.75 312 VAL A N 1
ATOM 2546 C CA . VAL A 1 312 ? -19.737 -2.274 20.824 1.00 97.75 312 VAL A CA 1
ATOM 2547 C C . VAL A 1 312 ? -18.903 -2.161 22.092 1.00 97.75 312 VAL A C 1
ATOM 2549 O O . VAL A 1 312 ? -19.396 -1.782 23.161 1.00 97.75 312 VAL A O 1
ATOM 2552 N N . VAL A 1 313 ? -17.628 -2.508 21.977 1.00 97.69 313 VAL A N 1
ATOM 2553 C CA . VAL A 1 313 ? -16.644 -2.438 23.052 1.00 97.69 313 VAL A CA 1
ATOM 2554 C C . VAL A 1 313 ? -15.748 -1.231 22.811 1.00 97.69 313 VAL A C 1
ATOM 2556 O O . VAL A 1 313 ? -15.121 -1.114 21.761 1.00 97.69 313 VAL A O 1
ATOM 2559 N N . ILE A 1 314 ? -15.674 -0.331 23.788 1.00 97.69 314 ILE A N 1
ATOM 2560 C CA . ILE A 1 314 ? -14.892 0.904 23.703 1.00 97.69 314 ILE A CA 1
ATOM 2561 C C . ILE A 1 314 ? -13.649 0.774 24.577 1.00 97.69 314 ILE A C 1
ATOM 2563 O O . ILE A 1 314 ? -13.738 0.437 25.765 1.00 97.69 314 ILE A O 1
ATOM 2567 N N . CYS A 1 315 ? -12.482 1.076 24.000 1.00 96.31 315 CYS A N 1
ATOM 2568 C CA . CYS A 1 315 ? -11.234 1.101 24.751 1.00 96.31 315 CYS A CA 1
ATOM 2569 C C . CYS A 1 315 ? -11.313 2.161 25.863 1.00 96.31 315 CYS A C 1
ATOM 2571 O O . CYS A 1 315 ? -11.526 3.336 25.576 1.00 96.31 315 CYS A O 1
ATOM 2573 N N . PRO A 1 316 ? -11.075 1.817 27.136 1.00 94.62 316 PRO A N 1
ATOM 2574 C CA . PRO A 1 316 ? -11.199 2.768 28.238 1.00 94.62 316 PRO A CA 1
ATOM 2575 C C . PRO A 1 316 ? -10.162 3.896 28.177 1.00 94.62 316 PRO A C 1
ATOM 2577 O O . PRO A 1 316 ? -10.416 4.964 28.731 1.00 94.62 316 PRO A O 1
ATOM 2580 N N . ARG A 1 317 ? -9.027 3.667 27.497 1.00 94.81 317 ARG A N 1
ATOM 2581 C CA . ARG A 1 317 ? -7.907 4.613 27.406 1.00 94.81 317 ARG A CA 1
ATOM 2582 C C . ARG A 1 317 ? -7.996 5.528 26.182 1.00 94.81 317 ARG A C 1
ATOM 2584 O O . ARG A 1 317 ? -8.011 6.736 26.359 1.00 94.81 317 ARG A O 1
ATOM 2591 N N . CYS A 1 318 ? -8.060 4.981 24.964 1.00 94.56 318 CYS A N 1
ATOM 2592 C CA . CYS A 1 318 ? -8.137 5.795 23.737 1.00 94.56 318 CYS A CA 1
ATOM 2593 C C . CYS A 1 318 ? -9.564 6.052 23.235 1.00 94.56 318 CYS A C 1
ATOM 2595 O O . CYS A 1 318 ? -9.740 6.782 22.267 1.00 94.56 318 CYS A O 1
ATOM 2597 N N . LYS A 1 319 ? -10.577 5.447 23.868 1.00 96.75 319 LYS A N 1
ATOM 2598 C CA . LYS A 1 319 ? -12.003 5.619 23.545 1.00 96.75 319 LYS A CA 1
ATOM 2599 C C . LYS A 1 319 ? -12.417 5.225 22.122 1.00 96.75 319 LYS A C 1
ATOM 2601 O O . LYS A 1 319 ? -13.545 5.491 21.726 1.00 96.75 319 LYS A O 1
ATOM 2606 N N . HIS A 1 320 ? -11.562 4.525 21.379 1.00 96.69 320 HIS A N 1
ATOM 2607 C CA . HIS A 1 320 ? -11.953 3.978 20.085 1.00 96.69 320 HIS A CA 1
ATOM 2608 C C . HIS A 1 320 ? -12.855 2.736 20.227 1.00 96.69 320 HIS A C 1
ATOM 2610 O O . HIS A 1 320 ? -12.631 1.924 21.141 1.00 96.69 320 HIS A O 1
ATOM 2616 N N . PRO A 1 321 ? -13.849 2.575 19.334 1.00 97.94 321 PRO A N 1
ATOM 2617 C CA . PRO A 1 321 ? -14.792 1.465 19.362 1.00 97.94 321 PRO A CA 1
ATOM 2618 C C . PRO A 1 321 ? -14.276 0.211 18.647 1.00 97.94 321 PRO A C 1
ATOM 2620 O O . PRO A 1 321 ? -13.382 0.244 17.802 1.00 97.94 321 PRO A O 1
ATOM 2623 N N . SER A 1 322 ? -14.899 -0.917 18.966 1.00 98.00 322 SER A N 1
ATOM 2624 C CA . SER A 1 322 ? -14.721 -2.204 18.297 1.00 98.00 322 SER A CA 1
ATOM 2625 C C . SER A 1 322 ? -16.008 -3.019 18.364 1.00 98.00 322 SER A C 1
ATOM 2627 O O . SER A 1 322 ? -16.728 -2.940 19.362 1.00 98.00 322 SER A O 1
ATOM 2629 N N . HIS A 1 323 ? -16.297 -3.824 17.340 1.00 98.25 323 HIS A N 1
ATOM 2630 C CA . HIS A 1 323 ? -17.319 -4.867 17.453 1.00 98.25 323 HIS A CA 1
ATOM 2631 C C . HIS A 1 323 ? -16.894 -5.865 18.532 1.00 98.25 323 HIS A C 1
ATOM 2633 O O . HIS A 1 323 ? -15.718 -6.229 18.609 1.00 98.25 323 HIS A O 1
ATOM 2639 N N . ALA A 1 324 ? -17.833 -6.293 19.379 1.00 97.44 324 ALA A N 1
ATOM 2640 C CA . ALA A 1 324 ? -17.521 -7.191 20.490 1.00 97.44 324 ALA A CA 1
ATOM 2641 C C . ALA A 1 324 ? -16.861 -8.498 20.030 1.00 97.44 324 ALA A C 1
ATOM 2643 O O . ALA A 1 324 ? -15.903 -8.945 20.662 1.00 97.44 324 ALA A O 1
ATOM 2644 N N . ASP A 1 325 ? -17.316 -9.049 18.906 1.00 96.62 325 ASP A N 1
ATOM 2645 C CA . ASP A 1 325 ? -16.809 -10.307 18.360 1.00 96.62 325 ASP A CA 1
ATOM 2646 C C . ASP A 1 325 ? -15.364 -10.153 17.857 1.00 96.62 325 ASP A C 1
ATOM 2648 O O . ASP A 1 325 ? -14.502 -10.978 18.160 1.00 96.62 325 ASP A O 1
ATOM 2652 N N . GLU A 1 326 ? -15.059 -9.050 17.166 1.00 96.62 326 GLU A N 1
ATOM 2653 C CA . GLU A 1 326 ? -13.699 -8.735 16.705 1.00 96.62 326 GLU A CA 1
ATOM 2654 C C . GLU A 1 326 ? -12.749 -8.449 17.871 1.00 96.62 326 GLU A C 1
ATOM 2656 O O . GLU A 1 326 ? -11.612 -8.922 17.899 1.00 96.62 326 GLU A O 1
ATOM 2661 N N . PHE A 1 327 ? -13.233 -7.739 18.890 1.00 96.69 327 PHE A N 1
ATOM 2662 C CA . PHE A 1 327 ? -12.480 -7.513 20.117 1.00 96.69 327 PHE A CA 1
ATOM 2663 C C . PHE A 1 327 ? -12.171 -8.825 20.850 1.00 96.69 327 PHE A C 1
ATOM 2665 O O . PHE A 1 327 ? -11.057 -9.015 21.339 1.00 96.69 327 PHE A O 1
ATOM 2672 N N . GLN A 1 328 ? -13.128 -9.754 20.908 1.00 95.69 328 GLN A N 1
ATOM 2673 C CA . GLN A 1 328 ? -12.919 -11.061 21.524 1.00 95.69 328 GLN A CA 1
ATOM 2674 C C . GLN A 1 328 ? -11.898 -11.893 20.743 1.00 95.69 328 GLN A C 1
ATOM 2676 O O . GLN A 1 328 ? -11.000 -12.459 21.363 1.00 95.69 328 GLN A O 1
ATOM 2681 N N . LYS A 1 329 ? -11.972 -11.914 19.404 1.00 94.06 329 LYS A N 1
ATOM 2682 C CA . LYS A 1 329 ? -10.953 -12.551 18.551 1.00 94.06 329 LYS A CA 1
ATOM 2683 C C . LYS A 1 329 ? -9.565 -11.953 18.794 1.00 94.06 329 LYS A C 1
ATOM 2685 O O . LYS A 1 329 ? -8.595 -12.696 18.915 1.00 94.06 329 LYS A O 1
ATOM 2690 N N . TRP A 1 330 ? -9.469 -10.629 18.923 1.00 94.00 330 TRP A N 1
ATOM 2691 C CA . TRP A 1 330 ? -8.209 -9.947 19.220 1.00 94.00 330 TRP A CA 1
ATOM 2692 C C . TRP A 1 330 ? -7.627 -10.342 20.583 1.00 94.00 330 TRP A C 1
ATOM 2694 O O . TRP A 1 330 ? -6.432 -10.619 20.684 1.00 94.00 330 TRP A O 1
ATOM 2704 N N . LEU A 1 331 ? -8.464 -10.440 21.621 1.00 93.81 331 LEU A N 1
ATOM 2705 C CA . LEU A 1 331 ? -8.024 -10.856 22.957 1.00 93.81 331 LEU A CA 1
ATOM 2706 C C . LEU A 1 331 ? -7.453 -12.281 23.009 1.00 93.81 331 LEU A C 1
ATOM 2708 O O . LEU A 1 331 ? -6.698 -12.591 23.929 1.00 93.81 331 LEU A O 1
ATOM 2712 N N . LEU A 1 332 ? -7.771 -13.142 22.035 1.00 92.62 332 LEU A N 1
ATOM 2713 C CA . LEU A 1 332 ? -7.173 -14.479 21.936 1.00 92.62 332 LEU A CA 1
ATOM 2714 C C . LEU A 1 332 ? -5.693 -14.437 21.531 1.00 92.62 332 LEU A C 1
ATOM 2716 O O . LEU A 1 332 ? -4.958 -15.374 21.839 1.00 92.62 332 LEU A O 1
ATOM 2720 N N . VAL A 1 333 ? -5.262 -13.381 20.833 1.00 93.94 333 VAL A N 1
ATOM 2721 C CA . VAL A 1 333 ? -3.901 -13.257 20.282 1.00 93.94 333 VAL A CA 1
ATOM 2722 C C . VAL A 1 333 ? -3.074 -12.160 20.945 1.00 93.94 333 VAL A C 1
ATOM 2724 O O . VAL A 1 333 ? -1.849 -12.196 20.865 1.00 93.94 333 VAL A O 1
ATOM 2727 N N . SER A 1 334 ? -3.713 -11.180 21.587 1.00 93.56 334 SER A N 1
ATOM 2728 C CA . SER A 1 334 ? -3.031 -10.019 22.150 1.00 93.56 334 SER A CA 1
ATOM 2729 C C . SER A 1 334 ? -3.747 -9.454 23.374 1.00 93.56 334 SER A C 1
ATOM 2731 O O . SER A 1 334 ? -4.968 -9.335 23.416 1.00 93.56 334 SER A O 1
ATOM 2733 N N . ASN A 1 335 ? -2.961 -9.039 24.364 1.00 94.94 335 ASN A N 1
ATOM 2734 C CA . ASN A 1 335 ? -3.423 -8.387 25.588 1.00 94.94 335 ASN A CA 1
ATOM 2735 C C . ASN A 1 335 ? -3.308 -6.851 25.557 1.00 94.94 335 ASN A C 1
ATOM 2737 O O . ASN A 1 335 ? -3.525 -6.192 26.579 1.00 94.94 335 ASN A O 1
ATOM 2741 N N . ILE A 1 336 ? -2.954 -6.265 24.412 1.00 95.31 336 ILE A N 1
ATOM 2742 C CA . ILE A 1 336 ? -2.784 -4.817 24.237 1.00 95.31 336 ILE A CA 1
ATOM 2743 C C . ILE A 1 336 ? -3.831 -4.249 23.277 1.00 95.31 336 ILE A C 1
ATOM 2745 O O . ILE A 1 336 ? -4.308 -4.929 22.375 1.00 95.31 336 ILE A O 1
ATOM 2749 N N . CYS A 1 337 ? -4.207 -2.984 23.452 1.00 95.25 337 CYS A N 1
ATOM 2750 C CA . CYS A 1 337 ? -5.076 -2.287 22.505 1.00 95.25 337 CYS A CA 1
ATOM 2751 C C . CYS A 1 337 ? -4.340 -2.048 21.182 1.00 95.25 337 CYS A C 1
ATOM 2753 O O . CYS A 1 337 ? -3.285 -1.422 21.190 1.00 95.25 337 CYS A O 1
ATOM 2755 N N . SER A 1 338 ? -4.930 -2.455 20.053 1.00 92.44 338 SER A N 1
ATOM 2756 C CA . SER A 1 338 ? -4.337 -2.299 18.711 1.00 92.44 338 SER A CA 1
ATOM 2757 C C . SER A 1 338 ? -4.088 -0.846 18.293 1.00 92.44 338 SER A C 1
ATOM 2759 O O . SER A 1 338 ? -3.294 -0.595 17.392 1.00 92.44 338 SER A O 1
ATOM 2761 N N . ARG A 1 339 ? -4.768 0.116 18.933 1.00 93.00 339 ARG A N 1
ATOM 2762 C CA . ARG A 1 339 ? -4.650 1.546 18.622 1.00 93.00 339 ARG A CA 1
ATOM 2763 C C . ARG A 1 339 ? -3.667 2.283 19.527 1.00 93.00 339 ARG A C 1
ATOM 2765 O O . ARG A 1 339 ? -2.858 3.052 19.031 1.00 93.00 339 ARG A O 1
ATOM 2772 N N . CYS A 1 340 ? -3.755 2.092 20.846 1.00 94.12 340 CYS A N 1
ATOM 2773 C CA . CYS A 1 340 ? -2.926 2.837 21.807 1.00 94.12 340 CYS A CA 1
ATOM 2774 C C . CYS A 1 340 ? -1.798 2.021 22.446 1.00 94.12 340 CYS A C 1
ATOM 2776 O O . CYS A 1 340 ? -1.100 2.556 23.302 1.00 94.12 340 CYS A O 1
ATOM 2778 N N . ASN A 1 341 ? -1.645 0.740 22.091 1.00 94.31 341 ASN A N 1
ATOM 2779 C CA . ASN A 1 341 ? -0.625 -0.187 22.603 1.00 94.31 341 ASN A CA 1
ATOM 2780 C C . ASN A 1 341 ? -0.601 -0.357 24.130 1.00 94.31 341 ASN A C 1
ATOM 2782 O O . ASN A 1 341 ? 0.342 -0.895 24.701 1.00 94.31 341 ASN A O 1
ATOM 2786 N N . LYS A 1 342 ? -1.659 0.080 24.815 1.00 95.62 342 LYS A N 1
ATOM 2787 C CA . LYS A 1 342 ? -1.787 -0.036 26.264 1.00 95.62 342 LYS A CA 1
ATOM 2788 C C . LYS A 1 342 ? -2.439 -1.379 26.646 1.00 95.62 342 LYS A C 1
ATOM 2790 O O . LYS A 1 342 ? -3.345 -1.819 25.933 1.00 95.62 342 LYS A O 1
ATOM 2795 N N . PRO A 1 343 ? -2.035 -2.011 27.764 1.00 95.44 343 PRO A N 1
ATOM 2796 C CA . PRO A 1 343 ? -2.572 -3.302 28.199 1.00 95.44 343 PRO A CA 1
ATOM 2797 C C . PRO A 1 343 ? -4.057 -3.222 28.580 1.00 95.44 343 PRO A C 1
ATOM 2799 O O . PRO A 1 343 ? -4.498 -2.248 29.198 1.00 95.44 343 PRO A O 1
ATOM 2802 N N . ILE A 1 344 ? -4.814 -4.265 28.223 1.00 94.31 344 ILE A N 1
ATOM 2803 C CA . ILE A 1 344 ? -6.270 -4.376 28.420 1.00 94.31 344 ILE A CA 1
ATOM 2804 C C . ILE A 1 344 ? -6.625 -5.176 29.687 1.00 94.31 344 ILE A C 1
ATOM 2806 O O . ILE A 1 344 ? -7.663 -4.930 30.295 1.00 94.31 344 ILE A O 1
ATOM 2810 N N . ASN A 1 345 ? -5.749 -6.084 30.123 1.00 86.94 345 ASN A N 1
ATOM 2811 C CA . ASN A 1 345 ? -6.045 -7.162 31.083 1.00 86.94 345 ASN A CA 1
ATOM 2812 C C . ASN A 1 345 ? -6.634 -6.727 32.432 1.00 86.94 345 ASN A C 1
ATOM 2814 O O . ASN A 1 345 ? -7.341 -7.507 33.059 1.00 86.94 345 ASN A O 1
ATOM 2818 N N . ASN A 1 346 ? -6.382 -5.487 32.853 1.00 85.50 346 ASN A N 1
ATOM 2819 C CA . ASN A 1 346 ? -6.795 -4.970 34.160 1.00 85.50 346 ASN A CA 1
ATOM 2820 C C . ASN A 1 346 ? -7.796 -3.813 34.058 1.00 85.50 346 ASN A C 1
ATOM 2822 O O . ASN A 1 346 ? -7.996 -3.090 35.031 1.00 85.50 346 ASN A O 1
ATOM 2826 N N . VAL A 1 347 ? -8.393 -3.575 32.885 1.00 89.56 347 VAL A N 1
ATOM 2827 C CA . VAL A 1 347 ? -9.291 -2.433 32.695 1.00 89.56 347 VAL A CA 1
ATOM 2828 C C . VAL A 1 347 ? -10.690 -2.900 32.329 1.00 89.56 347 VAL A C 1
ATOM 2830 O O . VAL A 1 347 ? -10.895 -3.639 31.368 1.00 89.56 347 VAL A O 1
ATOM 2833 N N . LYS A 1 348 ? -11.681 -2.428 33.092 1.00 94.31 348 LYS A N 1
ATOM 2834 C CA . LYS A 1 348 ? -13.094 -2.674 32.806 1.00 94.31 348 LYS A CA 1
ATOM 2835 C C . LYS A 1 348 ? -13.455 -2.025 31.470 1.00 94.31 348 LYS A C 1
ATOM 2837 O O . LYS A 1 348 ? -13.558 -0.803 31.368 1.00 94.31 348 LYS A O 1
ATOM 2842 N N . MET A 1 349 ? -13.633 -2.856 30.447 1.00 93.00 349 MET A N 1
ATOM 2843 C CA . MET A 1 349 ? -14.040 -2.398 29.122 1.00 93.00 349 MET A CA 1
ATOM 2844 C C . MET A 1 349 ? -15.450 -1.813 29.174 1.00 93.00 349 MET A C 1
ATOM 2846 O O . MET A 1 349 ? -16.346 -2.359 29.825 1.00 93.00 349 MET A O 1
ATOM 2850 N N . ILE A 1 350 ? -15.653 -0.707 28.464 1.00 95.62 350 ILE A N 1
ATOM 2851 C CA . ILE A 1 350 ? -16.966 -0.082 28.348 1.00 95.62 350 ILE A CA 1
ATOM 2852 C C . ILE A 1 350 ? -17.719 -0.815 27.238 1.00 95.62 350 ILE A C 1
ATOM 2854 O O . ILE A 1 350 ? -17.230 -0.900 26.114 1.00 95.62 350 ILE A O 1
ATOM 2858 N N . ARG A 1 351 ? -18.892 -1.367 27.556 1.00 96.31 351 ARG A N 1
ATOM 2859 C CA . ARG A 1 351 ? -19.752 -2.068 26.593 1.00 96.31 351 ARG A CA 1
ATOM 2860 C C . ARG A 1 351 ? -21.056 -1.306 26.418 1.00 96.31 351 ARG A C 1
ATOM 2862 O O . ARG A 1 351 ? -21.724 -0.997 27.405 1.00 96.31 351 ARG A O 1
ATOM 2869 N N . ILE A 1 352 ? -21.420 -1.034 25.173 1.00 96.00 352 ILE A N 1
ATOM 2870 C CA . ILE A 1 352 ? -22.647 -0.334 24.788 1.00 96.00 352 ILE A CA 1
ATOM 2871 C C . ILE A 1 352 ? -23.339 -1.109 23.662 1.00 96.00 352 ILE A C 1
ATOM 2873 O O . ILE A 1 352 ? -22.682 -1.819 22.915 1.00 96.00 352 ILE A O 1
ATOM 2877 N N . SER A 1 353 ? -24.665 -1.032 23.555 1.00 96.06 353 SER A N 1
ATOM 2878 C CA . SER A 1 353 ? -25.381 -1.653 22.426 1.00 96.06 353 SER A CA 1
ATOM 2879 C C . SER A 1 353 ? -25.088 -0.913 21.114 1.00 96.06 353 SER A C 1
ATOM 2881 O O . SER A 1 353 ? -24.927 0.312 21.146 1.00 96.06 353 SER A O 1
ATOM 2883 N N . GLY A 1 354 ? -25.067 -1.624 19.980 1.00 95.81 354 GLY A N 1
ATOM 2884 C CA . GLY A 1 354 ? -24.917 -1.034 18.640 1.00 95.81 354 GLY A CA 1
ATOM 2885 C C . GLY A 1 354 ? -25.873 0.137 18.384 1.00 95.81 354 GLY A C 1
ATOM 2886 O O . GLY A 1 354 ? -25.397 1.252 18.153 1.00 95.81 354 GLY A O 1
ATOM 2887 N N . PRO A 1 355 ? -27.196 -0.022 18.607 1.00 96.12 355 PRO A N 1
ATOM 2888 C CA . PRO A 1 355 ? -28.166 1.063 18.440 1.00 96.12 355 PRO A CA 1
ATOM 2889 C C . PRO A 1 355 ? -27.874 2.305 19.292 1.00 96.12 355 PRO A C 1
ATOM 2891 O O . PRO A 1 355 ? -28.094 3.441 18.875 1.00 96.12 355 PRO A O 1
ATOM 2894 N N . SER A 1 356 ? -27.371 2.115 20.517 1.00 95.31 356 SER A N 1
ATOM 2895 C CA . SER A 1 356 ? -27.032 3.240 21.397 1.00 95.31 356 SER A CA 1
ATOM 2896 C C . SER A 1 356 ? -25.748 3.942 20.950 1.00 95.31 356 SER A C 1
ATOM 2898 O O . SER A 1 356 ? -25.648 5.159 21.091 1.00 95.31 356 SER A O 1
ATOM 2900 N N . TYR A 1 357 ? -24.786 3.204 20.390 1.00 96.56 357 TYR A N 1
ATOM 2901 C CA . TYR A 1 357 ? -23.568 3.780 19.825 1.00 96.56 357 TYR A CA 1
ATOM 2902 C C . TYR A 1 357 ? -23.842 4.538 18.520 1.00 96.56 357 TYR A C 1
ATOM 2904 O O . TYR A 1 357 ? -23.328 5.636 18.329 1.00 96.56 357 TYR A O 1
ATOM 2912 N N . GLN A 1 358 ? -24.740 4.038 17.669 1.00 95.81 358 GLN A N 1
ATOM 2913 C CA . GLN A 1 358 ? -25.148 4.731 16.445 1.00 95.81 358 GLN A CA 1
ATOM 2914 C C . GLN A 1 358 ? -25.797 6.094 16.740 1.00 95.81 358 GLN A C 1
ATOM 2916 O O . GLN A 1 358 ? -25.509 7.078 16.057 1.00 95.81 358 GLN A O 1
ATOM 2921 N N . LYS A 1 359 ? -26.582 6.203 17.821 1.00 95.44 359 LYS A N 1
ATOM 2922 C CA . LYS A 1 359 ? -27.100 7.499 18.299 1.00 95.44 359 LYS A CA 1
ATOM 2923 C C . LYS A 1 359 ? -25.983 8.473 18.682 1.00 95.44 359 LYS A C 1
ATOM 2925 O O . LYS A 1 359 ? -26.089 9.656 18.374 1.00 95.44 359 LYS A O 1
ATOM 2930 N N . ILE A 1 360 ? -24.901 7.991 19.297 1.00 95.12 360 ILE A N 1
ATOM 2931 C CA . ILE A 1 360 ? -23.724 8.815 19.628 1.00 95.12 360 ILE A CA 1
ATOM 2932 C C . ILE A 1 360 ? -23.066 9.345 18.349 1.00 95.12 360 ILE A C 1
ATOM 2934 O O . ILE A 1 360 ? -22.801 10.543 18.258 1.00 95.12 360 ILE A O 1
ATOM 2938 N N . ILE A 1 361 ? -22.881 8.487 17.339 1.00 95.19 361 ILE A N 1
ATOM 2939 C CA . ILE A 1 361 ? -22.323 8.874 16.033 1.00 95.19 361 ILE A CA 1
ATOM 2940 C C . ILE A 1 361 ? -23.196 9.951 15.369 1.00 95.19 361 ILE A C 1
ATOM 2942 O O . ILE A 1 361 ? -22.679 10.962 14.895 1.00 95.19 361 ILE A O 1
ATOM 2946 N N . GLN A 1 362 ? -24.520 9.775 15.367 1.00 94.94 362 GLN A N 1
ATOM 2947 C CA . GLN A 1 362 ? -25.455 10.751 14.795 1.00 94.94 362 GLN A CA 1
ATOM 2948 C C . GLN A 1 362 ? -25.422 12.094 15.538 1.00 94.94 362 GLN A C 1
ATOM 2950 O O . GLN A 1 362 ? -25.438 13.149 14.903 1.00 94.94 362 GLN A O 1
ATOM 2955 N N . MET A 1 363 ? -25.361 12.078 16.874 1.00 92.88 363 MET A N 1
ATOM 2956 C CA . MET A 1 363 ? -25.255 13.302 17.677 1.00 92.88 363 MET A CA 1
ATOM 2957 C C . MET A 1 363 ? -23.943 14.042 17.406 1.00 92.88 363 MET A C 1
ATOM 2959 O O . MET A 1 363 ? -23.956 15.265 17.270 1.00 92.88 363 MET A O 1
ATOM 2963 N N . PHE A 1 364 ? -22.834 13.313 17.259 1.00 92.12 364 PHE A N 1
ATOM 2964 C CA . PHE A 1 364 ? -21.552 13.890 16.865 1.00 92.12 364 PHE A CA 1
ATOM 2965 C C . PHE A 1 364 ? -21.639 14.531 15.472 1.00 92.12 364 PHE A C 1
ATOM 2967 O O . PHE A 1 364 ? -21.354 15.713 15.319 1.00 92.12 364 PHE A O 1
ATOM 2974 N N . GLN A 1 365 ? -22.133 13.809 14.463 1.00 91.62 365 GLN A N 1
ATOM 2975 C CA . GLN A 1 365 ? -22.254 14.335 13.095 1.00 91.62 365 GLN A CA 1
ATOM 2976 C C . GLN A 1 365 ? -23.134 15.586 13.004 1.00 91.62 365 GLN A C 1
ATOM 2978 O O . GLN A 1 365 ? -22.829 16.495 12.236 1.00 91.62 365 GLN A O 1
ATOM 2983 N N . LYS A 1 366 ? -24.212 15.659 13.793 1.00 93.38 366 LYS A N 1
ATOM 2984 C CA . LYS A 1 366 ? -25.065 16.855 13.857 1.00 93.38 366 LYS A CA 1
ATOM 2985 C C . LYS A 1 366 ? -24.341 18.062 14.454 1.00 93.38 366 LYS A C 1
ATOM 2987 O O . LYS A 1 366 ? -24.602 19.178 14.020 1.00 93.38 366 LYS A O 1
ATOM 2992 N N . LYS A 1 367 ? -23.451 17.851 15.430 1.00 89.69 367 LYS A N 1
ATOM 2993 C CA . LYS A 1 367 ? -22.706 18.930 16.094 1.00 89.69 367 LYS A CA 1
ATOM 2994 C C . LYS A 1 367 ? -21.639 19.561 15.190 1.00 89.69 367 LYS A C 1
ATOM 2996 O O . LYS A 1 367 ? -21.460 20.763 15.275 1.00 89.69 367 LYS A O 1
ATOM 3001 N N . TYR A 1 368 ? -20.974 18.767 14.346 1.00 84.25 368 TYR A N 1
ATOM 3002 C CA . TYR A 1 368 ? -19.833 19.199 13.513 1.00 84.25 368 TYR A CA 1
ATOM 3003 C C . TYR A 1 368 ? -20.183 19.506 12.045 1.00 84.25 368 TYR A C 1
ATOM 3005 O O . TYR A 1 368 ? -19.297 19.792 11.248 1.00 84.25 368 TYR A O 1
ATOM 3013 N N . ARG A 1 369 ? -21.459 19.395 11.650 1.00 78.81 369 ARG A N 1
ATOM 3014 C CA . ARG A 1 369 ? -21.944 19.879 10.341 1.00 78.81 369 ARG A CA 1
ATOM 3015 C C . ARG A 1 369 ? -22.266 21.377 10.333 1.00 78.81 369 ARG A C 1
ATOM 3017 O O . ARG A 1 369 ? -22.528 21.913 9.263 1.00 78.81 369 ARG A O 1
ATOM 3024 N N . LYS A 1 370 ? -22.317 21.993 11.511 1.00 56.88 370 LYS A N 1
ATOM 3025 C CA . LYS A 1 370 ? -22.360 23.442 11.695 1.00 56.88 370 LYS A CA 1
ATOM 3026 C C . LYS A 1 370 ? -20.939 23.920 11.912 1.00 56.88 370 LYS A C 1
ATOM 3028 O O . LYS A 1 370 ? -20.645 25.025 11.424 1.00 56.88 370 LYS A O 1
#

Mean predicted aligned error: 17.27 Å

Foldseek 3Di:
DDDPVVLVVLQVVLQVVLVVCCVVPVQNLVSLVSNLVSLLVSLVVVLVVLCVVCVVVVGSPLDPSLVVSVVCNLVSLVVSLVVNVVRVPPDPSVLLWDQPPVPPPVVPRDPSSVVSVVVCCVVVVVSLVVVVVSVCVVPVCPCVPSNPVCVVCDLVVLLVVLVVLVVVLVVVCVPPVTATVSNVVVNVSSVVCCCCSPCCPVPVVVVVVVVPPPPPVVVVVVVVPPPPDDDDDDDDDDDDDDDDDDDDDDDDDDDDPDPPPDDPPDPDPPPPDDDCDPVNLVQLAFDDPDDDLQQQAAPQPSHHQAQPQAKWWADNPRNGIHRPVRVVVCVVPDQADPPPRHGNPPDDIDIDGSVVSVVSSVVVVVVPVD

Solvent-accessible surface area (backbone atoms only — not comparable to full-atom values): 22387 Å² total; per-residue (Å²): 128,79,57,73,64,58,56,52,49,52,47,52,53,24,51,50,53,18,53,50,40,37,72,78,43,77,54,64,48,63,20,50,49,36,43,50,52,30,51,44,52,50,49,50,54,50,52,52,44,51,37,59,58,24,50,79,69,80,38,66,70,65,50,69,60,77,58,48,50,60,51,50,46,52,53,50,50,53,52,52,33,54,62,31,58,76,67,80,52,95,40,78,54,63,53,42,48,52,66,54,56,89,76,79,62,76,84,77,60,56,71,68,34,56,50,43,39,49,48,53,48,64,55,47,51,59,47,52,53,47,49,51,54,50,51,52,52,65,70,65,57,82,56,74,81,65,46,77,54,59,80,73,57,44,73,62,58,59,49,52,50,48,49,52,47,52,51,53,49,51,55,53,38,73,72,64,78,48,51,40,58,70,56,49,53,51,50,52,48,44,50,50,51,46,44,58,60,43,47,54,50,66,59,50,44,57,61,60,58,67,73,64,68,76,69,68,70,70,59,65,64,63,64,76,77,70,84,81,86,87,80,92,83,85,84,85,91,85,91,85,87,88,82,86,88,81,91,79,83,93,72,92,79,75,91,74,82,75,82,76,78,75,74,76,81,77,81,71,77,80,78,74,81,76,76,88,45,73,71,56,50,61,72,61,42,54,68,67,94,80,77,53,84,71,53,60,20,15,80,81,81,68,46,68,68,39,68,87,37,79,38,32,35,28,41,79,83,54,20,37,33,22,46,42,68,59,50,53,59,44,56,76,79,41,62,47,38,94,85,74,70,46,75,45,89,88,56,84,67,46,73,43,42,11,52,62,50,42,51,51,54,52,55,50,54,64,65,72,74,109

pLDDT: mean 70.29, std 18.38, range [41.06, 98.25]

Sequence (370 aa):
MVGRNVYISVFLTGLVFAFLSQIVNPQSSLSITLIYFTFVAILLIKLVDEWRYYRSYNAPLASAIFISIPALIAIGGSLTAFTATLDDTENILHATFIELDLNLNLFQLDSFYLFLNLFSLIFCLPFFAILGILIRRYYSGTYPNIFIFRRRFPSESIIVLNASFLVIFTIFWLDQKTIELSSLFFLLFSILTFFQNYILKFVIIPFRRVSRTSTRDFQSQRRAVRSSRTSVETRRSTPQPSRVTQVQERASRSPQRSNVQVAPPIHMPKRTKRKLTPALIASLTPAGQNISKDDFRCIYCYEFPTESDKQVVICPRCKHPSHADEFQKWLLVSNICSRCNKPINNVKMIRISGPSYQKIIQMFQKKYRK

Secondary structure (DSSP, 8-state):
---HHHHHHHHHHHHHHHHHHHHH---HHHHHHHHHHHHHHHHHHHHHHHHHHHHTTT-TTSSTHHHHHHHHHHHHHHHHHHHHHTT-S--TTTTTS-B--SS--TTSS-HHHHHHHHHHHHHHHHHHHHHHHHHHHHHTTS-TTT-GGGGTS-HHHHHHHHHHHHHHHHHHHHHHS--BHHHHHHHHHHHHHHIIIIIIIIIIHHHHHHTTTTSSHHHHSSSTT-------------------------------------PPP------------HHHHHHHSPP-SS--GGGGS-TTT-PPPPTT-S-EEE-TTT--EEEHHHHHHHHTT-SB-TTT--B-TTS--EEE-HHHHHHHHHHHHHHH--